Protein 8YVO (pdb70)

Solvent-accessible surface area: 20004 Å² total; per-residue (Å²): 179,26,118,6,93,13,60,39,29,27,99,32,73,40,40,4,19,28,84,0,30,0,45,4,78,51,45,8,53,1,0,1,0,2,18,78,27,123,93,99,156,88,72,9,0,0,0,6,10,11,39,83,24,59,58,45,47,30,115,67,0,122,86,29,5,73,4,42,44,42,120,94,126,69,14,0,24,0,9,0,15,48,2,88,62,127,1,42,3,81,0,8,0,0,0,1,18,134,120,54,17,0,20,83,92,73,1,37,129,59,84,0,10,64,47,67,14,159,18,16,83,0,50,9,50,79,115,185,25,136,6,85,14,64,37,29,28,97,33,64,44,39,3,20,29,97,0,27,0,43,9,74,47,35,10,47,0,0,1,0,2,14,79,26,129,95,143,148,88,72,9,0,0,0,5,10,11,39,81,24,56,58,44,46,31,114,51,0,122,88,26,5,75,5,50,42,40,112,99,141,52,14,1,29,0,16,0,15,48,2,86,73,105,0,42,2,80,0,16,1,0,0,3,20,130,120,54,16,1,22,85,92,78,1,40,127,38,84,0,10,64,36,66,13,128,20,19,84,0,49,9,53,92,104,146,147,186,49,62,15,128,50,55,132,90,164,82,97,13,30,0,36,4,47,108,21,124,40,19,55,14,67,11,17,1,16,34,108,36,13,33,0,50,97,128,65,12,56,11,1,37,46,19,126,62,125,11,134,62,77,119,55,100,0,19,128,82,0,32,29,62,191,89,144,146,189,48,61,13,126,49,54,132,91,155,79,87,14,31,0,33,5,42,110,21,124,38,18,56,14,72,13,16,1,19,32,105,25,14,34,0,48,98,128,65,13,56,12,1,38,46,19,128,60,123,10,138,60,77,114,54,97,0,18,129,84,0,29,33,63,130,129

Nearest PDB structures (foldseek):
  8yvo-assembly2_B  TM=1.008E+00  e=1.991E-26  Camelus dromedarius
  5c2u-assembly1_B  TM=9.521E-01  e=6.497E-19  Camelus dromedarius
  8tw3-assembly1_B  TM=9.510E-01  e=1.458E-17  Lama glama
  5m7q-assembly3_A  TM=9.292E-01  e=8.448E-18  Camelus dromedarius
  8sfv-assembly1_B-2  TM=9.460E-01  e=5.706E-17  Lama glama

InterPro domains:
  IPR018337 Cell wall/choline-binding repeat [PF01473] (1852-1865)
  IPR018337 Cell wall/choline-binding repeat [PF01473] (1876-1891)
  IPR018337 Cell wall/choline-binding repeat [PF01473] (2059-2073)
  IPR018337 Cell wall/choline-binding repeat [PF01473] (2120-2135)
  IPR018337 Cell wall/choline-binding repeat [PF01473] (2460-2475)
  IPR018337 Cell wall/choline-binding repeat [PF01473] (2481-2496)
  IPR018337 Cell wall/choline-binding repeat [PF01473] (2573-2588)
  IPR018337 Cell wall/choline-binding repeat [PF01473] (2664-2676)
  IPR018337 Cell wall/choline-binding repeat [PF19127] (1928-1960)
  IPR018337 Cell wall/choline-binding repeat [PF19127] (1965-2001)
  IPR018337 Cell wall/choline-binding repeat [PF19127] (2077-2115)
  IPR018337 Cell wall/choline-binding repeat [PF19127] (2196-2228)
  IPR018337 Cell wall/choline-binding repeat [PF19127] (2310-2344)
  IPR018337 Cell wall/choline-binding repeat [PF19127] (2346-2383)
  IPR018337 Cell wall/choline-binding repeat [PS51170] (1851-1870)
  IPR018337 Cell wall/choline-binding repeat [PS51170] (1872-1891)
  IPR018337 Cell wall/choline-binding repeat [PS51170] (1943-1962)
  IPR018337 Cell wall/choline-binding repeat [PS51170] (1985-2004)
  IPR018337 Cell wall/choline-binding repeat [PS51170] (2098-2117)
  IPR018337 Cell wall/choline-binding repeat [PS51170] (2119-2138)

GO terms:
  GO:0005576 extracellular region (C, EXP)
  GO:0008233 peptidase activity (F, IDA)
  GO:0005576 extracellular region (C, IDA)
  GO:0000822 inositol hexakisphosphate binding (F, IDA)
  GO:0016540 protein autoprocessing (P, IDA)
  GO:0090729 toxin activity (F, IDA)
  GO:0034260 negative regulation of GTPase activity (P, IDA)
  GO:0030145 manganese ion binding (F, IDA)
  GO:0044083 symbiont-mediated perturbation of host Rho small GTPase signal transduction (P, IDA)
  GO:0035251 UDP-glucosyltransferase activity (F, IDA)
  GO:0030836 positive regulation of actin filament depolymerization (P, IDA)

Sequence (392 aa):
EVQLVESGGGSVQAGGSLRLSCAASAFGNYMGWFRQAPGKEREGVAAIRTGGGSTYYTDSVKGRFTISQDKAKNTVYLQMNSLKPEDTAMYVCATAGDRWHATDAFILRDFVYEYWGQGTQVTVSSAEVQLVESGGGSVQAGGSLRLSCAASAFGNYMGWFRQAPGKEREGVAAIRTGGGSTYYTDSVKGRFTISQDKAKNTVYLQMNSLKPEDTAMYVCATAGDRWHATDAFILRDFVYEYWGQGTQVTVSSAAIRYQNRFLHLLGKIYYFGNNSKAVTGWQTINGKVYYFMPDTAMAAAGGLFEIDGVIYFFGVDGVKAMGAIRYQNRFLHLLGKIYYFGNNSKAVTGWQTINGKVYYFMPDTAMAAAGGLFEIDGVIYFFGVDGVKAMG

Radius of gyration: 31.1 Å; Cα contacts (8 Å, |Δi|>4): 1005; chains: 4; bounding box: 42×47×110 Å

Foldseek 3Di:
DKEKAKDFADEEAQQAKIKMKIAIPAAEQKKWKWWDAPPGDIWTAKMFGPVPTDIDGDPVQVPAWDWDDDRVRNMIMIIGGRDDQVVWTFMKMFHDDHPQDDDRVCRGPPVSTDDIYDTGGHGYHHD/DKAKAKDWADEEAQQAKIKMKMAISDAEQKKWKWWDAPPGDIWTAKMFGPVPTDIAGDPVQPPAWDWDDDVVRNMIMIIGGRDDQVPWTWMKMFHDDHPQDDDRVCRGPCVSTDGIYDTGGHGYHHD/DDDDAQAWDCDPLWIFGAHHVRDTDAAWDQRPNFIWHQHPVPSTTPEDAWDADPNDIFHAYSNRTTDPD/DDDDAQAWDCDPLWIFGAHHVRDTDAAWDQRPNFIWHQHPVPSTTDEDAWDADPRDIFGAYSNRGTDDD

B-factor: mean 29.18, std 10.17, range [9.5, 96.2]

Structure (mmCIF, N/CA/C/O backbone):
data_8YVO
#
_entry.id   8YVO
#
_cell.length_a   113.804
_cell.length_b   42.850
_cell.length_c   178.277
_cell.angle_alpha   90.00
_cell.angle_beta   94.11
_cell.angle_gamma   90.00
#
_symmetry.space_group_name_H-M   'I 1 2 1'
#
loop_
_entity.id
_entity.type
_entity.pdbx_description
1 polymer 'C4.2 nanobody'
2 polymer 'Toxin A'
3 non-polymer 1,2-ETHANEDIOL
4 water water
#
loop_
_atom_site.group_PDB
_atom_site.id
_atom_site.type_symbol
_atom_site.label_atom_id
_atom_site.label_alt_id
_atom_site.label_comp_id
_atom_site.label_asym_id
_atom_site.label_entity_id
_atom_site.label_seq_id
_atom_site.pdbx_PDB_ins_code
_atom_site.Cartn_x
_atom_site.Cartn_y
_atom_site.Cartn_z
_atom_site.occupancy
_atom_site.B_iso_or_equiv
_atom_site.auth_seq_id
_atom_site.auth_comp_id
_atom_site.auth_asym_id
_atom_site.auth_atom_id
_atom_site.pdbx_PDB_model_num
ATOM 1 N N . GLU A 1 23 ? 0.520 -23.623 30.264 1.00 45.68 23 GLU A N 1
ATOM 2 C CA . GLU A 1 23 ? 1.024 -24.657 29.329 1.00 46.57 23 GLU A CA 1
ATOM 3 C C . GLU A 1 23 ? 0.956 -24.054 27.913 1.00 45.09 23 GLU A C 1
ATOM 4 O O . GLU A 1 23 ? -0.139 -23.974 27.327 1.00 40.14 23 GLU A O 1
ATOM 14 N N . VAL A 1 24 ? 2.113 -23.601 27.394 1.00 33.58 24 VAL A N 1
ATOM 15 C CA . VAL A 1 24 ? 2.188 -22.893 26.111 1.00 32.48 24 VAL A CA 1
ATOM 16 C C . VAL A 1 24 ? 1.492 -23.733 25.027 1.00 33.59 24 VAL A C 1
ATOM 17 O O . VAL A 1 24 ? 1.646 -24.941 24.995 1.00 33.60 24 VAL A O 1
ATOM 21 N N . GLN A 1 25 ? 0.689 -23.089 24.170 1.00 30.80 25 GLN A N 1
ATOM 22 C CA . GLN A 1 25 ? 0.018 -23.743 23.063 1.00 28.96 25 GLN A CA 1
ATOM 23 C C . GLN A 1 25 ? 0.845 -23.453 21.820 1.00 25.41 25 GLN A C 1
ATOM 24 O O . GLN A 1 25 ? 1.251 -22.316 21.674 1.00 23.53 25 GLN A O 1
ATOM 30 N N . LEU A 1 26 ? 1.169 -24.480 21.006 1.00 26.44 26 LEU A N 1
ATOM 31 C CA . LEU A 1 26 ? 1.862 -24.259 19.741 1.00 27.16 26 LEU A CA 1
ATOM 32 C C . LEU A 1 26 ? 1.073 -24.863 18.591 1.00 25.97 26 LEU A C 1
ATOM 33 O O . LEU A 1 26 ? 0.608 -25.967 18.757 1.00 27.17 26 LEU A O 1
ATOM 38 N N . VAL A 1 27 ? 1.024 -24.177 17.428 1.00 23.68 27 VAL A N 1
ATOM 39 C CA . VAL A 1 27 ? 0.346 -24.628 16.226 1.00 24.15 27 VAL A CA 1
ATOM 40 C C . VAL A 1 27 ? 1.237 -24.397 14.990 1.00 23.74 27 VAL A C 1
ATOM 41 O O . VAL A 1 27 ? 1.674 -23.282 14.717 1.00 28.69 27 VAL A O 1
ATOM 45 N N . GLU A 1 28 ? 1.536 -25.476 14.273 1.00 23.37 28 GLU A N 1
ATOM 46 C CA . GLU A 1 28 ? 2.408 -25.448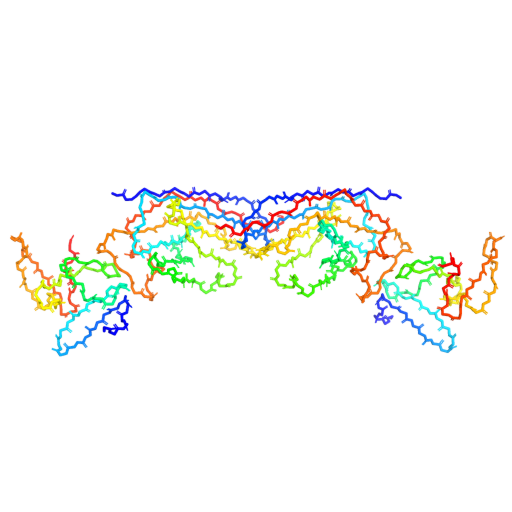 13.105 1.00 22.66 28 GLU A CA 1
ATOM 47 C C . GLU A 1 28 ? 1.558 -25.393 11.846 1.00 21.74 28 GLU A C 1
ATOM 48 O O . GLU A 1 28 ? 0.435 -25.808 11.898 1.00 25.05 28 GLU A O 1
ATOM 54 N N . SER A 1 29 ? 2.066 -24.792 10.771 1.00 23.72 29 SER A N 1
ATOM 55 C CA . SER A 1 29 ? 1.446 -24.821 9.464 1.00 25.01 29 SER A CA 1
ATOM 56 C C . SER A 1 29 ? 2.556 -24.724 8.418 1.00 24.75 29 SER A C 1
ATOM 57 O O . SER A 1 29 ? 3.717 -24.490 8.771 1.00 21.23 29 SER A O 1
ATOM 60 N N . GLY A 1 30 ? 2.191 -24.967 7.152 1.00 25.13 30 GLY A N 1
ATOM 61 C CA . GLY A 1 30 ? 3.052 -24.694 6.005 1.00 25.69 30 GLY A CA 1
ATOM 62 C C . GLY A 1 30 ? 3.663 -25.963 5.428 1.00 28.52 30 GLY A C 1
ATOM 63 O O . GLY A 1 30 ? 4.346 -25.892 4.393 1.00 36.68 30 GLY A O 1
ATOM 64 N N . GLY A 1 31 ? 3.423 -27.100 6.079 1.00 26.65 31 GLY A N 1
ATOM 65 C CA . GLY A 1 31 ? 3.859 -28.377 5.562 1.00 29.44 31 GLY A CA 1
ATOM 66 C C . GLY A 1 31 ? 3.175 -28.680 4.223 1.00 32.94 31 GLY A C 1
ATOM 67 O O . GLY A 1 31 ? 2.163 -28.081 3.851 1.00 33.49 31 GLY A O 1
ATOM 68 N N . GLY A 1 32 ? 3.767 -29.590 3.469 1.00 32.49 32 GLY A N 1
ATOM 69 C CA . GLY A 1 32 ? 3.212 -29.946 2.174 1.00 34.58 32 GLY A CA 1
ATOM 70 C C . GLY A 1 32 ? 4.009 -31.062 1.520 1.00 32.01 32 GLY A C 1
ATOM 71 O O . GLY A 1 32 ? 5.010 -31.517 2.079 1.00 28.57 32 GLY A O 1
ATOM 72 N N . SER A 1 33 ? 3.559 -31.443 0.319 1.00 38.14 33 SER A N 1
ATOM 73 C CA . SER A 1 33 ? 4.303 -32.318 -0.568 1.00 35.48 33 SER A CA 1
ATOM 74 C C . SER A 1 33 ? 5.073 -31.474 -1.571 1.00 35.42 33 SER A C 1
ATOM 75 O O . SER A 1 33 ? 4.484 -30.601 -2.205 1.00 42.65 33 SER A O 1
ATOM 78 N N . VAL A 1 34 ? 6.358 -31.790 -1.765 1.00 33.81 34 VAL A N 1
ATOM 79 C CA . VAL A 1 34 ? 7.171 -31.068 -2.726 1.00 33.46 34 VAL A CA 1
ATOM 80 C C . VAL A 1 34 ? 8.188 -32.031 -3.319 1.00 31.74 34 VAL A C 1
ATOM 81 O O . VAL A 1 34 ? 8.494 -33.065 -2.731 1.00 32.78 34 VAL A O 1
ATOM 85 N N . GLN A 1 35 ? 8.706 -31.678 -4.498 1.00 33.45 35 GLN A N 1
ATOM 86 C CA . GLN A 1 35 ? 9.786 -32.408 -5.137 1.00 32.13 35 GLN A CA 1
ATOM 87 C C . GLN A 1 35 ? 11.138 -31.977 -4.569 1.00 30.15 35 GLN A C 1
ATOM 88 O O . GLN A 1 35 ? 11.321 -30.787 -4.272 1.00 29.39 35 GLN A O 1
ATOM 94 N N . ALA A 1 36 ? 12.070 -32.960 -4.448 1.00 29.29 36 ALA A N 1
ATOM 95 C CA . ALA A 1 36 ? 13.461 -32.782 -4.068 1.00 31.69 36 ALA A CA 1
ATOM 96 C C . ALA A 1 36 ? 14.082 -31.632 -4.860 1.00 33.28 36 ALA A C 1
ATOM 97 O O . ALA A 1 36 ? 13.782 -31.479 -6.032 1.00 34.98 36 ALA A O 1
ATOM 99 N N . GLY A 1 37 ? 14.822 -30.771 -4.152 1.00 33.85 37 GLY A N 1
ATOM 100 C CA . GLY A 1 37 ? 15.280 -29.491 -4.669 1.00 32.13 37 GLY A CA 1
ATOM 101 C C . GLY A 1 37 ? 14.339 -28.325 -4.363 1.00 28.90 37 GLY A C 1
ATOM 102 O O . GLY A 1 37 ? 14.728 -27.171 -4.513 1.00 28.99 37 GLY A O 1
ATOM 103 N N . GLY A 1 38 ? 13.082 -28.615 -4.013 1.00 27.64 38 GLY A N 1
ATOM 104 C CA . GLY A 1 38 ? 12.118 -27.577 -3.772 1.00 24.11 38 GLY A CA 1
ATOM 105 C C . GLY A 1 38 ? 12.282 -27.098 -2.336 1.00 23.64 38 GLY A C 1
ATOM 106 O O . GLY A 1 38 ? 13.152 -27.593 -1.589 1.00 20.29 38 GLY A O 1
ATOM 107 N N . SER A 1 39 ? 11.336 -26.236 -1.980 1.00 21.53 39 SER A N 1
ATOM 108 C CA . SER A 1 39 ? 11.364 -25.503 -0.719 1.00 21.33 39 SER A CA 1
ATOM 109 C C . SER 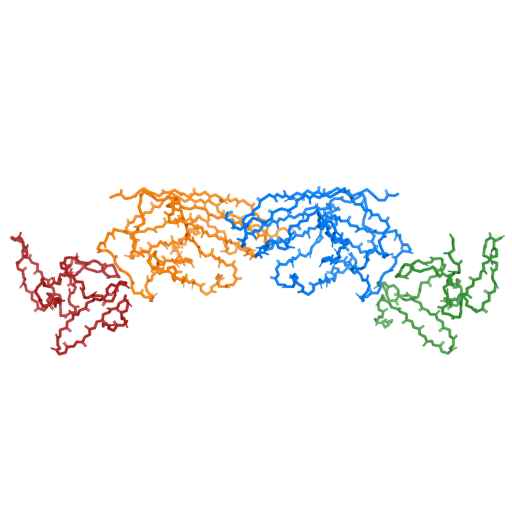A 1 39 ? 9.984 -25.586 -0.023 1.00 21.18 39 SER A C 1
ATOM 110 O O . SER A 1 39 ? 8.962 -25.701 -0.693 1.00 20.60 39 SER A O 1
ATOM 113 N N . LEU A 1 40 ? 9.970 -25.446 1.319 1.00 22.17 40 LEU A N 1
ATOM 114 C CA . LEU A 1 40 ? 8.790 -25.078 2.093 1.00 28.14 40 LEU A CA 1
ATOM 115 C C . LEU A 1 40 ? 9.169 -24.078 3.200 1.00 27.90 40 LEU A C 1
ATOM 116 O O . LEU A 1 40 ? 10.347 -23.949 3.536 1.00 28.63 40 LEU A O 1
ATOM 121 N N . ARG A 1 41 ? 8.153 -23.385 3.752 1.00 23.40 41 ARG A N 1
ATOM 122 C CA . ARG A 1 41 ? 8.333 -22.506 4.898 1.00 24.25 41 ARG A CA 1
ATOM 123 C C . ARG A 1 41 ? 7.259 -22.888 5.924 1.00 23.69 41 ARG A C 1
ATOM 124 O O . ARG A 1 41 ? 6.067 -22.764 5.641 1.00 26.44 41 ARG A O 1
ATOM 137 N N . LEU A 1 42 ? 7.708 -23.399 7.085 1.00 26.59 42 LEU A N 1
ATOM 138 C CA . LEU A 1 42 ? 6.856 -23.753 8.216 1.00 22.72 42 LEU A CA 1
ATOM 139 C C . LEU A 1 42 ? 6.686 -22.562 9.131 1.00 22.07 42 LEU A C 1
ATOM 140 O O . LEU A 1 42 ? 7.625 -21.818 9.323 1.00 27.57 42 LEU A O 1
ATOM 145 N N . SER A 1 43 ? 5.483 -22.405 9.705 1.00 24.54 43 SER A N 1
ATOM 146 C CA . SER A 1 43 ? 5.217 -21.420 10.752 1.00 21.90 43 SER A CA 1
ATOM 147 C C . SER A 1 43 ? 4.790 -22.142 12.033 1.00 23.84 43 SER A C 1
ATOM 148 O O . SER A 1 43 ? 4.132 -23.170 11.967 1.00 21.92 43 SER A O 1
ATOM 151 N N . CYS A 1 44 ? 5.175 -21.583 13.191 1.00 24.70 44 CYS A N 1
ATOM 152 C CA . CYS A 1 44 ? 4.859 -22.067 14.515 1.00 22.94 44 CYS A CA 1
ATOM 153 C C . CYS A 1 44 ? 4.340 -20.872 15.337 1.00 22.12 44 CYS A C 1
ATOM 154 O O . CYS A 1 44 ? 5.083 -19.966 15.665 1.00 23.37 44 CYS A O 1
ATOM 157 N N . ALA A 1 45 ? 3.020 -20.805 15.503 1.00 22.27 45 ALA A N 1
ATOM 158 C CA . ALA A 1 45 ? 2.366 -19.851 16.371 1.00 23.43 45 ALA A CA 1
ATOM 159 C C . ALA A 1 45 ? 2.351 -20.387 17.795 1.00 21.80 45 ALA A C 1
ATOM 160 O O . ALA A 1 45 ? 1.904 -21.496 17.987 1.00 23.73 45 ALA A O 1
ATOM 162 N N . ALA A 1 46 ? 2.782 -19.588 18.764 1.00 24.95 46 ALA A N 1
ATOM 163 C CA . ALA A 1 46 ? 2.908 -19.942 20.173 1.00 24.09 46 ALA A CA 1
ATOM 164 C C . ALA A 1 46 ? 2.153 -18.945 21.076 1.00 28.79 46 ALA A C 1
ATOM 165 O O . ALA A 1 46 ? 2.060 -17.738 20.806 1.00 31.12 46 ALA A O 1
ATOM 167 N N . SER A 1 47 ? 1.459 -19.456 22.093 1.00 27.36 47 SER A N 1
ATOM 168 C CA . SER A 1 47 ? 0.763 -18.568 23.038 1.00 31.81 47 SER A CA 1
ATOM 169 C C . SER A 1 47 ? 1.751 -17.667 23.779 1.00 31.99 47 SER A C 1
ATOM 170 O O . SER A 1 47 ? 1.408 -16.529 24.125 1.00 35.78 47 SER A O 1
ATOM 173 N N . ALA A 1 48 ? 2.987 -18.143 23.950 1.00 31.23 48 ALA A N 1
ATOM 174 C CA . ALA A 1 48 ? 4.094 -17.358 24.468 1.00 28.84 48 ALA A CA 1
ATOM 175 C C . ALA A 1 48 ? 5.436 -17.980 24.022 1.00 26.06 48 ALA A C 1
ATOM 176 O O . ALA A 1 48 ? 5.553 -19.174 23.778 1.00 25.54 48 ALA A O 1
ATOM 178 N N . PHE A 1 49 ? 6.481 -17.176 23.872 1.00 27.69 49 PHE A N 1
ATOM 179 C CA . PHE A 1 49 ? 7.825 -17.726 23.734 1.00 29.16 49 PHE A CA 1
ATOM 180 C C . PHE A 1 49 ? 8.468 -18.004 25.084 1.00 30.26 49 PHE A C 1
ATOM 181 O O . PHE A 1 49 ? 8.490 -17.132 25.941 1.00 30.45 49 PHE A O 1
ATOM 189 N N . GLY A 1 50 ? 9.128 -19.160 25.226 1.00 28.54 50 GLY A N 1
ATOM 190 C CA . GLY A 1 50 ? 10.133 -19.359 26.268 1.00 29.15 50 GLY A CA 1
ATOM 191 C C . GLY A 1 50 ? 11.447 -18.624 25.923 1.00 24.52 50 GLY A C 1
ATOM 192 O O . GLY A 1 50 ? 11.467 -17.814 25.004 1.00 21.84 50 GLY A O 1
ATOM 193 N N . ASN A 1 51 ? 12.538 -19.027 26.600 1.00 23.01 51 ASN A N 1
ATOM 194 C CA . ASN A 1 51 ? 13.913 -18.600 26.301 1.00 22.59 51 ASN A CA 1
ATOM 195 C C . ASN A 1 51 ? 14.396 -19.063 24.931 1.00 20.42 51 ASN A C 1
ATOM 196 O O . ASN A 1 51 ? 15.326 -18.453 24.402 1.00 24.95 51 ASN A O 1
ATOM 201 N N . TYR A 1 52 ? 13.875 -20.176 24.429 1.00 20.68 52 TYR A N 1
ATOM 202 C CA . TYR A 1 52 ? 14.284 -20.723 23.153 1.00 19.57 52 TYR A CA 1
ATOM 203 C C . TYR A 1 52 ? 13.082 -21.380 22.485 1.00 19.85 52 TYR A C 1
ATOM 204 O O . TYR A 1 52 ? 12.200 -21.926 23.131 1.00 19.41 52 TYR A O 1
ATOM 213 N N . MET A 1 53 ? 13.071 -21.340 21.137 1.00 20.35 53 MET A N 1
ATOM 214 C CA . MET A 1 53 ? 12.063 -21.969 20.298 1.00 19.98 53 MET A CA 1
ATOM 215 C C . MET A 1 53 ? 12.814 -22.961 19.408 1.00 21.31 53 MET A C 1
ATOM 216 O O . MET A 1 53 ? 13.841 -22.610 18.883 1.00 23.07 53 MET A O 1
ATOM 221 N N . GLY A 1 54 ? 12.365 -24.226 19.322 1.00 22.37 54 GLY A N 1
ATOM 222 C CA . GLY A 1 54 ? 13.049 -25.223 18.527 1.00 22.92 54 GLY A CA 1
ATOM 223 C C . GLY A 1 54 ? 12.147 -25.851 17.464 1.00 25.56 54 GLY A C 1
ATOM 224 O O . GLY A 1 54 ? 10.943 -26.013 17.680 1.00 21.82 54 GLY A O 1
ATOM 225 N N . TRP A 1 55 ? 12.772 -26.334 16.376 1.00 21.86 55 TRP A N 1
ATOM 226 C CA . TRP A 1 55 ? 12.070 -27.171 15.414 1.00 22.73 55 TRP A CA 1
ATOM 227 C C . TRP A 1 55 ? 12.647 -28.570 15.480 1.00 25.81 55 TRP A C 1
ATOM 228 O O . TRP A 1 55 ? 13.882 -28.735 15.423 1.00 25.04 55 TRP A O 1
ATOM 239 N N . PHE A 1 56 ? 11.729 -29.547 15.647 1.00 23.18 56 PHE A N 1
ATOM 240 C CA . PHE A 1 56 ? 12.048 -30.964 15.650 1.00 23.45 56 PHE A CA 1
ATOM 241 C C . PHE A 1 56 ? 11.355 -31.644 14.468 1.00 22.45 56 PHE A C 1
ATOM 242 O O . PHE A 1 56 ? 10.410 -31.131 13.918 1.00 25.92 56 PHE A O 1
ATOM 250 N N . ARG A 1 57 ? 11.774 -32.861 14.147 1.00 26.66 57 ARG A N 1
ATOM 251 C CA . ARG A 1 57 ? 11.103 -33.668 13.147 1.00 25.35 57 ARG A CA 1
ATOM 252 C C . ARG A 1 57 ? 11.249 -35.126 13.521 1.00 28.26 57 ARG A C 1
ATOM 253 O O . ARG A 1 57 ? 12.203 -35.522 14.173 1.00 27.81 57 ARG A O 1
ATOM 261 N N . GLN A 1 58 ? 10.276 -35.902 13.080 1.00 30.02 58 GLN A N 1
ATOM 262 C CA . GLN A 1 58 ? 10.191 -37.295 13.425 1.00 33.73 58 GLN A CA 1
ATOM 263 C C . GLN A 1 58 ? 9.715 -38.045 12.179 1.00 33.97 58 GLN A C 1
ATOM 264 O O . GLN A 1 58 ? 8.603 -37.812 11.723 1.00 32.77 58 GLN A O 1
ATOM 270 N N . ALA A 1 59 ? 10.578 -38.897 11.633 1.00 40.47 59 ALA A N 1
ATOM 271 C CA . ALA A 1 59 ? 10.226 -39.768 10.524 1.00 47.63 59 ALA A CA 1
ATOM 272 C C . ALA A 1 59 ? 9.604 -41.053 11.073 1.00 55.51 59 ALA A C 1
ATOM 273 O O . ALA A 1 59 ? 9.715 -41.321 12.271 1.00 53.34 59 ALA A O 1
ATOM 275 N N . PRO A 1 60 ? 8.923 -41.891 10.244 1.00 68.78 60 PRO A N 1
ATOM 276 C CA . PRO A 1 60 ? 8.309 -43.132 10.743 1.00 71.03 60 PRO A CA 1
ATOM 277 C C . PRO A 1 60 ? 9.349 -44.141 11.244 1.00 68.61 60 PRO A C 1
ATOM 278 O O . PRO A 1 60 ? 10.352 -44.378 10.561 1.00 57.18 60 PRO A O 1
ATOM 282 N N . GLY A 1 61 ? 9.156 -44.641 12.480 1.00 66.13 61 GLY A N 1
ATOM 283 C CA . GLY A 1 61 ? 10.079 -45.583 13.098 1.00 67.99 61 GLY A CA 1
ATOM 284 C C . GLY A 1 61 ? 11.327 -44.963 13.742 1.00 70.73 61 GLY A C 1
ATOM 285 O O . GLY A 1 61 ? 11.992 -45.685 14.486 1.00 76.03 61 GLY A O 1
ATOM 286 N N . LYS A 1 62 ? 11.661 -43.675 13.482 1.00 65.78 62 LYS A N 1
ATOM 287 C CA . LYS A 1 62 ? 12.833 -43.017 14.069 1.00 57.62 62 LYS A CA 1
ATOM 288 C C . LYS A 1 62 ? 12.430 -42.220 15.319 1.00 50.64 62 LYS A C 1
ATOM 289 O O . LYS A 1 62 ? 11.262 -41.979 15.550 1.00 49.52 62 LYS A O 1
ATOM 293 N N . GLU A 1 63 ? 13.408 -41.785 16.121 1.00 46.95 63 GLU A N 1
ATOM 294 C CA . GLU A 1 63 ? 13.159 -40.853 17.209 1.00 53.24 63 GLU A CA 1
ATOM 295 C C . GLU A 1 63 ? 12.993 -39.454 16.621 1.00 47.06 63 GLU A C 1
ATOM 296 O O . GLU A 1 63 ? 13.404 -39.206 15.483 1.00 47.27 63 GLU A O 1
ATOM 302 N N . ARG A 1 64 ? 12.423 -38.537 17.410 1.00 53.19 64 ARG A N 1
ATOM 303 C CA . ARG A 1 64 ? 12.511 -37.129 17.064 1.00 46.07 64 ARG A CA 1
ATOM 304 C C . ARG A 1 64 ? 13.971 -36.678 17.072 1.00 42.33 64 ARG A C 1
ATOM 305 O O . ARG A 1 64 ? 14.783 -37.104 17.875 1.00 35.46 64 ARG A O 1
ATOM 317 N N . GLU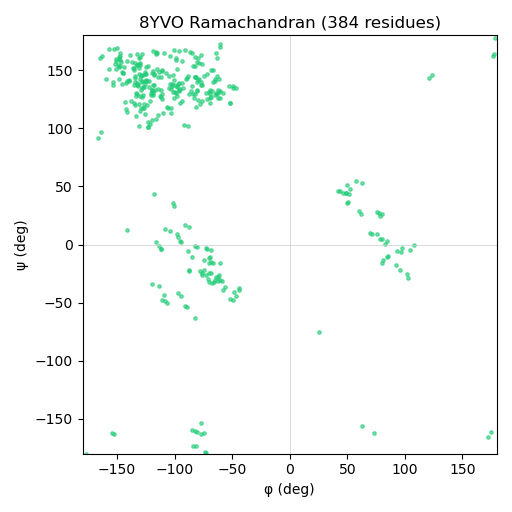 A 1 65 ? 14.269 -35.766 16.157 1.00 40.97 65 GLU A N 1
ATOM 318 C CA . GLU A 1 65 ? 15.584 -35.169 15.996 1.00 41.27 65 GLU A CA 1
ATOM 319 C C . GLU A 1 65 ? 15.345 -33.675 16.017 1.00 34.56 65 GLU A C 1
ATOM 320 O O . GLU A 1 65 ? 14.465 -33.211 15.304 1.00 37.67 65 GLU A O 1
ATOM 326 N N . GLY A 1 66 ? 16.170 -32.917 16.738 1.00 32.71 66 GLY A N 1
ATOM 327 C CA . GLY A 1 66 ? 16.133 -31.466 16.652 1.00 31.65 66 GLY A CA 1
ATOM 328 C C . GLY A 1 66 ? 16.824 -30.973 15.373 1.00 32.55 66 GLY A C 1
ATOM 329 O O . GLY A 1 66 ? 17.870 -31.489 15.001 1.00 33.33 66 GLY A O 1
ATOM 330 N N . VAL A 1 67 ? 16.245 -29.960 14.730 1.00 29.11 67 VAL A N 1
ATOM 331 C CA . VAL A 1 67 ? 16.707 -29.445 13.438 1.00 29.75 67 VAL A CA 1
ATOM 332 C C . VAL A 1 67 ? 17.308 -28.049 13.562 1.00 27.70 67 VAL A C 1
ATOM 333 O O . VAL A 1 67 ? 18.419 -27.775 13.038 1.00 24.85 67 VAL A O 1
ATOM 337 N N . ALA A 1 68 ? 16.585 -27.156 14.256 1.00 24.91 68 ALA A N 1
ATOM 338 C CA . ALA A 1 68 ? 17.055 -25.796 14.400 1.00 23.91 68 ALA A CA 1
ATOM 339 C C . ALA A 1 68 ? 16.551 -25.232 15.705 1.00 19.85 68 ALA A C 1
ATOM 340 O O . ALA A 1 68 ? 15.513 -25.630 16.136 1.00 17.53 68 ALA A O 1
ATOM 342 N N . ALA A 1 69 ? 17.197 -24.210 16.228 1.00 20.96 69 ALA A N 1
ATOM 343 C CA . ALA A 1 69 ? 16.717 -23.563 17.434 1.00 23.44 69 ALA A CA 1
ATOM 344 C C . ALA A 1 69 ? 17.148 -22.113 17.388 1.00 22.15 69 ALA A C 1
ATOM 345 O O . ALA A 1 69 ? 18.154 -21.796 16.769 1.00 20.53 69 ALA A O 1
ATOM 347 N N . ILE A 1 70 ? 16.339 -21.263 18.041 1.00 21.07 70 ILE A N 1
ATOM 348 C CA . ILE A 1 70 ? 16.639 -19.867 18.192 1.00 19.48 70 ILE A CA 1
ATOM 349 C C . ILE A 1 70 ? 16.441 -19.465 19.643 1.00 20.10 70 ILE A C 1
ATOM 350 O O . ILE A 1 70 ? 15.374 -19.776 20.203 1.00 20.23 70 ILE A O 1
ATOM 355 N N . ARG A 1 71 ? 17.400 -18.674 20.188 1.00 18.31 71 ARG A N 1
ATOM 356 C CA . ARG A 1 71 ? 17.199 -18.021 21.491 1.00 22.20 71 ARG A CA 1
ATOM 357 C C . ARG A 1 71 ? 16.411 -16.735 21.298 1.00 20.41 71 ARG A C 1
ATOM 358 O O . ARG A 1 71 ? 16.758 -15.924 20.427 1.00 22.81 71 ARG A O 1
ATOM 366 N N . THR A 1 72 ? 15.310 -16.588 22.025 1.00 23.30 72 THR A N 1
ATOM 367 C CA . THR A 1 72 ? 14.385 -15.501 21.728 1.00 22.65 72 THR A CA 1
ATOM 368 C C . THR A 1 72 ? 14.906 -14.148 22.189 1.00 22.92 72 THR A C 1
ATOM 369 O O . THR A 1 72 ? 14.538 -13.166 21.543 1.00 23.70 72 THR A O 1
ATOM 373 N N . GLY A 1 73 ? 15.851 -14.095 23.166 1.00 24.46 73 GLY A N 1
ATOM 374 C CA . GLY A 1 73 ? 16.530 -12.844 23.464 1.00 27.31 73 GLY A CA 1
ATOM 375 C C . GLY A 1 73 ? 17.817 -12.702 22.652 1.00 29.21 73 GLY A C 1
ATOM 376 O O . GLY A 1 73 ? 18.859 -13.304 22.996 1.00 27.75 73 GLY A O 1
ATOM 377 N N . GLY A 1 74 ? 17.763 -11.883 21.592 1.00 32.38 74 GLY A N 1
ATOM 378 C CA . GLY A 1 74 ? 18.921 -11.676 20.728 1.00 30.88 74 GLY A CA 1
ATOM 379 C C . GLY A 1 74 ? 18.863 -12.445 19.395 1.00 32.55 74 GLY A C 1
ATOM 380 O O . GLY A 1 74 ? 19.496 -12.004 18.438 1.00 31.21 74 GLY A O 1
ATOM 381 N N . GLY A 1 75 ? 18.184 -13.601 19.318 1.00 30.75 75 GLY A N 1
ATOM 382 C CA . GLY A 1 75 ? 17.988 -14.308 18.046 1.00 28.65 75 GLY A CA 1
ATOM 383 C C . GLY A 1 75 ? 19.175 -15.161 17.566 1.00 30.28 75 GLY A C 1
ATOM 384 O O . GLY A 1 75 ? 19.247 -15.470 16.356 1.00 28.09 75 GLY A O 1
ATOM 385 N N . SER A 1 76 ? 20.045 -15.651 18.478 1.00 26.53 76 SER A N 1
ATOM 386 C CA . SER A 1 76 ? 21.113 -16.581 18.096 1.00 27.82 76 SER A CA 1
ATOM 387 C C . SER A 1 76 ? 20.495 -17.882 17.606 1.00 28.85 76 SER A C 1
ATOM 388 O O . SER A 1 76 ? 19.545 -18.321 18.264 1.00 22.22 76 SER A O 1
ATOM 391 N N . THR A 1 77 ? 21.104 -18.511 16.555 1.00 24.52 77 THR A N 1
ATOM 392 C CA . THR A 1 77 ? 20.491 -19.645 15.885 1.00 24.42 77 THR A CA 1
ATOM 393 C C . THR A 1 77 ? 21.462 -20.815 15.901 1.00 21.08 77 THR A C 1
ATOM 394 O O . THR A 1 77 ? 22.655 -20.630 15.927 1.00 21.49 77 THR A O 1
ATOM 398 N N . TYR A 1 78 ? 20.909 -22.019 15.983 1.00 23.10 78 TYR A N 1
ATOM 399 C CA . TYR A 1 78 ? 21.646 -23.280 16.100 1.00 24.91 78 TYR A CA 1
ATOM 400 C C . TYR A 1 78 ? 21.000 -24.247 15.110 1.00 22.73 78 TYR A C 1
ATOM 401 O O . TYR A 1 78 ? 19.804 -24.266 15.003 1.00 24.63 78 TYR A O 1
ATOM 410 N N . TYR A 1 79 ? 21.767 -25.119 14.496 1.00 27.97 79 TYR A N 1
ATOM 411 C CA . TYR A 1 79 ? 21.274 -26.026 13.480 1.00 26.42 79 TYR A CA 1
ATOM 412 C C . TYR A 1 79 ? 22.005 -27.356 13.595 1.00 26.34 79 TYR A C 1
ATOM 413 O O . TYR A 1 79 ? 23.174 -27.337 13.883 1.00 27.35 79 TYR A O 1
ATOM 422 N N . THR A 1 80 ? 21.318 -28.447 13.270 1.00 27.77 80 THR A N 1
ATOM 423 C CA . THR A 1 80 ? 21.937 -29.757 13.097 1.00 29.76 80 THR A CA 1
ATOM 424 C C . THR A 1 80 ? 22.683 -29.759 11.763 1.00 30.56 80 THR A C 1
ATOM 425 O O . THR A 1 80 ? 22.207 -29.138 10.796 1.00 26.22 80 THR A O 1
ATOM 429 N N . ASP A 1 81 ? 23.836 -30.466 11.714 1.00 31.73 81 ASP A N 1
ATOM 430 C CA . ASP A 1 81 ? 24.819 -30.367 10.632 1.00 36.47 81 ASP A CA 1
ATOM 431 C C . ASP A 1 81 ? 24.176 -30.655 9.270 1.00 31.01 81 ASP A C 1
ATOM 432 O O . ASP A 1 81 ? 24.469 -29.942 8.311 1.00 32.36 81 ASP A O 1
ATOM 437 N N . SER A 1 82 ? 23.219 -31.601 9.208 1.00 32.50 82 SER A N 1
ATOM 438 C CA . SER A 1 82 ? 22.612 -32.062 7.962 1.00 34.53 82 SER A CA 1
ATOM 439 C C . SER A 1 82 ? 21.727 -30.999 7.289 1.00 32.96 82 SER A C 1
ATOM 440 O O . SER A 1 82 ? 21.350 -31.158 6.125 1.00 27.38 82 SER A O 1
ATOM 443 N N . VAL A 1 83 ? 21.344 -29.934 8.013 1.00 25.62 83 VAL A N 1
ATOM 444 C CA . VAL A 1 83 ? 20.508 -28.895 7.444 1.00 26.72 83 VAL A CA 1
ATOM 445 C C . VAL A 1 83 ? 21.263 -27.577 7.295 1.00 26.94 83 VAL A C 1
ATOM 446 O O . VAL A 1 83 ? 20.700 -26.653 6.693 1.00 27.89 83 VAL A O 1
ATOM 450 N N . LYS A 1 84 ? 22.510 -27.483 7.748 1.00 29.38 84 LYS A N 1
ATOM 451 C CA . LYS A 1 84 ? 23.247 -26.230 7.603 1.00 32.40 84 LYS A CA 1
ATOM 452 C C . LYS A 1 84 ? 23.348 -25.809 6.141 1.00 31.55 84 LYS A C 1
ATOM 453 O O . LYS A 1 84 ? 23.628 -26.648 5.295 1.00 32.37 84 LYS A O 1
ATOM 459 N N . GLY A 1 85 ? 23.012 -24.541 5.859 1.00 31.86 85 GLY A N 1
ATOM 460 C CA . GLY A 1 85 ? 22.983 -23.977 4.506 1.00 31.06 85 GLY A CA 1
ATOM 461 C C . GLY A 1 85 ? 21.690 -24.230 3.727 1.00 31.64 85 GLY A C 1
ATOM 462 O O . GLY A 1 85 ? 21.504 -23.709 2.633 1.00 34.30 85 GLY A O 1
ATOM 463 N N . ARG A 1 86 ? 20.815 -25.099 4.236 1.00 31.11 86 ARG A N 1
ATOM 464 C CA . ARG A 1 86 ? 19.542 -25.403 3.616 1.00 26.83 86 ARG A CA 1
ATOM 465 C C . ARG A 1 86 ? 18.422 -24.797 4.442 1.00 26.26 86 ARG A C 1
ATOM 466 O O . ARG A 1 86 ? 17.557 -24.123 3.882 1.00 26.49 86 ARG A O 1
ATOM 474 N N . PHE A 1 87 ? 18.431 -25.007 5.759 1.00 26.94 87 PHE A N 1
ATOM 475 C CA . PHE A 1 87 ? 17.305 -24.549 6.572 1.00 25.18 87 PHE A CA 1
ATOM 476 C C . PHE A 1 87 ? 17.661 -23.251 7.300 1.00 25.04 87 PHE A C 1
ATOM 477 O O . PHE A 1 87 ? 18.807 -23.048 7.693 1.00 27.84 87 PHE A O 1
ATOM 485 N N . THR A 1 88 ? 16.675 -22.355 7.492 1.00 26.78 88 THR A N 1
ATOM 486 C CA . THR A 1 88 ? 16.878 -21.130 8.262 1.00 22.68 88 THR A CA 1
ATOM 487 C C . THR A 1 88 ? 15.728 -20.957 9.265 1.00 22.95 88 THR A C 1
ATOM 488 O O . THR A 1 88 ? 14.555 -20.926 8.878 1.00 21.23 88 THR A O 1
ATOM 492 N N . ILE A 1 89 ? 16.084 -20.721 10.543 1.00 22.57 89 ILE A N 1
ATOM 493 C CA . ILE A 1 89 ? 15.111 -20.452 11.588 1.00 20.98 89 ILE A CA 1
ATOM 494 C C . ILE A 1 89 ? 15.104 -18.959 11.904 1.00 19.77 89 ILE A C 1
ATOM 495 O O . ILE A 1 89 ? 16.155 -18.320 11.948 1.00 24.79 89 ILE A O 1
ATOM 500 N N . SER A 1 90 ? 13.901 -18.401 12.078 1.00 19.97 90 SER A N 1
ATOM 501 C CA . SER A 1 90 ? 13.724 -16.989 12.363 1.00 21.95 90 SER A CA 1
ATOM 502 C C . SER A 1 90 ? 12.493 -16.808 13.267 1.00 20.68 90 SER A C 1
ATOM 503 O O . SER A 1 90 ? 11.615 -17.682 13.313 1.00 20.85 90 SER A O 1
ATOM 506 N N . GLN A 1 91 ? 12.400 -15.632 13.914 1.00 22.82 91 GLN A N 1
ATOM 507 C CA . GLN A 1 91 ? 11.269 -15.338 14.794 1.00 27.71 91 GLN A CA 1
ATOM 508 C C . GLN A 1 91 ? 10.629 -13.989 14.472 1.00 27.82 91 GLN A C 1
ATOM 509 O O . GLN A 1 91 ? 11.315 -13.040 14.082 1.00 29.26 91 GLN A O 1
ATOM 515 N N . ASP A 1 92 ? 9.302 -13.918 14.645 1.00 29.10 92 ASP A N 1
ATOM 516 C CA . ASP A 1 92 ? 8.625 -12.631 14.673 1.00 30.20 92 ASP A CA 1
ATOM 517 C C . ASP A 1 92 ? 7.864 -12.499 15.985 1.00 30.88 92 ASP A C 1
ATOM 518 O O . ASP A 1 92 ? 6.754 -13.015 16.136 1.00 33.72 92 ASP A O 1
ATOM 523 N N . LYS A 1 93 ? 8.459 -11.752 16.913 1.00 35.49 93 LYS A N 1
ATOM 524 C CA . LYS A 1 93 ? 7.953 -11.659 18.273 1.00 40.81 93 LYS A CA 1
ATOM 525 C C . LYS A 1 93 ? 6.603 -10.933 18.326 1.00 40.35 93 LYS A C 1
ATOM 526 O O . LYS A 1 93 ? 5.769 -11.279 19.153 1.00 38.46 93 LYS A O 1
ATOM 532 N N . ALA A 1 94 ? 6.400 -9.959 17.425 1.00 39.19 94 ALA A N 1
ATOM 533 C CA . ALA A 1 94 ? 5.124 -9.278 17.229 1.00 41.14 94 ALA A CA 1
ATOM 534 C C . ALA A 1 94 ? 3.991 -10.277 17.024 1.00 40.59 94 ALA A C 1
ATOM 535 O O . ALA A 1 94 ? 2.961 -10.170 17.680 1.00 60.23 94 ALA A O 1
ATOM 537 N N . LYS A 1 95 ? 4.214 -11.274 16.158 1.00 39.78 95 LYS A N 1
ATOM 538 C CA . LYS A 1 95 ? 3.199 -12.238 15.757 1.00 36.02 95 LYS A CA 1
ATOM 539 C C . LYS A 1 95 ? 3.295 -13.545 16.545 1.00 32.95 95 LYS A C 1
ATOM 540 O O . LYS A 1 95 ? 2.659 -14.513 16.148 1.00 37.24 95 LYS A O 1
ATOM 546 N N . ASN A 1 96 ? 4.122 -13.589 17.591 1.00 30.47 96 ASN A N 1
ATOM 547 C CA . ASN A 1 96 ? 4.424 -14.773 18.392 1.00 33.00 96 ASN A CA 1
ATOM 548 C C . ASN A 1 96 ? 4.609 -16.003 17.494 1.00 35.47 96 ASN A C 1
ATOM 549 O O . ASN A 1 96 ? 4.054 -17.056 17.779 1.00 34.39 96 ASN A O 1
ATOM 557 N N . THR A 1 97 ? 5.390 -15.852 16.402 1.00 29.87 97 THR A N 1
ATOM 558 C CA . THR A 1 97 ? 5.528 -16.899 15.394 1.00 28.12 97 THR A CA 1
ATOM 559 C C . THR A 1 97 ? 7.004 -17.142 15.167 1.00 25.91 97 THR A C 1
ATOM 560 O O . THR A 1 97 ? 7.767 -16.199 15.121 1.00 25.31 97 THR A O 1
ATOM 564 N N . VAL A 1 98 ? 7.377 -18.418 14.999 1.00 28.50 98 VAL A N 1
ATOM 565 C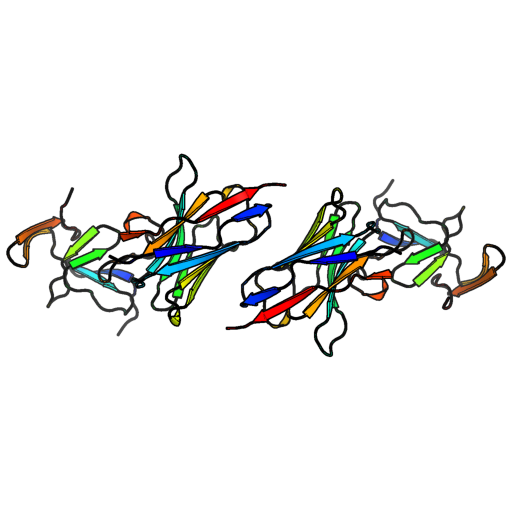 CA . VAL A 1 98 ? 8.706 -18.803 14.567 1.00 28.50 98 VAL A CA 1
ATOM 566 C C . VAL A 1 98 ? 8.579 -19.562 13.244 1.00 22.72 98 VAL A C 1
ATOM 567 O O . VAL A 1 98 ? 7.598 -20.254 13.029 1.00 25.52 98 VAL A O 1
ATOM 571 N N . TYR A 1 99 ? 9.608 -19.446 12.384 1.00 23.56 99 TYR A N 1
ATOM 572 C CA . TYR A 1 99 ? 9.561 -19.908 11.014 1.00 23.89 99 TYR A CA 1
ATOM 573 C C . TYR A 1 99 ? 10.774 -20.774 10.739 1.00 21.53 99 TYR A C 1
ATOM 574 O O . TYR A 1 99 ? 11.854 -20.523 11.278 1.00 23.94 99 TYR A O 1
ATOM 583 N N . LEU A 1 100 ? 10.555 -21.803 9.906 1.00 19.98 100 LEU A N 1
ATOM 584 C CA . LEU A 1 100 ? 11.614 -22.613 9.333 1.00 19.01 100 LEU A CA 1
ATOM 585 C C . LEU A 1 100 ? 11.500 -22.574 7.798 1.00 20.81 100 LEU A C 1
ATOM 586 O O . LEU A 1 100 ? 10.632 -23.222 7.202 1.00 21.30 100 LEU A O 1
ATOM 591 N N . GLN A 1 101 ? 12.412 -21.826 7.185 1.00 22.28 101 GLN A N 1
ATOM 592 C CA . GLN A 1 101 ? 12.621 -21.831 5.741 1.00 21.45 101 GLN A CA 1
ATOM 593 C C . GLN A 1 101 ? 13.419 -23.068 5.379 1.00 22.03 101 GLN A C 1
ATOM 594 O O . GLN A 1 101 ? 14.496 -23.260 5.928 1.00 23.84 101 GLN A O 1
ATOM 600 N N . MET A 1 102 ? 12.866 -23.929 4.519 1.00 22.36 102 MET A N 1
ATOM 601 C CA . MET A 1 102 ? 13.484 -25.208 4.224 1.00 23.64 102 MET A CA 1
ATOM 602 C C . MET A 1 102 ? 13.749 -25.232 2.716 1.00 25.76 102 MET A C 1
ATOM 603 O O . MET A 1 102 ? 12.815 -25.389 1.927 1.00 26.98 102 MET A O 1
ATOM 608 N N . ASN A 1 103 ? 15.020 -25.035 2.334 1.00 26.01 103 ASN A N 1
ATOM 609 C CA . ASN A 1 103 ? 15.459 -25.033 0.935 1.00 27.85 103 ASN A CA 1
ATOM 610 C C . ASN A 1 103 ? 16.166 -26.317 0.572 1.00 28.10 103 ASN A C 1
ATOM 611 O O . ASN A 1 103 ? 16.563 -27.070 1.463 1.00 26.97 103 ASN A O 1
ATOM 616 N N . SER A 1 104 ? 16.266 -26.549 -0.757 1.00 29.36 104 SER A N 1
ATOM 617 C CA . SER A 1 104 ? 17.051 -27.636 -1.322 1.00 26.97 104 SER A CA 1
ATOM 618 C C . SER A 1 104 ? 16.668 -28.973 -0.678 1.00 26.09 104 SER A C 1
ATOM 619 O O . SER A 1 104 ? 17.519 -29.735 -0.183 1.00 23.55 104 SER A O 1
ATOM 622 N N . LEU A 1 105 ? 15.360 -29.219 -0.607 1.00 26.23 105 LEU A N 1
ATOM 623 C CA . LEU A 1 105 ? 14.853 -30.369 0.147 1.00 27.22 105 LEU A CA 1
ATOM 624 C C . LEU A 1 105 ? 15.267 -31.692 -0.499 1.00 30.27 105 LEU A C 1
ATOM 625 O O . LEU A 1 105 ? 15.446 -31.786 -1.721 1.00 27.04 105 LEU A O 1
ATOM 630 N N . LYS A 1 106 ? 15.416 -32.707 0.360 1.00 31.38 106 LYS A N 1
ATOM 631 C CA . LYS A 1 106 ? 15.861 -34.038 -0.029 1.00 32.81 106 LYS A CA 1
ATOM 632 C C . LYS A 1 106 ? 14.892 -35.065 0.553 1.00 31.91 106 LYS A C 1
ATOM 633 O O . LYS A 1 106 ? 14.309 -34.816 1.605 1.00 33.26 106 LYS A O 1
ATOM 639 N N . PRO A 1 107 ? 14.741 -36.278 -0.042 1.00 34.48 107 PRO A N 1
ATOM 640 C CA . PRO A 1 107 ? 13.915 -37.339 0.552 1.00 33.00 107 PRO A CA 1
ATOM 641 C C . PRO A 1 107 ? 14.040 -37.590 2.053 1.00 34.99 107 PRO A C 1
ATOM 642 O O . PRO A 1 107 ? 13.046 -37.830 2.740 1.00 35.43 107 PRO A O 1
ATOM 646 N N . GLU A 1 108 ? 15.258 -37.515 2.565 1.00 35.09 108 GLU A N 1
ATOM 647 C CA . GLU A 1 108 ? 15.518 -37.719 3.988 1.00 41.88 108 GLU A CA 1
ATOM 648 C C . GLU A 1 108 ? 14.944 -36.605 4.883 1.00 34.52 108 GLU A C 1
ATOM 649 O O . GLU A 1 108 ? 14.976 -36.773 6.105 1.00 32.46 108 GLU A O 1
ATOM 655 N N . ASP A 1 109 ? 14.370 -35.526 4.313 1.00 28.03 109 ASP A N 1
ATOM 656 C CA . ASP A 1 109 ? 13.725 -34.457 5.065 1.00 28.22 109 ASP A CA 1
ATOM 657 C C . ASP A 1 109 ? 12.250 -34.756 5.309 1.00 27.67 109 ASP A C 1
ATOM 658 O O . ASP A 1 109 ? 11.567 -33.989 5.991 1.00 30.05 109 ASP A O 1
ATOM 663 N N . THR A 1 110 ? 11.733 -35.837 4.734 1.00 25.04 110 THR A N 1
ATOM 664 C CA . THR A 1 110 ? 10.368 -36.288 4.960 1.00 28.40 110 THR A CA 1
ATOM 665 C C . THR A 1 110 ? 10.192 -36.634 6.444 1.00 28.39 110 THR A C 1
ATOM 666 O O . THR A 1 110 ? 11.008 -37.333 7.022 1.00 28.77 110 THR A O 1
ATOM 670 N N . ALA A 1 111 ? 9.170 -36.022 7.074 1.00 32.05 111 ALA A N 1
ATOM 671 C CA . ALA A 1 111 ? 8.883 -36.202 8.492 1.00 30.84 111 ALA A CA 1
ATOM 672 C C . ALA A 1 111 ? 7.700 -35.322 8.880 1.00 31.08 111 ALA A C 1
ATOM 673 O O . ALA A 1 111 ? 7.334 -34.354 8.202 1.00 29.55 111 ALA A O 1
ATOM 675 N N . MET A 1 112 ? 7.136 -35.643 10.030 1.00 33.29 112 MET A N 1
ATOM 676 C CA . MET A 1 112 ? 6.281 -34.730 10.751 1.00 28.03 112 MET A CA 1
ATOM 677 C C . MET A 1 112 ? 7.181 -33.739 11.506 1.00 31.49 112 MET A C 1
ATOM 678 O O . MET A 1 112 ? 8.055 -34.134 12.291 1.00 28.44 112 MET A O 1
ATOM 683 N N . TYR A 1 113 ? 6.970 -32.434 11.268 1.00 28.85 113 TYR A N 1
ATOM 684 C CA . TYR A 1 113 ? 7.780 -31.363 11.845 1.00 28.01 113 TYR A CA 1
ATOM 685 C C . TYR A 1 113 ? 6.988 -30.764 13.004 1.00 25.63 113 TYR A C 1
ATOM 686 O O . TYR A 1 113 ? 5.820 -30.426 12.821 1.00 28.69 113 TYR A O 1
ATOM 695 N N . VAL A 1 114 ? 7.600 -30.604 14.170 1.00 26.69 114 VAL A N 1
ATOM 696 C CA . VAL A 1 114 ? 6.879 -30.054 15.317 1.00 24.70 114 VAL A CA 1
ATOM 697 C C . VAL A 1 114 ? 7.743 -28.999 15.986 1.00 23.68 114 VAL A C 1
ATOM 698 O O . VAL A 1 114 ? 8.948 -29.173 16.076 1.00 22.66 114 VAL A O 1
ATOM 702 N N . CYS A 1 115 ? 7.128 -27.903 16.486 1.00 24.96 115 CYS A N 1
ATOM 703 C CA . CYS A 1 115 ? 7.862 -26.900 17.212 1.00 24.63 115 CYS A CA 1
ATOM 704 C C . CYS A 1 115 ? 7.681 -27.116 18.704 1.00 23.43 115 CYS A C 1
ATOM 705 O O . CYS A 1 115 ? 6.686 -27.738 19.092 1.00 23.06 115 CYS A O 1
ATOM 708 N N . ALA A 1 116 ? 8.644 -26.558 19.482 1.00 22.81 116 ALA A N 1
ATOM 709 C CA . ALA A 1 116 ? 8.663 -26.664 20.942 1.00 22.57 116 ALA A CA 1
ATOM 710 C C . ALA A 1 116 ? 9.268 -25.440 21.620 1.00 20.20 116 ALA A C 1
ATOM 711 O O . ALA A 1 116 ? 9.958 -24.614 21.029 1.00 22.94 116 ALA A O 1
ATOM 713 N N . THR A 1 117 ? 8.956 -25.312 22.904 1.00 20.03 117 THR A N 1
ATOM 714 C CA . THR A 1 117 ? 9.572 -24.306 23.772 1.00 19.79 117 THR A CA 1
ATOM 715 C C . THR A 1 117 ? 9.502 -24.818 25.212 1.00 19.80 117 THR A C 1
ATOM 716 O O . THR A 1 117 ? 9.152 -25.979 25.397 1.00 22.24 117 THR A O 1
ATOM 720 N N . ALA A 1 118 ? 9.661 -23.941 26.203 1.00 19.71 118 ALA A N 1
ATOM 721 C CA . ALA A 1 118 ? 9.690 -24.347 27.600 1.00 22.20 118 ALA A CA 1
ATOM 722 C C . ALA A 1 118 ? 9.306 -23.138 28.414 1.00 23.73 118 ALA A C 1
ATOM 723 O O . ALA A 1 118 ? 9.298 -22.009 27.878 1.00 22.69 118 ALA A O 1
ATOM 725 N N . GLY A 1 119 ? 9.044 -23.397 29.688 1.00 24.76 119 GLY A N 1
ATOM 726 C CA . GLY A 1 119 ? 8.664 -22.347 30.644 1.00 28.73 119 GLY A CA 1
ATOM 727 C C . GLY A 1 119 ? 9.825 -21.452 31.059 1.00 27.81 119 GLY A C 1
ATOM 728 O O . GLY A 1 119 ? 10.939 -21.602 30.577 1.00 25.60 119 GLY A O 1
ATOM 729 N N . ASP A 1 120 ? 9.538 -20.487 31.957 1.00 34.54 120 ASP A N 1
ATOM 730 C CA . ASP A 1 120 ? 10.384 -19.323 32.223 1.00 35.68 120 ASP A CA 1
ATOM 731 C C . ASP A 1 120 ? 11.700 -19.649 32.941 1.00 36.29 120 ASP A C 1
ATOM 732 O O . ASP A 1 120 ? 12.703 -18.919 32.790 1.00 35.85 120 ASP A O 1
ATOM 737 N N . ARG A 1 121 ? 11.647 -20.680 33.802 1.00 25.09 121 ARG A N 1
ATOM 738 C CA . ARG A 1 121 ? 12.793 -21.205 34.504 1.00 24.18 121 ARG A CA 1
ATOM 739 C C . ARG A 1 121 ? 13.329 -22.470 33.846 1.00 22.65 121 ARG A C 1
ATOM 740 O O . ARG A 1 121 ? 13.680 -23.388 34.572 1.00 21.70 121 ARG A O 1
ATOM 748 N N . TRP A 1 122 ? 13.236 -22.582 32.509 1.00 21.00 122 TRP A N 1
ATOM 749 C CA . TRP A 1 122 ? 13.849 -23.631 31.738 1.00 19.06 122 TRP A CA 1
ATOM 750 C C . TRP A 1 122 ? 14.945 -23.014 30.892 1.00 19.93 122 TRP A C 1
ATOM 751 O O . TRP A 1 122 ? 14.705 -21.994 30.211 1.00 23.90 122 TRP A O 1
ATOM 762 N N . HIS A 1 123 ? 16.111 -23.670 30.914 1.00 20.27 123 HIS A N 1
ATOM 763 C CA . HIS A 1 123 ? 17.309 -23.231 30.212 1.00 19.19 123 HIS A CA 1
ATOM 764 C C . HIS A 1 123 ? 17.988 -24.367 29.492 1.00 17.95 123 HIS A C 1
ATOM 765 O O . HIS A 1 123 ? 17.990 -25.509 29.938 1.00 19.60 123 HIS A O 1
ATOM 772 N N . ALA A 1 124 ? 18.648 -24.009 28.391 1.00 19.26 124 ALA A N 1
ATOM 773 C CA . ALA A 1 124 ? 19.533 -24.925 27.701 1.00 18.39 124 ALA A CA 1
ATOM 774 C C . ALA A 1 124 ? 20.878 -24.279 27.355 1.00 17.28 124 ALA A C 1
ATOM 775 O O . ALA A 1 124 ? 20.954 -23.145 26.948 1.00 23.62 124 ALA A O 1
ATOM 777 N N . THR A 1 125 ? 21.992 -25.004 27.519 1.00 19.02 125 THR A N 1
ATOM 778 C CA . THR A 1 125 ? 23.289 -24.573 27.006 1.00 18.77 125 THR A CA 1
ATOM 779 C C . THR A 1 125 ? 23.348 -24.895 25.504 1.00 21.00 125 THR A C 1
ATOM 780 O O . THR A 1 125 ? 22.518 -25.649 25.019 1.00 18.59 125 THR A O 1
ATOM 784 N N . ASP A 1 126 ? 24.264 -24.227 24.793 1.00 22.66 126 ASP A N 1
ATOM 785 C CA . ASP A 1 126 ? 24.428 -24.326 23.352 1.00 24.93 126 ASP A CA 1
ATOM 786 C C . ASP A 1 126 ? 24.471 -25.784 22.878 1.00 24.90 126 ASP A C 1
ATOM 787 O O . ASP A 1 126 ? 23.780 -26.102 21.929 1.00 24.47 126 ASP A O 1
ATOM 792 N N . ALA A 1 127 ? 25.162 -26.685 23.600 1.00 26.87 127 ALA A N 1
ATOM 793 C CA . ALA A 1 127 ? 25.343 -28.064 23.165 1.00 26.20 127 ALA A CA 1
ATOM 794 C C . ALA A 1 127 ? 24.077 -28.901 23.320 1.00 27.24 127 ALA A C 1
ATOM 795 O O . ALA A 1 127 ? 24.024 -30.000 22.791 1.00 32.55 127 ALA A O 1
ATOM 797 N N . PHE A 1 128 ? 23.055 -28.424 24.062 1.00 28.14 128 PHE A N 1
ATOM 798 C CA . PHE A 1 128 ? 21.843 -29.188 24.289 1.00 24.94 128 PHE A CA 1
ATOM 799 C C . PHE A 1 128 ? 20.600 -28.544 23.689 1.00 22.54 128 PHE A C 1
ATOM 800 O O . PHE A 1 128 ? 19.518 -29.093 23.847 1.00 21.31 128 PHE A O 1
ATOM 808 N N . ILE A 1 129 ? 20.719 -27.399 22.984 1.00 24.06 129 ILE A N 1
ATOM 809 C CA . ILE A 1 129 ? 19.536 -26.645 22.618 1.00 23.41 129 ILE A CA 1
ATOM 810 C C . ILE A 1 129 ? 18.704 -27.385 21.537 1.00 23.68 129 ILE A C 1
ATOM 811 O O . ILE A 1 129 ? 17.541 -27.021 21.322 1.00 21.51 129 ILE A O 1
ATOM 816 N N . LEU A 1 130 ? 19.272 -28.434 20.924 1.00 22.59 130 LEU A N 1
ATOM 817 C CA . LEU A 1 130 ? 18.571 -29.255 19.930 1.00 28.14 130 LEU A CA 1
ATOM 818 C C . LEU A 1 130 ? 18.218 -30.638 20.480 1.00 27.49 130 LEU A C 1
ATOM 819 O O . LEU A 1 130 ? 17.794 -31.458 19.681 1.00 24.22 130 LEU A O 1
ATOM 824 N N . ARG A 1 131 ? 18.311 -30.863 21.802 1.00 25.10 131 ARG A N 1
ATOM 825 C CA . ARG A 1 131 ? 17.867 -32.105 22.393 1.00 26.82 131 ARG A CA 1
ATOM 826 C C . ARG A 1 131 ? 16.464 -31.929 22.940 1.00 25.16 131 ARG A C 1
ATOM 827 O O . ARG A 1 131 ? 16.163 -30.907 23.574 1.00 25.39 131 ARG A O 1
ATOM 835 N N . ASP A 1 132 ? 15.615 -32.948 22.713 1.00 24.86 132 ASP A N 1
ATOM 836 C CA . ASP A 1 132 ? 14.196 -32.872 23.044 1.00 24.68 132 ASP A CA 1
ATOM 837 C C . ASP A 1 132 ? 13.918 -32.679 24.529 1.00 24.78 132 ASP A C 1
ATOM 838 O O . ASP A 1 132 ? 12.918 -32.019 24.872 1.00 23.35 132 ASP A O 1
ATOM 843 N N . PHE A 1 133 ? 14.797 -33.213 25.392 1.00 24.26 133 PHE A N 1
ATOM 844 C CA . PHE A 1 133 ? 14.601 -33.149 26.851 1.00 23.66 133 PHE A CA 1
ATOM 845 C C . PHE A 1 133 ? 14.837 -31.764 27.437 1.00 23.54 133 PHE A C 1
ATOM 846 O O . PHE A 1 133 ? 14.521 -31.569 28.602 1.00 21.58 133 PHE A O 1
ATOM 854 N N . VAL A 1 134 ? 15.252 -30.740 26.642 1.00 26.02 134 VAL A N 1
ATOM 855 C CA . VAL A 1 134 ? 15.302 -29.381 27.182 1.00 22.54 134 VAL A CA 1
ATOM 856 C C . VAL A 1 134 ? 14.026 -28.621 26.851 1.00 23.30 134 VAL A C 1
ATOM 857 O O . VAL A 1 134 ? 13.922 -27.482 27.245 1.00 21.19 134 VAL A O 1
ATOM 861 N N . TYR A 1 135 ? 13.037 -29.257 26.203 1.00 24.69 135 TYR A N 1
ATOM 862 C CA . TYR A 1 135 ? 11.766 -28.643 25.834 1.00 23.94 135 TYR A CA 1
ATOM 863 C C . TYR A 1 135 ? 10.655 -29.263 26.671 1.00 26.70 135 TYR A C 1
ATOM 864 O O . TYR A 1 135 ? 10.773 -30.407 27.079 1.00 28.73 135 TYR A O 1
ATOM 873 N N . GLU A 1 136 ? 9.624 -28.468 26.938 1.00 28.23 136 GLU A N 1
ATOM 874 C CA . GLU A 1 136 ? 8.535 -28.786 27.855 1.00 29.86 136 GLU A CA 1
ATOM 875 C C . GLU A 1 136 ? 7.203 -28.783 27.122 1.00 30.11 136 GLU A C 1
ATOM 876 O O . GLU A 1 136 ? 6.322 -29.579 27.432 1.00 28.32 136 GLU A O 1
ATOM 882 N N . TYR A 1 137 ? 7.061 -27.902 26.111 1.00 26.71 137 TYR A N 1
ATOM 883 C CA . TYR A 1 137 ? 5.804 -27.703 25.423 1.00 27.79 137 TYR A CA 1
ATOM 884 C C . TYR A 1 137 ? 6.009 -28.064 23.961 1.00 25.17 137 TYR A C 1
ATOM 885 O O . TYR A 1 137 ? 6.983 -27.597 23.384 1.00 24.58 137 TYR A O 1
ATOM 894 N N . TRP A 1 138 ? 5.093 -28.872 23.391 1.00 27.62 138 TRP A N 1
ATOM 895 C CA . TRP A 1 138 ? 5.155 -29.311 21.991 1.00 26.54 138 TRP A CA 1
ATOM 896 C C . TRP A 1 138 ? 3.879 -29.012 21.222 1.00 26.59 138 TRP A C 1
ATOM 897 O O . TRP A 1 138 ? 2.808 -29.051 21.800 1.00 23.32 138 TRP A O 1
ATOM 908 N N . GLY A 1 139 ? 3.998 -28.702 19.909 1.00 27.88 139 GLY A N 1
ATOM 909 C CA . GLY A 1 139 ? 2.833 -28.489 19.072 1.00 28.22 139 GLY A CA 1
ATOM 910 C C . GLY A 1 139 ? 2.319 -29.813 18.528 1.00 31.15 139 GLY A C 1
ATOM 911 O O . GLY A 1 139 ? 2.688 -30.857 19.069 1.00 39.18 139 GLY A O 1
ATOM 912 N N . GLN A 1 140 ? 1.545 -29.757 17.436 1.00 28.37 140 GLN A N 1
ATOM 913 C CA . GLN A 1 140 ? 0.835 -30.931 16.928 1.00 36.22 140 GLN A CA 1
ATOM 914 C C . GLN A 1 140 ? 1.663 -31.637 15.841 1.00 36.54 140 GLN A C 1
ATOM 915 O O . GLN A 1 140 ? 1.735 -32.856 15.789 1.00 34.09 140 GLN A O 1
ATOM 921 N N . GLY A 1 141 ? 2.238 -30.847 14.920 1.00 30.47 141 GLY A N 1
ATOM 922 C CA . GLY A 1 141 ? 3.045 -31.354 13.830 1.00 31.49 141 GLY A CA 1
ATOM 923 C C . GLY A 1 141 ? 2.441 -30.854 12.520 1.00 28.21 141 GLY A C 1
ATOM 924 O O . GLY A 1 141 ? 1.232 -30.661 12.422 1.00 29.80 141 GLY A O 1
ATOM 925 N N . THR A 1 142 ? 3.292 -30.577 11.534 1.00 28.88 142 THR A N 1
ATOM 926 C CA . THR A 1 142 ? 2.852 -30.304 10.165 1.00 30.59 142 THR A CA 1
ATOM 927 C C . THR A 1 142 ? 3.672 -31.223 9.278 1.00 32.76 142 THR A C 1
ATOM 928 O O . THR A 1 142 ? 4.879 -31.368 9.497 1.00 30.51 142 THR A O 1
ATOM 932 N N . GLN A 1 143 ? 3.015 -31.874 8.321 1.00 30.86 143 GLN A N 1
ATOM 933 C CA . GLN A 1 143 ? 3.637 -32.976 7.587 1.00 30.86 143 GLN A CA 1
ATOM 934 C C . GLN A 1 143 ? 4.431 -32.370 6.439 1.00 29.55 143 GLN A C 1
ATOM 935 O O . GLN A 1 143 ? 3.922 -31.486 5.781 1.00 29.86 143 GLN A O 1
ATOM 941 N N . VAL A 1 144 ? 5.684 -32.810 6.269 1.00 28.81 144 VAL A N 1
ATOM 942 C CA . VAL A 1 144 ? 6.498 -32.496 5.116 1.00 29.46 144 VAL A CA 1
ATOM 943 C C . VAL A 1 144 ? 6.851 -33.795 4.395 1.00 28.81 144 VAL A C 1
ATOM 944 O O . VAL A 1 144 ? 7.383 -34.693 5.054 1.00 27.47 144 VAL A O 1
ATOM 948 N N . THR A 1 145 ? 6.602 -33.839 3.068 1.00 26.61 145 THR A N 1
ATOM 949 C CA . THR A 1 145 ? 6.930 -35.005 2.250 1.00 28.33 145 THR A CA 1
ATOM 950 C C . THR A 1 145 ? 7.693 -34.576 1.010 1.00 26.73 145 THR A C 1
ATOM 951 O O . THR A 1 145 ? 7.191 -33.778 0.232 1.00 28.57 145 THR A O 1
ATOM 955 N N . VAL A 1 146 ? 8.906 -35.110 0.853 1.00 33.07 146 VAL A N 1
ATOM 956 C CA . VAL A 1 146 ? 9.791 -34.731 -0.235 1.00 31.16 146 VAL A CA 1
ATOM 957 C C . VAL A 1 146 ? 9.878 -35.933 -1.184 1.00 32.75 146 VAL A C 1
ATOM 958 O O . VAL A 1 146 ? 10.384 -36.980 -0.783 1.00 35.27 146 VAL A O 1
ATOM 962 N N . SER A 1 147 ? 9.347 -35.758 -2.397 1.00 33.12 147 SER A N 1
ATOM 963 C CA . SER A 1 147 ? 9.327 -36.801 -3.415 1.00 38.65 147 SER A CA 1
ATOM 964 C C . SER A 1 147 ? 10.552 -36.642 -4.311 1.00 43.53 147 SER A C 1
ATOM 965 O O . SER A 1 147 ? 11.220 -35.599 -4.301 1.00 43.57 147 SER A O 1
ATOM 968 N N . SER A 1 148 ? 10.934 -37.732 -4.983 1.00 52.68 148 SER A N 1
ATOM 969 C CA . SER A 1 148 ? 12.030 -37.653 -5.931 1.00 54.94 148 SER A CA 1
ATOM 970 C C . SER A 1 148 ? 11.485 -37.126 -7.244 1.00 56.36 148 SER A C 1
ATOM 971 O O . SER A 1 148 ? 11.892 -36.048 -7.654 1.00 59.42 148 SER A O 1
ATOM 974 N N . ALA A 1 149 ? 10.573 -37.891 -7.864 1.00 69.85 149 ALA A N 1
ATOM 975 C CA . ALA A 1 149 ? 10.012 -37.570 -9.173 1.00 73.52 149 ALA A CA 1
ATOM 976 C C . ALA A 1 149 ? 8.671 -36.838 -9.008 1.00 73.60 149 ALA A C 1
ATOM 977 O O . ALA A 1 149 ? 8.267 -36.454 -7.874 1.00 71.24 149 ALA A O 1
ATOM 979 N N . GLU B 1 23 ? 6.155 -20.454 -34.416 1.00 54.42 23 GLU B N 1
ATOM 980 C CA . GLU B 1 23 ? 5.478 -19.692 -33.332 1.00 55.31 23 GLU B CA 1
ATOM 981 C C . GLU B 1 23 ? 5.236 -20.623 -32.141 1.00 48.85 23 GLU B C 1
ATOM 982 O O . GLU B 1 23 ? 4.270 -21.382 -32.152 1.00 57.85 23 GLU B O 1
ATOM 988 N N . VAL B 1 24 ? 6.158 -20.611 -31.164 1.00 43.10 24 VAL B N 1
ATOM 989 C CA . VAL B 1 24 ? 5.975 -21.410 -29.953 1.00 41.41 24 VAL B CA 1
ATOM 990 C C . VAL B 1 24 ? 5.237 -20.552 -28.916 1.00 37.28 24 VAL B C 1
ATOM 991 O O . VAL B 1 24 ? 5.475 -19.354 -28.803 1.00 33.66 24 VAL B O 1
ATOM 995 N N . GLN B 1 25 ? 4.347 -21.200 -28.159 1.00 29.94 25 GLN B N 1
ATOM 996 C CA . GLN B 1 25 ? 3.560 -20.561 -27.111 1.00 30.07 25 GLN B CA 1
ATOM 997 C C . GLN B 1 25 ? 4.285 -20.851 -25.802 1.00 23.92 25 GLN B C 1
ATOM 998 O O . GLN B 1 25 ? 4.797 -21.956 -25.646 1.00 22.89 25 GLN B O 1
ATOM 1008 N N . LEU B 1 26 ? 4.445 -19.842 -24.932 1.00 22.59 26 LEU B N 1
ATOM 1009 C CA . LEU B 1 26 ? 4.954 -20.055 -23.584 1.00 24.32 26 LEU B CA 1
ATOM 1010 C C . LEU B 1 26 ? 3.972 -19.496 -22.564 1.00 23.97 26 LEU B C 1
ATOM 1011 O O . LEU B 1 26 ? 3.355 -18.470 -22.863 1.00 22.73 26 LEU B O 1
ATOM 1016 N N . VAL B 1 27 ? 3.991 -20.087 -21.348 1.00 25.07 27 VAL B N 1
ATOM 1017 C CA . VAL B 1 27 ? 3.263 -19.536 -20.213 1.00 25.72 27 VAL B CA 1
ATOM 1018 C C . VAL B 1 27 ? 3.976 -19.838 -18.892 1.00 25.43 27 VAL B C 1
ATOM 1019 O O . VAL B 1 27 ? 4.546 -20.907 -18.706 1.00 27.26 27 VAL B O 1
ATOM 1023 N N . GLU B 1 28 ? 3.939 -18.857 -17.984 1.00 23.86 28 GLU B N 1
ATOM 1024 C CA . GLU B 1 28 ? 4.619 -18.870 -16.708 1.00 23.77 28 GLU B CA 1
ATOM 1025 C C . GLU B 1 28 ? 3.603 -18.978 -15.591 1.00 23.15 28 GLU B C 1
ATOM 1026 O O . GLU B 1 28 ? 2.487 -18.545 -15.800 1.00 24.85 28 GLU B O 1
ATOM 1032 N N . SER B 1 29 ? 3.978 -19.585 -14.470 1.00 23.48 29 SER B N 1
ATOM 1033 C CA . SER B 1 29 ? 3.184 -19.579 -13.249 1.00 25.52 29 SER B CA 1
ATOM 1034 C C . SER B 1 29 ? 4.123 -19.604 -12.043 1.00 25.84 29 SER B C 1
ATOM 1035 O O . SER B 1 29 ? 5.311 -19.826 -12.246 1.00 25.35 29 SER B O 1
ATOM 1039 N N . GLY B 1 30 ? 3.599 -19.281 -10.842 1.00 24.50 30 GLY B N 1
ATOM 1040 C CA . GLY B 1 30 ? 4.244 -19.501 -9.566 1.00 22.85 30 GLY B CA 1
ATOM 1041 C C . GLY B 1 30 ? 4.731 -18.197 -8.923 1.00 23.67 30 GLY B C 1
ATOM 1042 O O . GLY B 1 30 ? 5.338 -18.210 -7.861 1.00 25.03 30 GLY B O 1
ATOM 1043 N N . GLY B 1 31 ? 4.525 -17.069 -9.597 1.00 27.41 31 GLY B N 1
ATOM 1044 C CA . GLY B 1 31 ? 4.875 -15.777 -9.029 1.00 29.11 31 GLY B CA 1
ATOM 1045 C C . GLY B 1 31 ? 4.029 -15.496 -7.779 1.00 29.47 31 GLY B C 1
ATOM 1046 O O . GLY B 1 31 ? 2.998 -16.133 -7.536 1.00 31.61 31 GLY B O 1
ATOM 1047 N N . GLY B 1 32 ? 4.466 -14.521 -7.003 1.00 30.51 32 GLY B N 1
ATOM 1048 C CA . GLY B 1 32 ? 3.776 -14.190 -5.769 1.00 33.96 32 GLY B CA 1
ATOM 1049 C C . GLY B 1 32 ? 4.480 -13.065 -5.039 1.00 32.06 32 GLY B C 1
ATOM 1050 O O . GLY B 1 32 ? 5.534 -12.612 -5.473 1.00 31.04 32 GLY B O 1
ATOM 1051 N N . SER B 1 33 ? 3.875 -12.672 -3.918 1.00 34.61 33 SER B N 1
ATOM 1052 C CA . SER B 1 33 ? 4.484 -11.784 -2.942 1.00 37.21 33 SER B CA 1
ATOM 1053 C C . SER B 1 33 ? 5.113 -12.604 -1.829 1.00 34.02 33 SER B C 1
ATOM 1054 O O . SER B 1 33 ? 4.449 -13.472 -1.282 1.00 35.57 33 SER B O 1
ATOM 1057 N N . VAL B 1 34 ? 6.359 -12.295 -1.464 1.00 33.43 34 VAL B N 1
ATOM 1058 C CA . VAL B 1 34 ? 7.031 -13.016 -0.395 1.00 32.78 34 VAL B CA 1
ATOM 1059 C C . VAL B 1 34 ? 7.944 -12.049 0.345 1.00 33.40 34 VAL B C 1
ATOM 1060 O O . VAL B 1 34 ? 8.344 -11.029 -0.201 1.00 37.30 34 VAL B O 1
ATOM 1064 N N . GLN B 1 35 ? 8.262 -12.390 1.601 1.00 32.76 35 GLN B N 1
ATOM 1065 C CA . GLN B 1 35 ? 9.244 -11.695 2.396 1.00 35.38 35 GLN B CA 1
ATOM 1066 C C . GLN B 1 35 ? 10.658 -12.163 2.033 1.00 31.86 35 GLN B C 1
ATOM 1067 O O . GLN B 1 35 ? 10.855 -13.367 1.796 1.00 31.11 35 GLN B O 1
ATOM 1073 N N . ALA B 1 36 ? 11.621 -11.207 2.059 1.00 29.82 36 ALA B N 1
ATOM 1074 C CA . ALA B 1 36 ? 13.040 -11.438 1.859 1.00 32.45 36 ALA B CA 1
ATOM 1075 C C . ALA B 1 36 ? 13.503 -12.590 2.740 1.00 36.74 36 ALA B C 1
ATOM 1076 O O . ALA B 1 36 ? 13.069 -12.716 3.883 1.00 39.21 36 ALA B O 1
ATOM 1078 N N . GLY B 1 37 ? 14.320 -13.467 2.153 1.00 35.20 37 GLY B N 1
ATOM 1079 C CA . GLY B 1 37 ? 14.663 -14.738 2.748 1.00 33.60 37 GLY B CA 1
ATOM 1080 C C . GLY B 1 37 ? 13.795 -15.890 2.242 1.00 29.39 37 GLY B C 1
ATOM 1081 O O . GLY B 1 37 ? 14.188 -17.037 2.397 1.00 27.98 37 GLY B O 1
ATOM 1082 N N . GLY B 1 38 ? 12.603 -15.583 1.723 1.00 25.38 38 GLY B N 1
ATOM 1083 C CA . GLY B 1 38 ? 11.669 -16.599 1.327 1.00 25.66 38 GLY B CA 1
ATOM 1084 C C . GLY B 1 38 ? 12.056 -17.099 -0.063 1.00 23.90 38 GLY B C 1
ATOM 1085 O O . GLY B 1 38 ? 13.044 -16.620 -0.660 1.00 26.43 38 GLY B O 1
ATOM 1086 N N . SER B 1 39 ? 11.169 -17.943 -0.570 1.00 22.10 39 SER B N 1
ATOM 1087 C CA . SER B 1 39 ? 11.385 -18.754 -1.748 1.00 23.63 39 SER B CA 1
ATOM 1088 C C . SER B 1 39 ? 10.143 -18.689 -2.655 1.00 24.94 39 SER B C 1
ATOM 1089 O O . SER B 1 39 ? 9.010 -18.543 -2.170 1.00 27.43 39 SER B O 1
ATOM 1092 N N . LEU B 1 40 ? 10.352 -18.864 -3.977 1.00 25.39 40 LEU B N 1
ATOM 1093 C CA . LEU B 1 40 ? 9.320 -19.169 -4.950 1.00 24.99 40 LEU B CA 1
ATOM 1094 C C . LEU B 1 40 ? 9.860 -20.185 -5.977 1.00 24.87 40 LEU B C 1
ATOM 1095 O O . LEU B 1 40 ? 11.064 -20.258 -6.180 1.00 26.88 40 LEU B O 1
ATOM 1100 N N . ARG B 1 41 ? 8.945 -20.897 -6.640 1.00 20.35 41 ARG B N 1
ATOM 1101 C CA . ARG B 1 41 ? 9.236 -21.784 -7.740 1.00 24.36 41 ARG B CA 1
ATOM 1102 C C . ARG B 1 41 ? 8.356 -21.349 -8.919 1.00 22.41 41 ARG B C 1
ATOM 1103 O O . ARG B 1 41 ? 7.136 -21.493 -8.842 1.00 22.98 41 ARG B O 1
ATOM 1111 N N . LEU B 1 42 ? 8.988 -20.818 -9.988 1.00 24.82 42 LEU B N 1
ATOM 1112 C CA . LEU B 1 42 ? 8.313 -20.508 -11.251 1.00 23.06 42 LEU B CA 1
ATOM 1113 C C . LEU B 1 42 ? 8.318 -21.707 -12.164 1.00 22.85 42 LEU B C 1
ATOM 1114 O O . LEU B 1 42 ? 9.302 -22.460 -12.210 1.00 25.04 42 LEU B O 1
ATOM 1119 N N . SER B 1 43 ? 7.232 -21.867 -12.928 1.00 24.91 43 SER B N 1
ATOM 1120 C CA . SER B 1 43 ? 7.150 -22.851 -14.005 1.00 25.18 43 SER B CA 1
ATOM 1121 C C . SER B 1 43 ? 6.937 -22.152 -15.351 1.00 25.51 43 SER B C 1
ATOM 1122 O O . SER B 1 43 ? 6.247 -21.138 -15.409 1.00 24.17 43 SER B O 1
ATOM 1125 N N . CYS B 1 44 ? 7.507 -22.743 -16.423 1.00 23.88 44 CYS B N 1
ATOM 1126 C CA . CYS B 1 44 ? 7.352 -22.258 -17.792 1.00 26.73 44 CYS B CA 1
ATOM 1127 C C . CYS B 1 44 ? 7.024 -23.460 -18.700 1.00 23.43 44 CYS B C 1
ATOM 1128 O O . CYS B 1 44 ? 7.844 -24.377 -18.813 1.00 23.39 44 CYS B O 1
ATOM 1131 N N . ALA B 1 45 ? 5.790 -23.510 -19.208 1.00 24.84 45 ALA B N 1
ATOM 1132 C CA . ALA B 1 45 ? 5.371 -24.514 -20.165 1.00 25.94 45 ALA B CA 1
ATOM 1133 C C . ALA B 1 45 ? 5.454 -23.949 -21.586 1.00 25.04 45 ALA B C 1
ATOM 1134 O O . ALA B 1 45 ? 4.960 -22.859 -21.818 1.00 25.81 45 ALA B O 1
ATOM 1136 N N . ALA B 1 46 ? 5.987 -24.752 -22.524 1.00 26.03 46 ALA B N 1
ATOM 1137 C CA . ALA B 1 46 ? 6.250 -24.324 -23.904 1.00 26.97 46 ALA B CA 1
ATOM 1138 C C . ALA B 1 46 ? 5.639 -25.308 -24.911 1.00 29.08 46 ALA B C 1
ATOM 1139 O O . ALA B 1 46 ? 5.665 -26.523 -24.691 1.00 26.91 46 ALA B O 1
ATOM 1141 N N . SER B 1 47 ? 5.058 -24.803 -26.012 1.00 29.29 47 SER B N 1
ATOM 1142 C CA . SER B 1 47 ? 4.576 -25.687 -27.078 1.00 30.32 47 SER B CA 1
ATOM 1143 C C . SER B 1 47 ? 5.704 -26.551 -27.657 1.00 31.38 47 SER B C 1
ATOM 1144 O O . SER B 1 47 ? 5.450 -27.702 -28.015 1.00 31.48 47 SER B O 1
ATOM 1147 N N . ALA B 1 48 ? 6.935 -26.011 -27.653 1.00 31.88 48 ALA B N 1
ATOM 1148 C CA . ALA B 1 48 ? 8.139 -26.767 -27.967 1.00 31.62 48 ALA B CA 1
ATOM 1149 C C . ALA B 1 48 ? 9.370 -26.052 -27.402 1.00 32.09 48 ALA B C 1
ATOM 1150 O O . ALA B 1 48 ? 9.451 -24.828 -27.459 1.00 36.80 48 ALA B O 1
ATOM 1152 N N . PHE B 1 49 ? 10.351 -26.814 -26.900 1.00 32.65 49 PHE B N 1
ATOM 1153 C CA . PHE B 1 49 ? 11.664 -26.292 -26.548 1.00 31.95 49 PHE B CA 1
ATOM 1154 C C . PHE B 1 49 ? 12.523 -26.065 -27.799 1.00 32.19 49 PHE B C 1
ATOM 1155 O O . PHE B 1 49 ? 12.625 -26.939 -28.649 1.00 32.17 49 PHE B O 1
ATOM 1163 N N . GLY B 1 50 ? 13.235 -24.938 -27.855 1.00 29.36 50 GLY B N 1
ATOM 1164 C CA . GLY B 1 50 ? 14.370 -24.799 -28.773 1.00 28.92 50 GLY B CA 1
ATOM 1165 C C . GLY B 1 50 ? 15.596 -25.548 -28.233 1.00 25.58 50 GLY B C 1
ATOM 1166 O O . GLY B 1 50 ? 15.459 -26.395 -27.335 1.00 24.68 50 GLY B O 1
ATOM 1167 N N . ASN B 1 51 ? 16.790 -25.075 -28.631 1.00 22.36 51 ASN B N 1
ATOM 1168 C CA . ASN B 1 51 ? 18.068 -25.571 -28.128 1.00 21.75 51 ASN B CA 1
ATOM 1169 C C . ASN B 1 51 ? 18.290 -25.097 -26.707 1.00 19.11 51 ASN B C 1
ATOM 1170 O O . ASN B 1 51 ? 19.122 -25.687 -26.027 1.00 22.05 51 ASN B O 1
ATOM 1175 N N . TYR B 1 52 ? 17.692 -23.975 -26.308 1.00 20.04 52 TYR B N 1
ATOM 1176 C CA . TYR B 1 52 ? 17.878 -23.441 -24.960 1.00 19.16 52 TYR B CA 1
ATOM 1177 C C . TYR B 1 52 ? 16.566 -22.812 -24.499 1.00 20.83 52 TYR B C 1
ATOM 1178 O O . TYR B 1 52 ? 15.753 -22.386 -25.304 1.00 21.71 52 TYR B O 1
ATOM 1187 N N . MET B 1 53 ? 16.360 -22.792 -23.178 1.00 21.99 53 MET B N 1
ATOM 1188 C CA . MET B 1 53 ? 15.249 -22.100 -22.551 1.00 21.81 53 MET B CA 1
ATOM 1189 C C . MET B 1 53 ? 15.879 -21.109 -21.573 1.00 22.44 53 MET B C 1
ATOM 1190 O O . MET B 1 53 ? 16.806 -21.471 -20.871 1.00 24.54 53 MET B O 1
ATOM 1195 N N . GLY B 1 54 ? 15.322 -19.895 -21.456 1.00 21.66 54 GLY B N 1
ATOM 1196 C CA . GLY B 1 54 ? 15.897 -18.894 -20.572 1.00 22.44 54 GLY B CA 1
ATOM 1197 C C . GLY B 1 54 ? 14.836 -18.259 -19.667 1.00 23.86 54 GLY B C 1
ATOM 1198 O O . GLY B 1 54 ? 13.670 -18.120 -20.029 1.00 24.28 54 GLY B O 1
ATOM 1199 N N . TRP B 1 55 ? 15.272 -17.807 -18.485 1.00 22.69 55 TRP B N 1
ATOM 1200 C CA . TRP B 1 55 ? 14.418 -16.994 -17.640 1.00 19.79 55 TRP B CA 1
ATOM 1201 C C . TRP B 1 55 ? 14.982 -15.581 -17.610 1.00 21.54 55 TRP B C 1
ATOM 1202 O O . TRP B 1 55 ? 16.147 -15.400 -17.279 1.00 22.98 55 TRP B O 1
ATOM 1213 N N . PHE B 1 56 ? 14.122 -14.601 -17.956 1.00 21.36 56 PHE B N 1
ATOM 1214 C CA . PHE B 1 56 ? 14.431 -13.179 -17.882 1.00 22.46 56 PHE B CA 1
ATOM 1215 C C . PHE B 1 56 ? 13.529 -12.503 -16.836 1.00 23.49 56 PHE B C 1
ATOM 1216 O O . PHE B 1 56 ? 12.537 -13.067 -16.399 1.00 23.56 56 PHE B O 1
ATOM 1224 N N . ARG B 1 57 ? 13.902 -11.298 -16.447 1.00 26.03 57 ARG B N 1
ATOM 1225 C CA . ARG B 1 57 ? 13.107 -10.495 -15.549 1.00 26.14 57 ARG B CA 1
ATOM 1226 C C . ARG B 1 57 ? 13.298 -9.036 -15.922 1.00 26.66 57 ARG B C 1
ATOM 1227 O O . ARG B 1 57 ? 14.297 -8.648 -16.497 1.00 28.99 57 ARG B O 1
ATOM 1235 N N . GLN B 1 58 ? 12.285 -8.241 -15.599 1.00 26.30 58 GLN B N 1
ATOM 1236 C CA . GLN B 1 58 ? 12.238 -6.862 -15.984 1.00 30.12 58 GLN B CA 1
ATOM 1237 C C . GLN B 1 58 ? 11.618 -6.116 -14.801 1.00 28.88 58 GLN B C 1
ATOM 1238 O O . GLN B 1 58 ? 10.488 -6.387 -14.469 1.00 29.62 58 GLN B O 1
ATOM 1244 N N . ALA B 1 59 ? 12.366 -5.221 -14.183 1.00 35.04 59 ALA B N 1
ATOM 1245 C CA . ALA B 1 59 ? 11.833 -4.336 -13.156 1.00 40.88 59 ALA B CA 1
ATOM 1246 C C . ALA B 1 59 ? 11.189 -3.108 -13.807 1.00 48.28 59 ALA B C 1
ATOM 1247 O O . ALA B 1 59 ? 11.413 -2.844 -14.979 1.00 54.97 59 ALA B O 1
ATOM 1249 N N . PRO B 1 60 ? 10.364 -2.309 -13.090 1.00 58.90 60 PRO B N 1
ATOM 1250 C CA . PRO B 1 60 ? 9.793 -1.075 -13.658 1.00 59.70 60 PRO B CA 1
ATOM 1251 C C . PRO B 1 60 ? 10.851 -0.025 -14.009 1.00 48.38 60 PRO B C 1
ATOM 1252 O O . PRO B 1 60 ? 11.766 0.206 -13.227 1.00 45.98 60 PRO B O 1
ATOM 1256 N N . GLY B 1 61 ? 10.784 0.518 -15.231 1.00 52.69 61 GLY B N 1
ATOM 1257 C CA . GLY B 1 61 ? 11.766 1.476 -15.735 1.00 57.09 61 GLY B CA 1
ATOM 1258 C C . GLY B 1 61 ? 13.085 0.871 -16.248 1.00 60.78 61 GLY B C 1
ATOM 1259 O O . GLY B 1 61 ? 13.817 1.588 -16.929 1.00 68.28 61 GLY B O 1
ATOM 1260 N N . LYS B 1 62 ? 13.408 -0.406 -15.925 1.00 57.08 62 LYS B N 1
ATOM 1261 C CA . LYS B 1 62 ? 14.709 -1.013 -16.220 1.00 54.84 62 LYS B CA 1
ATOM 1262 C C . LYS B 1 62 ? 14.591 -1.883 -17.466 1.00 45.81 62 LYS B C 1
ATOM 1263 O O . LYS B 1 62 ? 13.492 -2.214 -17.896 1.00 48.94 62 LYS B O 1
ATOM 1269 N N . GLU B 1 63 ? 15.737 -2.294 -18.023 1.00 48.00 63 GLU B N 1
ATOM 1270 C CA . GLU B 1 63 ? 15.747 -3.256 -19.108 1.00 46.31 63 GLU B CA 1
ATOM 1271 C C . GLU B 1 63 ? 15.473 -4.649 -18.543 1.00 42.21 63 GLU B C 1
ATOM 1272 O O . GLU B 1 63 ? 15.673 -4.910 -17.369 1.00 42.52 63 GLU B O 1
ATOM 1278 N N . ARG B 1 64 ? 14.958 -5.509 -19.405 1.00 39.39 64 ARG B N 1
ATOM 1279 C CA . ARG B 1 64 ? 15.057 -6.948 -19.281 1.00 41.08 64 ARG B CA 1
ATOM 1280 C C . ARG B 1 64 ? 16.495 -7.402 -19.016 1.00 41.39 64 ARG B C 1
ATOM 1281 O O . ARG B 1 64 ? 17.417 -6.975 -19.702 1.00 36.81 64 ARG B O 1
ATOM 1289 N N . GLU B 1 65 ? 16.663 -8.306 -18.055 1.00 38.29 65 GLU B N 1
ATOM 1290 C CA . GLU B 1 65 ? 17.938 -8.892 -17.684 1.00 36.18 65 GLU B CA 1
ATOM 1291 C C . GLU B 1 65 ? 17.741 -10.403 -17.746 1.00 32.16 65 GLU B C 1
ATOM 1292 O O . GLU B 1 65 ? 16.753 -10.892 -17.208 1.00 29.85 65 GLU B O 1
ATOM 1298 N N . GLY B 1 66 ? 18.690 -11.140 -18.326 1.00 29.58 66 GLY B N 1
ATOM 1299 C CA . GLY B 1 66 ? 18.674 -12.593 -18.249 1.00 29.87 66 GLY B CA 1
ATOM 1300 C C . GLY B 1 66 ? 19.128 -13.091 -16.884 1.00 31.54 66 GLY B C 1
ATOM 1301 O O . GLY B 1 66 ? 20.095 -12.558 -16.343 1.00 32.14 66 GLY B O 1
ATOM 1302 N N . VAL B 1 67 ? 18.426 -14.105 -16.338 1.00 30.82 67 VAL B N 1
ATOM 1303 C CA . VAL B 1 67 ? 18.727 -14.628 -15.008 1.00 27.90 67 VAL B CA 1
ATOM 1304 C C . VAL B 1 67 ? 19.415 -15.997 -15.060 1.00 26.16 67 VAL B C 1
ATOM 1305 O O . VAL B 1 67 ? 20.429 -16.246 -14.385 1.00 26.34 67 VAL B O 1
ATOM 1309 N N . ALA B 1 68 ? 18.827 -16.910 -15.825 1.00 26.99 68 ALA B N 1
ATOM 1310 C CA . ALA B 1 68 ? 19.306 -18.279 -15.856 1.00 23.36 68 ALA B CA 1
ATOM 1311 C C . ALA B 1 68 ? 18.957 -18.848 -17.218 1.00 20.10 68 ALA B C 1
ATOM 1312 O O . ALA B 1 68 ? 17.964 -18.470 -17.815 1.00 20.49 68 ALA B O 1
ATOM 1314 N N . ALA B 1 69 ? 19.711 -19.849 -17.653 1.00 21.84 69 ALA B N 1
ATOM 1315 C CA . ALA B 1 69 ? 19.395 -20.500 -18.910 1.00 21.65 69 ALA B CA 1
ATOM 1316 C C . ALA B 1 69 ? 19.837 -21.939 -18.808 1.00 18.88 69 ALA B C 1
ATOM 1317 O O . ALA B 1 69 ? 20.702 -22.248 -18.001 1.00 21.26 69 ALA B O 1
ATOM 1319 N N . ILE B 1 70 ? 19.178 -22.785 -19.613 1.00 19.38 70 ILE B N 1
ATOM 1320 C CA . ILE B 1 70 ? 19.459 -24.184 -19.688 1.00 18.04 70 ILE B CA 1
ATOM 1321 C C . ILE B 1 70 ? 19.491 -24.569 -21.168 1.00 18.58 70 ILE B C 1
ATOM 1322 O O . ILE B 1 70 ? 18.545 -24.243 -21.871 1.00 21.39 70 ILE B O 1
ATOM 1327 N N . ARG B 1 71 ? 20.486 -25.393 -21.566 1.00 17.61 71 ARG B N 1
ATOM 1328 C CA . ARG B 1 71 ? 20.494 -26.037 -22.871 1.00 19.36 71 ARG B CA 1
ATOM 1329 C C . ARG B 1 71 ? 19.736 -27.353 -22.792 1.00 20.67 71 ARG B C 1
ATOM 1330 O O . ARG B 1 71 ? 19.964 -28.158 -21.896 1.00 24.18 71 ARG B O 1
ATOM 1338 N N . THR B 1 72 ? 18.802 -27.550 -23.705 1.00 21.24 72 THR B N 1
ATOM 1339 C CA . THR B 1 72 ? 17.834 -28.618 -23.582 1.00 25.27 72 THR B CA 1
ATOM 1340 C C . THR B 1 72 ? 18.420 -29.966 -23.971 1.00 26.42 72 THR B C 1
ATOM 1341 O O . THR B 1 72 ? 17.978 -30.943 -23.390 1.00 27.79 72 THR B O 1
ATOM 1345 N N . GLY B 1 73 ? 19.500 -30.003 -24.789 1.00 25.34 73 GLY B N 1
ATOM 1346 C CA . GLY B 1 73 ? 20.301 -31.210 -24.976 1.00 26.67 73 GLY B CA 1
ATOM 1347 C C . GLY B 1 73 ? 21.424 -31.296 -23.938 1.00 26.83 73 GLY B C 1
ATOM 1348 O O . GLY B 1 73 ? 22.474 -30.618 -24.070 1.00 28.54 73 GLY B O 1
ATOM 1349 N N . GLY B 1 74 ? 21.211 -32.124 -22.912 1.00 27.72 74 GLY B N 1
ATOM 1350 C CA . GLY B 1 74 ? 22.214 -32.334 -21.880 1.00 30.44 74 GLY B CA 1
ATOM 1351 C C . GLY B 1 74 ? 21.956 -31.584 -20.564 1.00 30.90 74 GLY B C 1
ATOM 1352 O O . GLY B 1 74 ? 22.573 -31.954 -19.567 1.00 30.71 74 GLY B O 1
ATOM 1353 N N . GLY B 1 75 ? 21.218 -30.458 -20.571 1.00 31.45 75 GLY B N 1
ATOM 1354 C CA . GLY B 1 75 ? 20.859 -29.743 -19.340 1.00 29.35 75 GLY B CA 1
ATOM 1355 C C . GLY B 1 75 ? 21.971 -28.906 -18.682 1.00 31.53 75 GLY B C 1
ATOM 1356 O O . GLY B 1 75 ? 21.871 -28.617 -17.467 1.00 26.63 75 GLY B O 1
ATOM 1357 N N . SER B 1 76 ? 22.953 -28.393 -19.451 1.00 25.95 76 SER B N 1
ATOM 1358 C CA . SER B 1 76 ? 23.891 -27.395 -18.946 1.00 26.93 76 SER B CA 1
ATOM 1359 C C . SER B 1 76 ? 23.147 -26.136 -18.531 1.00 26.46 76 SER B C 1
ATOM 1360 O O . SER B 1 76 ? 22.273 -25.714 -19.286 1.00 23.11 76 SER B O 1
ATOM 1363 N N . THR B 1 77 ? 23.606 -25.496 -17.433 1.00 23.96 77 THR B N 1
ATOM 1364 C CA . THR B 1 77 ? 22.914 -24.374 -16.827 1.00 22.66 77 THR B CA 1
ATOM 1365 C C . THR B 1 77 ? 23.895 -23.226 -16.723 1.00 22.38 77 THR B C 1
ATOM 1366 O O . THR B 1 77 ? 25.075 -23.445 -16.619 1.00 22.71 77 THR B O 1
ATOM 1370 N N . TYR B 1 78 ? 23.378 -22.007 -16.824 1.00 25.89 78 TYR B N 1
ATOM 1371 C CA . TYR B 1 78 ? 24.111 -20.753 -16.893 1.00 24.38 78 TYR B CA 1
ATOM 1372 C C . TYR B 1 78 ? 23.333 -19.768 -16.033 1.00 25.92 78 TYR B C 1
ATOM 1373 O O . TYR B 1 78 ? 22.111 -19.758 -16.099 1.00 24.64 78 TYR B O 1
ATOM 1382 N N . TYR B 1 79 ? 24.019 -18.913 -15.288 1.00 25.26 79 TYR B N 1
ATOM 1383 C CA . TYR B 1 79 ? 23.338 -18.004 -14.387 1.00 25.23 79 TYR B CA 1
ATOM 1384 C C . TYR B 1 79 ? 24.092 -16.679 -14.354 1.00 24.05 79 TYR B C 1
ATOM 1385 O O . TYR B 1 79 ? 25.307 -16.705 -14.453 1.00 27.18 79 TYR B O 1
ATOM 1394 N N . THR B 1 80 ? 23.355 -15.575 -14.168 1.00 24.54 80 THR B N 1
ATOM 1395 C CA . THR B 1 80 ? 23.912 -14.274 -13.866 1.00 25.71 80 THR B CA 1
ATOM 1396 C C . THR B 1 80 ? 24.436 -14.310 -12.425 1.00 31.40 80 THR B C 1
ATOM 1397 O O . THR B 1 80 ? 23.841 -14.974 -11.554 1.00 27.43 80 THR B O 1
ATOM 1401 N N . ASP B 1 81 ? 25.528 -13.561 -12.177 1.00 28.99 81 ASP B N 1
ATOM 1402 C CA . ASP B 1 81 ? 26.332 -13.650 -10.967 1.00 32.18 81 ASP B CA 1
ATOM 1403 C C . ASP B 1 81 ? 25.481 -13.384 -9.729 1.00 29.43 81 ASP B C 1
ATOM 1404 O O . ASP B 1 81 ? 25.623 -14.128 -8.765 1.00 36.08 81 ASP B O 1
ATOM 1409 N N . SER B 1 82 ? 24.542 -12.431 -9.802 1.00 28.97 82 SER B N 1
ATOM 1410 C CA . SER B 1 82 ? 23.731 -11.991 -8.671 1.00 31.71 82 SER B CA 1
ATOM 1411 C C . SER B 1 82 ? 22.758 -13.069 -8.162 1.00 30.45 82 SER B C 1
ATOM 1412 O O . SER B 1 82 ? 22.252 -12.935 -7.057 1.00 30.88 82 SER B O 1
ATOM 1415 N N . VAL B 1 83 ? 22.493 -14.136 -8.935 1.00 28.22 83 VAL B N 1
ATOM 1416 C CA . VAL B 1 83 ? 21.595 -15.196 -8.504 1.00 27.73 83 VAL B CA 1
ATOM 1417 C C . VAL B 1 83 ? 22.331 -16.513 -8.255 1.00 26.87 83 VAL B C 1
ATOM 1418 O O . VAL B 1 83 ? 21.716 -17.467 -7.785 1.00 25.53 83 VAL B O 1
ATOM 1422 N N . LYS B 1 84 ? 23.640 -16.590 -8.519 1.00 29.29 84 LYS B N 1
ATOM 1423 C CA . LYS B 1 84 ? 24.338 -17.851 -8.344 1.00 30.50 84 LYS B CA 1
ATOM 1424 C C . LYS B 1 84 ? 24.228 -18.289 -6.889 1.00 29.96 84 LYS B C 1
ATOM 1425 O O . LYS B 1 84 ? 24.424 -17.472 -6.008 1.00 28.45 84 LYS B O 1
ATOM 1431 N N . GLY B 1 85 ? 23.874 -19.558 -6.670 1.00 30.36 85 GLY B N 1
ATOM 1432 C CA . GLY B 1 85 ? 23.748 -20.147 -5.334 1.00 29.49 85 GLY B CA 1
ATOM 1433 C C . GLY B 1 85 ? 22.377 -19.909 -4.693 1.00 30.07 85 GLY B C 1
ATOM 1434 O O . GLY B 1 85 ? 22.128 -20.392 -3.591 1.00 33.85 85 GLY B O 1
ATOM 1435 N N . ARG B 1 86 ? 21.550 -19.058 -5.299 1.00 30.26 86 ARG B N 1
ATOM 1436 C CA . ARG B 1 86 ? 20.196 -18.796 -4.835 1.00 29.94 86 ARG B CA 1
ATOM 1437 C C . ARG B 1 86 ? 19.210 -19.406 -5.814 1.00 29.86 86 ARG B C 1
ATOM 1438 O O . ARG B 1 86 ? 18.260 -20.051 -5.370 1.00 26.35 86 ARG B O 1
ATOM 1446 N N . PHE B 1 87 ? 19.437 -19.242 -7.133 1.00 24.57 87 PHE B N 1
ATOM 1447 C CA . PHE B 1 87 ? 18.432 -19.664 -8.106 1.00 24.15 87 PHE B CA 1
ATOM 1448 C C . PHE B 1 87 ? 18.867 -20.956 -8.772 1.00 23.14 87 PHE B C 1
ATOM 1449 O O . PHE B 1 87 ? 20.068 -21.167 -9.016 1.00 29.94 87 PHE B O 1
ATOM 1457 N N . THR B 1 88 ? 17.913 -21.840 -9.094 1.00 23.34 88 THR B N 1
ATOM 1458 C CA . THR B 1 88 ? 18.274 -23.047 -9.846 1.00 24.44 88 THR B CA 1
ATOM 1459 C C . THR B 1 88 ? 17.289 -23.266 -10.982 1.00 23.76 88 THR B C 1
ATOM 1460 O O . THR B 1 88 ? 16.059 -23.366 -10.762 1.00 22.77 88 THR B O 1
ATOM 1464 N N . ILE B 1 89 ? 17.841 -23.435 -12.194 1.00 22.13 89 ILE B N 1
ATOM 1465 C CA . ILE B 1 89 ? 17.028 -23.749 -13.361 1.00 19.04 89 ILE B CA 1
ATOM 1466 C C . ILE B 1 89 ? 17.133 -25.245 -13.640 1.00 19.99 89 ILE B C 1
ATOM 1467 O O . ILE B 1 89 ? 18.212 -25.817 -13.535 1.00 24.10 89 ILE B O 1
ATOM 1472 N N . SER B 1 90 ? 16.005 -25.844 -14.044 1.00 19.52 90 SER B N 1
ATOM 1473 C CA . SER B 1 90 ? 15.860 -27.243 -14.346 1.00 22.02 90 SER B CA 1
ATOM 1474 C C . SER B 1 90 ? 14.769 -27.430 -15.406 1.00 20.90 90 SER B C 1
ATOM 1475 O O . SER B 1 90 ? 13.903 -26.578 -15.584 1.00 23.03 90 SER B O 1
ATOM 1478 N N . GLN B 1 91 ? 14.787 -28.572 -16.096 1.00 23.60 91 GLN B N 1
ATOM 1479 C CA . GLN B 1 91 ? 13.806 -28.888 -17.136 1.00 27.08 91 GLN B CA 1
ATOM 1480 C C . GLN B 1 91 ? 13.153 -30.249 -16.909 1.00 29.85 91 GLN B C 1
ATOM 1481 O O . GLN B 1 91 ? 13.773 -31.163 -16.405 1.00 26.57 91 GLN B O 1
ATOM 1487 N N . ASP B 1 92 ? 11.871 -30.361 -17.282 1.00 37.98 92 ASP B N 1
ATOM 1488 C CA . ASP B 1 92 ? 11.232 -31.658 -17.438 1.00 35.26 92 ASP B CA 1
ATOM 1489 C C . ASP B 1 92 ? 10.683 -31.791 -18.857 1.00 35.31 92 ASP B C 1
ATOM 1490 O O . ASP B 1 92 ? 9.608 -31.278 -19.197 1.00 29.07 92 ASP B O 1
ATOM 1495 N N . LYS B 1 93 ? 11.427 -32.522 -19.677 1.00 33.39 93 LYS B N 1
ATOM 1496 C CA . LYS B 1 93 ? 11.154 -32.568 -21.101 1.00 40.97 93 LYS B CA 1
ATOM 1497 C C . LYS B 1 93 ? 9.872 -33.358 -21.393 1.00 45.39 93 LYS B C 1
ATOM 1498 O O . LYS B 1 93 ? 9.199 -33.041 -22.385 1.00 48.76 93 LYS B O 1
ATOM 1504 N N . ALA B 1 94 ? 9.549 -34.347 -20.538 1.00 44.68 94 ALA B N 1
ATOM 1505 C CA . ALA B 1 94 ? 8.265 -35.040 -20.545 1.00 51.54 94 ALA B CA 1
ATOM 1506 C C . ALA B 1 94 ? 7.101 -34.052 -20.570 1.00 50.86 94 ALA B C 1
ATOM 1507 O O . ALA B 1 94 ? 6.210 -34.195 -21.401 1.00 51.13 94 ALA B O 1
ATOM 1509 N N . LYS B 1 95 ? 7.153 -33.035 -19.687 1.00 46.34 95 LYS B N 1
ATOM 1510 C CA . LYS B 1 95 ? 6.066 -32.094 -19.487 1.00 40.82 95 LYS B CA 1
ATOM 1511 C C . LYS B 1 95 ? 6.240 -30.791 -20.277 1.00 35.88 95 LYS B C 1
ATOM 1512 O O . LYS B 1 95 ? 5.501 -29.829 -20.033 1.00 39.09 95 LYS B O 1
ATOM 1518 N N . ASN B 1 96 ? 7.263 -30.713 -21.130 1.00 33.39 96 ASN B N 1
ATOM 1519 C CA . ASN B 1 96 ? 7.677 -29.496 -21.822 1.00 34.09 96 ASN B CA 1
ATOM 1520 C C . ASN B 1 96 ? 7.672 -28.284 -20.877 1.00 31.85 96 ASN B C 1
ATOM 1521 O O . ASN B 1 96 ? 7.179 -27.214 -21.236 1.00 27.30 96 ASN B O 1
ATOM 1526 N N . THR B 1 97 ? 8.241 -28.464 -19.668 1.00 27.01 97 THR B N 1
ATOM 1527 C CA . THR B 1 97 ? 8.211 -27.435 -18.633 1.00 25.81 97 THR B CA 1
ATOM 1528 C C . THR B 1 97 ? 9.630 -27.174 -18.185 1.00 23.60 97 THR B C 1
ATOM 1529 O O . THR B 1 97 ? 10.356 -28.120 -18.003 1.00 26.11 97 THR B O 1
ATOM 1533 N N . VAL B 1 98 ? 9.971 -25.901 -17.937 1.00 24.35 98 VAL B N 1
ATOM 1534 C CA . VAL B 1 98 ? 11.207 -25.520 -17.279 1.00 24.24 98 VAL B CA 1
ATOM 1535 C C . VAL B 1 98 ? 10.872 -24.759 -15.978 1.00 23.74 98 VAL B C 1
ATOM 1536 O O . VAL B 1 98 ? 9.901 -24.021 -15.918 1.00 25.47 98 VAL B O 1
ATOM 1540 N N . TYR B 1 99 ? 11.719 -24.910 -14.953 1.00 26.54 99 TYR B N 1
ATOM 1541 C CA . TYR B 1 99 ? 11.481 -24.417 -13.598 1.00 24.75 99 TYR B CA 1
ATOM 1542 C C . TYR B 1 99 ? 12.630 -23.538 -13.151 1.00 22.01 99 TYR B C 1
ATOM 1543 O O . TYR B 1 99 ? 13.764 -23.770 -13.538 1.00 24.02 99 TYR B O 1
ATOM 1552 N N . LEU B 1 100 ? 12.292 -22.464 -12.421 1.00 21.52 100 LEU B N 1
ATOM 1553 C CA . LEU B 1 100 ? 13.233 -21.639 -11.691 1.00 20.91 100 LEU B CA 1
ATOM 1554 C C . LEU B 1 100 ? 12.875 -21.660 -10.204 1.00 20.28 100 LEU B C 1
ATOM 1555 O O . LEU B 1 100 ? 11.898 -21.037 -9.780 1.00 22.76 100 LEU B O 1
ATOM 1560 N N . GLN B 1 101 ? 13.699 -22.356 -9.428 1.00 21.46 101 GLN B N 1
ATOM 1561 C CA . GLN B 1 101 ? 13.645 -22.371 -7.976 1.00 22.37 101 GLN B CA 1
ATOM 1562 C C . GLN B 1 101 ? 14.366 -21.118 -7.504 1.00 23.77 101 GLN B C 1
ATOM 1563 O O . GLN B 1 101 ? 15.562 -20.964 -7.789 1.00 22.05 101 GLN B O 1
ATOM 1569 N N . MET B 1 102 ? 13.650 -20.227 -6.800 1.00 21.95 102 MET B N 1
ATOM 1570 C CA . MET B 1 102 ? 14.253 -18.969 -6.382 1.00 23.05 102 MET B CA 1
ATOM 1571 C C . MET B 1 102 ? 14.295 -18.928 -4.845 1.00 24.86 102 MET B C 1
ATOM 1572 O O . MET B 1 102 ? 13.235 -18.790 -4.190 1.00 27.46 102 MET B O 1
ATOM 1577 N N . ASN B 1 103 ? 15.493 -19.062 -4.270 1.00 24.90 103 ASN B N 1
ATOM 1578 C CA . ASN B 1 103 ? 15.699 -19.080 -2.813 1.00 25.14 103 ASN B CA 1
ATOM 1579 C C . ASN B 1 103 ? 16.375 -17.809 -2.337 1.00 25.42 103 ASN B C 1
ATOM 1580 O O . ASN B 1 103 ? 16.896 -17.049 -3.154 1.00 25.55 103 ASN B O 1
ATOM 1585 N N . SER B 1 104 ? 16.314 -17.582 -0.992 1.00 28.68 104 SER B N 1
ATOM 1586 C CA . SER B 1 104 ? 16.973 -16.473 -0.324 1.00 23.94 104 SER B CA 1
ATOM 1587 C C . SER B 1 104 ? 16.659 -15.175 -1.047 1.00 24.77 104 SER B C 1
ATOM 1588 O O . SER B 1 104 ? 17.559 -14.432 -1.493 1.00 27.01 104 SER B O 1
ATOM 1591 N N . LEU B 1 105 ? 15.365 -14.944 -1.277 1.00 27.65 105 LEU B N 1
ATOM 1592 C CA . LEU B 1 105 ? 14.958 -13.821 -2.117 1.00 29.49 105 LEU B CA 1
ATOM 1593 C C . LEU B 1 105 ? 15.274 -12.505 -1.408 1.00 36.26 105 LEU B C 1
ATOM 1594 O O . LEU B 1 105 ? 15.288 -12.440 -0.167 1.00 35.03 105 LEU B O 1
ATOM 1599 N N . LYS B 1 106 ? 15.554 -11.487 -2.225 1.00 32.48 106 LYS B N 1
ATOM 1600 C CA . LYS B 1 106 ? 15.950 -10.159 -1.759 1.00 34.35 106 LYS B CA 1
ATOM 1601 C C . LYS B 1 106 ? 15.083 -9.127 -2.485 1.00 36.50 106 LYS B C 1
ATOM 1602 O O . LYS B 1 106 ? 14.673 -9.390 -3.634 1.00 36.82 106 LYS B O 1
ATOM 1608 N N . PRO B 1 107 ? 14.860 -7.907 -1.930 1.00 35.86 107 PRO B N 1
ATOM 1609 C CA . PRO B 1 107 ? 14.161 -6.843 -2.671 1.00 35.98 107 PRO B CA 1
ATOM 1610 C C . PRO B 1 107 ? 14.539 -6.611 -4.129 1.00 36.81 107 PRO B C 1
ATOM 1611 O O . PRO B 1 107 ? 13.649 -6.348 -4.939 1.00 39.48 107 PRO B O 1
ATOM 1615 N N . GLU B 1 108 ? 15.838 -6.743 -4.443 1.00 40.62 108 GLU B N 1
ATOM 1616 C CA . GLU B 1 108 ? 16.363 -6.591 -5.795 1.00 41.30 108 GLU B CA 1
ATOM 1617 C C . GLU B 1 108 ? 15.785 -7.600 -6.797 1.00 34.55 108 GLU B C 1
ATOM 1618 O O . GLU B 1 108 ? 15.971 -7.428 -7.991 1.00 35.92 108 GLU B O 1
ATOM 1624 N N . ASP B 1 109 ? 15.156 -8.679 -6.318 1.00 29.04 109 ASP B N 1
ATOM 1625 C CA . ASP B 1 109 ? 14.590 -9.734 -7.143 1.00 30.69 109 ASP B CA 1
ATOM 1626 C C . ASP B 1 109 ? 13.183 -9.399 -7.628 1.00 30.50 109 ASP B C 1
ATOM 1627 O O . ASP B 1 109 ? 12.648 -10.122 -8.456 1.00 31.61 109 ASP B O 1
ATOM 1632 N N . THR B 1 110 ? 12.573 -8.334 -7.089 1.00 25.95 110 THR B N 1
ATOM 1633 C CA . THR B 1 110 ? 11.261 -7.872 -7.526 1.00 26.52 110 THR B CA 1
ATOM 1634 C C . THR B 1 110 ? 11.280 -7.479 -9.007 1.00 25.31 110 THR B C 1
ATOM 1635 O O . THR B 1 110 ? 12.196 -6.805 -9.444 1.00 25.59 110 THR B O 1
ATOM 1639 N N . ALA B 1 111 ? 10.363 -8.069 -9.792 1.00 27.55 111 ALA B N 1
ATOM 1640 C CA . ALA B 1 111 ? 10.287 -7.926 -11.242 1.00 29.27 111 ALA B CA 1
ATOM 1641 C C . ALA B 1 111 ? 9.176 -8.809 -11.804 1.00 31.37 111 ALA B C 1
ATOM 1642 O O . ALA B 1 111 ? 8.745 -9.782 -11.185 1.00 33.27 111 ALA B O 1
ATOM 1644 N N . MET B 1 112 ? 8.762 -8.496 -13.033 1.00 34.43 112 MET B N 1
ATOM 1645 C CA . MET B 1 112 ? 8.063 -9.458 -13.878 1.00 31.28 112 MET B CA 1
ATOM 1646 C C . MET B 1 112 ? 9.070 -10.459 -14.445 1.00 31.14 112 MET B C 1
ATOM 1647 O O . MET B 1 112 ? 10.031 -10.051 -15.121 1.00 30.55 112 MET B O 1
ATOM 1652 N N . TYR B 1 113 ? 8.834 -11.760 -14.192 1.00 25.71 113 TYR B N 1
ATOM 1653 C CA . TYR B 1 113 ? 9.691 -12.841 -14.698 1.00 25.51 113 TYR B CA 1
ATOM 1654 C C . TYR B 1 113 ? 9.041 -13.436 -15.952 1.00 22.42 113 TYR B C 1
ATOM 1655 O O . TYR B 1 113 ? 7.870 -13.772 -15.952 1.00 26.86 113 TYR B O 1
ATOM 1664 N N . VAL B 1 114 ? 9.789 -13.576 -17.040 1.00 25.45 114 VAL B N 1
ATOM 1665 C CA . VAL B 1 114 ? 9.235 -14.167 -18.265 1.00 22.42 114 VAL B CA 1
ATOM 1666 C C . VAL B 1 114 ? 10.187 -15.247 -18.758 1.00 21.69 114 VAL B C 1
ATOM 1667 O O . VAL B 1 114 ? 11.394 -15.080 -18.622 1.00 20.16 114 VAL B O 1
ATOM 1671 N N . CYS B 1 115 ? 9.669 -16.329 -19.372 1.00 19.88 115 CYS B N 1
ATOM 1672 C CA . CYS B 1 115 ? 10.522 -17.293 -20.010 1.00 22.65 115 CYS B CA 1
ATOM 1673 C C . CYS B 1 115 ? 10.575 -17.044 -21.507 1.00 22.22 115 CYS B C 1
ATOM 1674 O O . CYS B 1 115 ? 9.638 -16.451 -22.027 1.00 22.70 115 CYS B O 1
ATOM 1677 N N . ALA B 1 116 ? 11.632 -17.594 -22.157 1.00 20.26 116 ALA B N 1
ATOM 1678 C CA . ALA B 1 116 ? 11.849 -17.472 -23.591 1.00 21.29 116 ALA B CA 1
ATOM 1679 C C . ALA B 1 116 ? 12.550 -18.697 -24.184 1.00 20.33 116 ALA B C 1
ATOM 1680 O O . ALA B 1 116 ? 13.168 -19.530 -23.477 1.00 20.43 116 ALA B O 1
ATOM 1682 N N . THR B 1 117 ? 12.398 -18.839 -25.497 1.00 19.71 117 THR B N 1
ATOM 1683 C CA . THR B 1 117 ? 13.170 -19.823 -26.254 1.00 19.19 117 THR B CA 1
ATOM 1684 C C . THR B 1 117 ? 13.318 -19.328 -27.705 1.00 18.48 117 THR B C 1
ATOM 1685 O O . THR B 1 117 ? 13.002 -18.192 -27.954 1.00 19.22 117 THR B O 1
ATOM 1689 N N . ALA B 1 118 ? 13.677 -20.202 -28.650 1.00 17.45 118 ALA B N 1
ATOM 1690 C CA . ALA B 1 118 ? 13.863 -19.834 -30.048 1.00 17.75 118 ALA B CA 1
ATOM 1691 C C . ALA B 1 118 ? 13.588 -21.055 -30.874 1.00 19.89 118 ALA B C 1
ATOM 1692 O O . ALA B 1 118 ? 13.506 -22.149 -30.305 1.00 20.87 118 ALA B O 1
ATOM 1694 N N . GLY B 1 119 ? 13.467 -20.839 -32.187 1.00 22.24 119 GLY B N 1
ATOM 1695 C CA . GLY B 1 119 ? 13.261 -21.932 -33.133 1.00 23.63 119 GLY B CA 1
ATOM 1696 C C . GLY B 1 119 ? 14.491 -22.791 -33.366 1.00 23.59 119 GLY B C 1
ATOM 1697 O O . GLY B 1 119 ? 15.544 -22.579 -32.774 1.00 23.50 119 GLY B O 1
ATOM 1698 N N . ASP B 1 120 ? 14.328 -23.793 -34.247 1.00 31.49 120 ASP B N 1
ATOM 1699 C CA . ASP B 1 120 ? 15.265 -24.910 -34.411 1.00 32.99 120 ASP B CA 1
ATOM 1700 C C . ASP B 1 120 ? 16.641 -24.520 -34.955 1.00 31.58 120 ASP B C 1
ATOM 1701 O O . ASP B 1 120 ? 17.640 -25.219 -34.652 1.00 34.84 120 ASP B O 1
ATOM 1710 N N . ARG B 1 121 ? 16.669 -23.486 -35.811 1.00 24.44 121 ARG B N 1
ATOM 1711 C CA . ARG B 1 121 ? 17.912 -22.966 -36.369 1.00 22.89 121 ARG B CA 1
ATOM 1712 C C . ARG B 1 121 ? 18.344 -21.686 -35.659 1.00 22.53 121 ARG B C 1
ATOM 1713 O O . ARG B 1 121 ? 18.789 -20.752 -36.326 1.00 23.36 121 ARG B O 1
ATOM 1721 N N . TRP B 1 122 ? 18.111 -21.584 -34.338 1.00 20.49 122 TRP B N 1
ATOM 1722 C CA . TRP B 1 122 ? 18.579 -20.488 -33.513 1.00 19.56 122 TRP B CA 1
ATOM 1723 C C . TRP B 1 122 ? 19.569 -21.053 -32.526 1.00 18.31 122 TRP B C 1
ATOM 1724 O O . TRP B 1 122 ? 19.277 -22.091 -31.927 1.00 20.16 122 TRP B O 1
ATOM 1735 N N . HIS B 1 123 ? 20.706 -20.387 -32.354 1.00 19.57 123 HIS B N 1
ATOM 1736 C CA . HIS B 1 123 ? 21.790 -20.819 -31.476 1.00 18.26 123 HIS B CA 1
ATOM 1737 C C . HIS B 1 123 ? 22.356 -19.687 -30.648 1.00 18.46 123 HIS B C 1
ATOM 1738 O O . HIS B 1 123 ? 22.440 -18.521 -31.093 1.00 18.78 123 HIS B O 1
ATOM 1745 N N . ALA B 1 124 ? 22.875 -20.057 -29.486 1.00 17.37 124 ALA B N 1
ATOM 1746 C CA . ALA B 1 124 ? 23.639 -19.130 -28.681 1.00 20.73 124 ALA B CA 1
ATOM 1747 C C . ALA B 1 124 ? 24.934 -19.763 -28.150 1.00 19.67 124 ALA B C 1
ATOM 1748 O O . ALA B 1 124 ? 24.944 -20.880 -27.689 1.00 24.45 124 ALA B O 1
ATOM 1750 N N . THR B 1 125 ? 26.039 -19.009 -28.140 1.00 20.33 125 THR B N 1
ATOM 1751 C CA . THR B 1 125 ? 27.262 -19.440 -27.488 1.00 22.01 125 THR B CA 1
ATOM 1752 C C . THR B 1 125 ? 27.133 -19.117 -25.984 1.00 23.40 125 THR B C 1
ATOM 1753 O O . THR B 1 125 ? 26.234 -18.373 -25.616 1.00 22.42 125 THR B O 1
ATOM 1757 N N . ASP B 1 126 ? 27.963 -19.776 -25.148 1.00 23.73 126 ASP B N 1
ATOM 1758 C CA . ASP B 1 126 ? 27.925 -19.657 -23.698 1.00 24.19 126 ASP B CA 1
ATOM 1759 C C . ASP B 1 126 ? 27.849 -18.205 -23.224 1.00 25.92 126 ASP B C 1
ATOM 1760 O O . ASP B 1 126 ? 26.989 -17.898 -22.413 1.00 23.36 126 ASP B O 1
ATOM 1765 N N . ALA B 1 127 ? 28.648 -17.305 -23.814 1.00 26.67 127 ALA B N 1
ATOM 1766 C CA . ALA B 1 127 ? 28.719 -15.915 -23.393 1.00 28.03 127 ALA B CA 1
ATOM 1767 C C . ALA B 1 127 ? 27.465 -15.109 -23.720 1.00 25.80 127 ALA B C 1
ATOM 1768 O O . ALA B 1 127 ? 27.309 -14.025 -23.163 1.00 25.67 127 ALA B O 1
ATOM 1770 N N . PHE B 1 128 ? 26.577 -15.595 -24.604 1.00 24.11 128 PHE B N 1
ATOM 1771 C CA . PHE B 1 128 ? 25.407 -14.827 -25.013 1.00 24.24 128 PHE B CA 1
ATOM 1772 C C . PHE B 1 128 ? 24.089 -15.452 -24.556 1.00 23.21 128 PHE B C 1
ATOM 1773 O O . PHE B 1 128 ? 23.056 -14.894 -24.853 1.00 21.78 128 PHE B O 1
ATOM 1781 N N . ILE B 1 129 ? 24.106 -16.617 -23.866 1.00 23.26 129 ILE B N 1
ATOM 1782 C CA . ILE B 1 129 ? 22.877 -17.346 -23.638 1.00 23.23 129 ILE B CA 1
ATOM 1783 C C . ILE B 1 129 ? 21.912 -16.644 -22.662 1.00 23.99 129 ILE B C 1
ATOM 1784 O O . ILE B 1 129 ? 20.730 -17.007 -22.628 1.00 27.29 129 ILE B O 1
ATOM 1789 N N . LEU B 1 130 ? 22.378 -15.594 -21.975 1.00 23.94 130 LEU B N 1
ATOM 1790 C CA . LEU B 1 130 ? 21.564 -14.737 -21.125 1.00 26.00 130 LEU B CA 1
ATOM 1791 C C . LEU B 1 130 ? 21.241 -13.398 -21.767 1.00 25.18 130 LEU B C 1
ATOM 1792 O O . LEU B 1 130 ? 20.722 -12.549 -21.062 1.00 23.47 130 LEU B O 1
ATOM 1797 N N . ARG B 1 131 ? 21.492 -13.194 -23.080 1.00 24.61 131 ARG B N 1
ATOM 1798 C CA . ARG B 1 131 ? 21.135 -11.955 -23.725 1.00 26.04 131 ARG B CA 1
ATOM 1799 C C . ARG B 1 131 ? 19.838 -12.182 -24.482 1.00 25.87 131 ARG B C 1
ATOM 1800 O O . ARG B 1 131 ? 19.647 -13.197 -25.162 1.00 24.64 131 ARG B O 1
ATOM 1814 N N . ASP B 1 132 ? 18.940 -11.196 -24.378 1.00 25.04 132 ASP B N 1
ATOM 1815 C CA . ASP B 1 132 ? 17.574 -11.302 -24.862 1.00 23.18 132 ASP B CA 1
ATOM 1816 C C . ASP B 1 132 ? 17.523 -11.453 -26.390 1.00 23.19 132 ASP B C 1
ATOM 1817 O O . ASP B 1 132 ? 16.588 -12.078 -26.883 1.00 20.40 132 ASP B O 1
ATOM 1822 N N . PHE B 1 133 ? 18.492 -10.874 -27.131 1.00 22.56 133 PHE B N 1
ATOM 1823 C CA . PHE B 1 133 ? 18.516 -10.918 -28.600 1.00 25.04 133 PHE B CA 1
ATOM 1824 C C . PHE B 1 133 ? 18.862 -12.309 -29.158 1.00 23.83 133 PHE B C 1
ATOM 1825 O O . PHE B 1 133 ? 18.760 -12.492 -30.372 1.00 25.35 133 PHE B O 1
ATOM 1833 N N . VAL B 1 134 ? 19.180 -13.324 -28.327 1.00 25.32 134 VAL B N 1
ATOM 1834 C CA . VAL B 1 134 ? 19.312 -14.697 -28.834 1.00 25.20 134 VAL B CA 1
ATOM 1835 C C . VAL B 1 134 ? 18.003 -15.465 -28.664 1.00 26.23 134 VAL B C 1
ATOM 1836 O O . VAL B 1 134 ? 17.958 -16.610 -29.102 1.00 26.87 134 VAL B O 1
ATOM 1840 N N . TYR B 1 135 ? 16.939 -14.819 -28.146 1.00 25.34 135 TYR B N 1
ATOM 1841 C CA . TYR B 1 135 ? 15.621 -15.438 -27.996 1.00 25.78 135 TYR B CA 1
ATOM 1842 C C . TYR B 1 135 ? 14.644 -14.880 -29.003 1.00 25.75 135 TYR B C 1
ATOM 1843 O O . TYR B 1 135 ? 14.747 -13.717 -29.371 1.00 33.09 135 TYR B O 1
ATOM 1852 N N . GLU B 1 136 ? 13.707 -15.735 -29.433 1.00 25.56 136 GLU B N 1
ATOM 1853 C CA . GLU B 1 136 ? 12.748 -15.421 -30.489 1.00 28.79 136 GLU B CA 1
ATOM 1854 C C . GLU B 1 136 ? 11.335 -15.363 -29.916 1.00 26.54 136 GLU B C 1
ATOM 1855 O O . GLU B 1 136 ? 10.505 -14.583 -30.355 1.00 27.83 136 GLU B O 1
ATOM 1861 N N . TYR B 1 137 ? 11.042 -16.229 -28.928 1.00 27.95 137 TYR B N 1
ATOM 1862 C CA . TYR B 1 137 ? 9.688 -16.436 -28.445 1.00 26.01 137 TYR B CA 1
ATOM 1863 C C . TYR B 1 137 ? 9.662 -16.144 -26.952 1.00 26.06 137 TYR B C 1
ATOM 1864 O O . TYR B 1 137 ? 10.563 -16.576 -26.270 1.00 24.68 137 TYR B O 1
ATOM 1873 N N . TRP B 1 138 ? 8.643 -15.409 -26.475 1.00 27.61 138 TRP B N 1
ATOM 1874 C CA . TRP B 1 138 ? 8.530 -14.909 -25.121 1.00 26.92 138 TRP B CA 1
ATOM 1875 C C . TRP B 1 138 ? 7.153 -15.245 -24.549 1.00 30.69 138 TRP B C 1
ATOM 1876 O O . TRP B 1 138 ? 6.160 -15.232 -25.271 1.00 30.98 138 TRP B O 1
ATOM 1887 N N . GLY B 1 139 ? 7.101 -15.583 -23.251 1.00 29.19 139 GLY B N 1
ATOM 1888 C CA . GLY B 1 139 ? 5.847 -15.799 -22.559 1.00 31.40 139 GLY B CA 1
ATOM 1889 C C . GLY B 1 139 ? 5.262 -14.469 -22.121 1.00 32.93 139 GLY B C 1
ATOM 1890 O O . GLY B 1 139 ? 5.697 -13.423 -22.589 1.00 39.77 139 GLY B O 1
ATOM 1891 N N . GLN B 1 140 ? 4.351 -14.529 -21.152 1.00 33.72 140 GLN B N 1
ATOM 1892 C CA . GLN B 1 140 ? 3.475 -13.423 -20.802 1.00 37.10 140 GLN B CA 1
ATOM 1893 C C . GLN B 1 140 ? 4.051 -12.652 -19.616 1.00 35.38 140 GLN B C 1
ATOM 1894 O O . GLN B 1 140 ? 3.977 -11.433 -19.600 1.00 33.02 140 GLN B O 1
ATOM 1900 N N . GLY B 1 141 ? 4.582 -13.382 -18.624 1.00 29.77 141 GLY B N 1
ATOM 1901 C CA . GLY B 1 141 ? 5.219 -12.825 -17.437 1.00 30.72 141 GLY B CA 1
ATOM 1902 C C . GLY B 1 141 ? 4.484 -13.325 -16.183 1.00 28.36 141 GLY B C 1
ATOM 1903 O O . GLY B 1 141 ? 3.297 -13.574 -16.286 1.00 29.59 141 GLY B O 1
ATOM 1904 N N . THR B 1 142 ? 5.195 -13.599 -15.071 1.00 27.30 142 THR B N 1
ATOM 1905 C CA . THR B 1 142 ? 4.563 -13.850 -13.775 1.00 28.80 142 THR B CA 1
ATOM 1906 C C . THR B 1 142 ? 5.258 -12.937 -12.774 1.00 32.06 142 THR B C 1
ATOM 1907 O O . THR B 1 142 ? 6.504 -12.877 -12.756 1.00 31.42 142 THR B O 1
ATOM 1911 N N . GLN B 1 143 ? 4.448 -12.231 -11.949 1.00 33.11 143 GLN B N 1
ATOM 1912 C CA . GLN B 1 143 ? 4.966 -11.170 -11.107 1.00 27.85 143 GLN B CA 1
ATOM 1913 C C . GLN B 1 143 ? 5.596 -11.772 -9.862 1.00 24.77 143 GLN B C 1
ATOM 1914 O O . GLN B 1 143 ? 5.008 -12.638 -9.257 1.00 25.84 143 GLN B O 1
ATOM 1920 N N . VAL B 1 144 ? 6.808 -11.330 -9.512 1.00 25.63 144 VAL B N 1
ATOM 1921 C CA . VAL B 1 144 ? 7.473 -11.657 -8.263 1.00 26.35 144 VAL B CA 1
ATOM 1922 C C . VAL B 1 144 ? 7.711 -10.352 -7.507 1.00 28.30 144 VAL B C 1
ATOM 1923 O O . VAL B 1 144 ? 8.255 -9.406 -8.082 1.00 29.80 144 VAL B O 1
ATOM 1927 N N . THR B 1 145 ? 7.331 -10.328 -6.218 1.00 27.14 145 THR B N 1
ATOM 1928 C CA . THR B 1 145 ? 7.446 -9.138 -5.374 1.00 26.84 145 THR B CA 1
ATOM 1929 C C . THR B 1 145 ? 8.039 -9.549 -4.038 1.00 24.89 145 THR B C 1
ATOM 1930 O O . THR B 1 145 ? 7.461 -10.362 -3.354 1.00 25.12 145 THR B O 1
ATOM 1934 N N . VAL B 1 146 ? 9.182 -8.981 -3.683 1.00 29.69 146 VAL B N 1
ATOM 1935 C CA . VAL B 1 146 ? 9.938 -9.372 -2.501 1.00 30.19 146 VAL B CA 1
ATOM 1936 C C . VAL B 1 146 ? 9.905 -8.166 -1.561 1.00 33.51 146 VAL B C 1
ATOM 1937 O O . VAL B 1 146 ? 10.480 -7.121 -1.894 1.00 38.92 146 VAL B O 1
ATOM 1941 N N . SER B 1 147 ? 9.199 -8.319 -0.440 1.00 33.66 147 SER B N 1
ATOM 1942 C CA . SER B 1 147 ? 9.140 -7.290 0.603 1.00 43.69 147 SER B CA 1
ATOM 1943 C C . SER B 1 147 ? 10.248 -7.504 1.637 1.00 47.27 147 SER B C 1
ATOM 1944 O O . SER B 1 147 ? 10.904 -8.543 1.644 1.00 54.57 147 SER B O 1
ATOM 1947 N N . SER B 1 148 ? 10.502 -6.513 2.506 1.00 61.35 148 SER B N 1
ATOM 1948 C CA . SER B 1 148 ? 11.597 -6.638 3.464 1.00 65.69 148 SER B CA 1
ATOM 1949 C C . SER B 1 148 ? 11.093 -6.609 4.908 1.00 75.39 148 SER B C 1
ATOM 1950 O O . SER B 1 148 ? 11.759 -6.042 5.777 1.00 96.20 148 SER B O 1
ATOM 1953 N N . ALA B 1 149 ? 9.985 -7.326 5.186 1.00 75.44 149 ALA B N 1
ATOM 1954 C CA . ALA B 1 149 ? 9.261 -7.192 6.448 1.00 74.04 149 ALA B CA 1
ATOM 1955 C C . ALA B 1 149 ? 9.924 -8.047 7.538 1.00 69.68 149 ALA B C 1
ATOM 1956 O O . ALA B 1 149 ? 9.264 -8.360 8.560 1.00 67.96 149 ALA B O 1
ATOM 1958 N N . ALA C 2 1 ? 29.794 -5.242 34.054 1.00 60.08 2639 ALA C N 1
ATOM 1959 C CA . ALA C 2 1 ? 29.184 -6.594 34.010 1.00 59.49 2639 ALA C CA 1
ATOM 1960 C C . ALA C 2 1 ? 29.696 -7.345 32.766 1.00 60.96 2639 ALA C C 1
ATOM 1961 O O . ALA C 2 1 ? 29.566 -6.890 31.626 1.00 63.31 2639 ALA C O 1
ATOM 1963 N N . ILE C 2 2 ? 30.344 -8.490 33.008 1.00 52.49 2640 ILE C N 1
ATOM 1964 C CA . ILE C 2 2 ? 30.978 -9.299 31.973 1.00 47.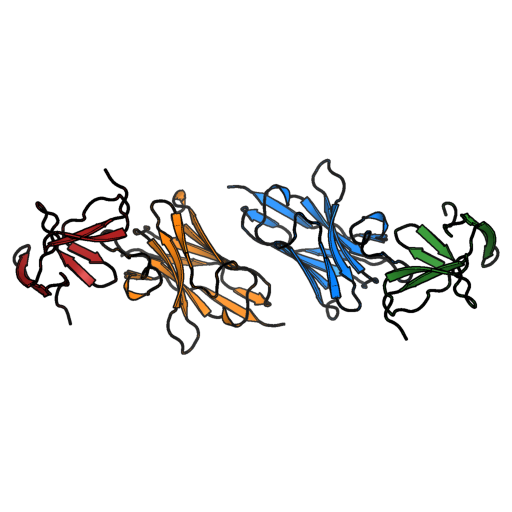72 2640 ILE C CA 1
ATOM 1965 C C . ILE C 2 2 ? 29.901 -10.114 31.236 1.00 36.59 2640 ILE C C 1
ATOM 1966 O O . ILE C 2 2 ? 29.008 -10.650 31.871 1.00 34.74 2640 ILE C O 1
ATOM 1971 N N . ARG C 2 3 ? 30.043 -10.280 29.922 1.00 30.28 2641 ARG C N 1
ATOM 1972 C CA . ARG C 2 3 ? 29.210 -11.184 29.136 1.00 30.40 2641 ARG C CA 1
ATOM 1973 C C . ARG C 2 3 ? 29.525 -12.662 29.404 1.00 27.88 2641 ARG C C 1
ATOM 1974 O O . ARG C 2 3 ? 30.628 -13.131 29.196 1.00 30.55 2641 ARG C O 1
ATOM 1982 N N . TYR C 2 4 ? 28.516 -13.438 29.763 1.00 23.59 2642 TYR C N 1
ATOM 1983 C CA . TYR C 2 4 ? 28.707 -14.824 30.191 1.00 25.27 2642 TYR C CA 1
ATOM 1984 C C . TYR C 2 4 ? 27.326 -15.481 30.189 1.00 23.52 2642 TYR C C 1
ATOM 1985 O O . TYR C 2 4 ? 26.585 -15.414 31.171 1.00 23.00 2642 TYR C O 1
ATOM 1994 N N . GLN C 2 5 ? 26.974 -16.097 29.056 1.00 21.55 2643 GLN C N 1
ATOM 1995 C CA . GLN C 2 5 ? 25.579 -16.358 28.716 1.00 22.31 2643 GLN C CA 1
ATOM 1996 C C . GLN C 2 5 ? 25.285 -17.853 28.614 1.00 21.82 2643 GLN C C 1
ATOM 1997 O O . GLN C 2 5 ? 25.997 -18.575 27.927 1.00 22.55 2643 GLN C O 1
ATOM 2003 N N . ASN C 2 6 ? 24.189 -18.280 29.255 1.00 21.37 2644 ASN C N 1
ATOM 2004 C CA . ASN C 2 6 ? 23.604 -19.585 29.070 1.00 21.51 2644 ASN C CA 1
ATOM 2005 C C . ASN C 2 6 ? 24.641 -20.666 29.375 1.00 24.27 2644 ASN C C 1
ATOM 2006 O O . ASN C 2 6 ? 24.802 -21.585 28.584 1.00 20.70 2644 ASN C O 1
ATOM 2011 N N . ARG C 2 7 ? 25.228 -20.587 30.584 1.00 22.50 2645 ARG C N 1
ATOM 2012 C CA . ARG C 2 7 ? 26.230 -21.535 31.011 1.00 25.50 2645 ARG C CA 1
ATOM 2013 C C . ARG C 2 7 ? 26.521 -21.536 32.503 1.00 24.98 2645 ARG C C 1
ATOM 2014 O O . ARG C 2 7 ? 26.189 -20.592 33.241 1.00 20.06 2645 ARG C O 1
ATOM 2022 N N . PHE C 2 8 ? 27.125 -22.668 32.906 1.00 23.02 2646 PHE C N 1
ATOM 2023 C CA . PHE C 2 8 ? 27.541 -22.892 34.263 1.00 26.64 2646 PHE C CA 1
ATOM 2024 C C . PHE C 2 8 ? 28.854 -22.159 34.554 1.00 25.43 2646 PHE C C 1
ATOM 2025 O O . PHE C 2 8 ? 29.650 -21.942 33.651 1.00 26.27 2646 PHE C O 1
ATOM 2033 N N . LEU C 2 9 ? 29.083 -21.865 35.836 1.00 26.85 2647 LEU C N 1
ATOM 2034 C CA . LEU C 2 9 ? 30.383 -21.500 36.360 1.00 25.03 2647 LEU C CA 1
ATOM 2035 C C . LEU C 2 9 ? 30.670 -22.386 37.575 1.00 25.25 2647 LEU C C 1
ATOM 2036 O O . LEU C 2 9 ? 29.874 -22.436 38.500 1.00 25.10 2647 LEU C O 1
ATOM 2041 N N . HIS C 2 10 ? 31.827 -23.050 37.578 1.00 25.68 2648 HIS C N 1
ATOM 2042 C CA . HIS C 2 10 ? 32.342 -23.781 38.728 1.00 27.94 2648 HIS C CA 1
ATOM 2043 C C . HIS C 2 10 ? 33.439 -22.907 39.351 1.00 27.49 2648 HIS C C 1
ATOM 2044 O O . HIS C 2 10 ? 34.461 -22.698 38.691 1.00 29.50 2648 HIS C O 1
ATOM 2051 N N . LEU C 2 11 ? 33.212 -22.390 40.581 1.00 26.93 2649 LEU C N 1
ATOM 2052 C CA . LEU C 2 11 ? 34.099 -21.450 41.249 1.00 27.68 2649 LEU C CA 1
ATOM 2053 C C . LEU C 2 11 ? 34.219 -21.833 42.727 1.00 23.17 2649 LEU C C 1
ATOM 2054 O O . LEU C 2 11 ? 33.222 -21.852 43.466 1.00 21.40 2649 LEU C O 1
ATOM 2059 N N . LEU C 2 12 ? 35.453 -22.060 43.169 1.00 22.57 2650 LEU C N 1
ATOM 2060 C CA . LEU C 2 12 ? 35.741 -22.294 44.584 1.00 26.53 2650 LEU C CA 1
ATOM 2061 C C . LEU C 2 12 ? 34.809 -23.333 45.192 1.00 28.40 2650 LEU C C 1
ATOM 2062 O O . LEU C 2 12 ? 34.288 -23.125 46.291 1.00 28.65 2650 LEU C O 1
ATOM 2067 N N . GLY C 2 13 ? 34.600 -24.445 44.446 1.00 29.13 2651 GLY C N 1
ATOM 2068 C CA . GLY C 2 13 ? 33.801 -25.580 44.922 1.00 26.54 2651 GLY C CA 1
ATOM 2069 C C . GLY C 2 13 ? 32.282 -25.351 44.904 1.00 25.10 2651 GLY C C 1
ATOM 2070 O O . GLY C 2 13 ? 31.534 -26.190 45.436 1.00 22.64 2651 GLY C O 1
ATOM 2071 N N . LYS C 2 14 ? 31.809 -24.237 44.295 1.00 22.97 2652 LYS C N 1
ATOM 2072 C CA . LYS C 2 14 ? 30.395 -23.915 44.221 1.00 24.44 2652 LYS C CA 1
ATOM 2073 C C . LYS C 2 14 ? 30.009 -23.868 42.737 1.00 23.01 2652 LYS C C 1
ATOM 2074 O O . LYS C 2 14 ? 30.858 -23.868 41.846 1.00 22.47 2652 LYS C O 1
ATOM 2080 N N . ILE C 2 15 ? 28.712 -23.871 42.480 1.00 23.59 2653 ILE C N 1
ATOM 2081 C CA . ILE C 2 15 ? 28.158 -24.053 41.153 1.00 22.83 2653 ILE C CA 1
ATOM 2082 C C . ILE C 2 15 ? 27.090 -22.975 40.988 1.00 20.44 2653 ILE C C 1
ATOM 2083 O O . ILE C 2 15 ? 26.196 -22.842 41.818 1.00 22.27 2653 ILE C O 1
ATOM 2088 N N . TYR C 2 16 ? 27.187 -22.285 39.863 1.00 17.75 2654 TYR C N 1
ATOM 2089 C CA . TYR C 2 16 ? 26.359 -21.182 39.485 1.00 19.98 2654 TYR C CA 1
ATOM 2090 C C . TYR C 2 16 ? 25.899 -21.397 38.057 1.00 18.90 2654 TYR C C 1
ATOM 2091 O O . TYR C 2 16 ? 26.511 -22.174 37.324 1.00 23.52 2654 TYR C O 1
ATOM 2100 N N . TYR C 2 17 ? 24.766 -20.818 37.701 1.00 19.68 2655 TYR C N 1
ATOM 2101 C CA . TYR C 2 17 ? 24.326 -20.895 36.321 1.00 23.66 2655 TYR C CA 1
ATOM 2102 C C . TYR C 2 17 ? 23.927 -19.482 35.913 1.00 20.99 2655 TYR C C 1
ATOM 2103 O O . TYR C 2 17 ? 23.270 -18.752 36.673 1.00 22.44 2655 TYR C O 1
ATOM 2112 N N . PHE C 2 18 ? 24.341 -19.131 34.695 1.00 18.24 2656 PHE C N 1
ATOM 2113 C CA . PHE C 2 18 ? 24.078 -17.815 34.144 1.00 21.47 2656 PHE C CA 1
ATOM 2114 C C . PHE C 2 18 ? 23.087 -17.901 32.986 1.00 21.75 2656 PHE C C 1
ATOM 2115 O O . PHE C 2 18 ? 23.278 -18.644 32.005 1.00 19.32 2656 PHE C O 1
ATOM 2123 N N . GLY C 2 19 ? 22.057 -17.067 33.067 1.00 18.74 2657 GLY C N 1
ATOM 2124 C CA . GLY C 2 19 ? 21.084 -16.976 31.988 1.00 21.57 2657 GLY C CA 1
ATOM 2125 C C . GLY C 2 19 ? 21.562 -16.111 30.825 1.00 19.83 2657 GLY C C 1
ATOM 2126 O O . GLY C 2 19 ? 22.732 -15.797 30.658 1.00 21.44 2657 GLY C O 1
ATOM 2127 N N . ASN C 2 20 ? 20.609 -15.686 30.024 1.00 23.28 2658 ASN C N 1
ATOM 2128 C CA . ASN C 2 20 ? 20.887 -15.059 28.734 1.00 23.95 2658 ASN C CA 1
ATOM 2129 C C . ASN C 2 20 ? 21.365 -13.619 28.931 1.00 24.72 2658 ASN C C 1
ATOM 2130 O O . ASN C 2 20 ? 22.075 -13.073 28.099 1.00 27.87 2658 ASN C O 1
ATOM 2135 N N . ASN C 2 21 ? 20.977 -13.030 30.063 1.00 25.58 2659 ASN C N 1
ATOM 2136 C CA . ASN C 2 21 ? 21.365 -11.682 30.451 1.00 25.09 2659 ASN C CA 1
ATOM 2137 C C . ASN C 2 21 ? 22.643 -11.681 31.274 1.00 25.76 2659 ASN C C 1
ATOM 2138 O O . ASN C 2 21 ? 22.972 -10.646 31.848 1.00 24.06 2659 ASN C O 1
ATOM 2143 N N . SER C 2 22 ? 23.417 -12.758 31.265 1.00 23.95 2660 SER C N 1
ATOM 2144 C CA . SER C 2 22 ? 24.680 -12.783 31.979 1.00 27.97 2660 SER C CA 1
ATOM 2145 C C . SER C 2 22 ? 24.543 -12.593 33.496 1.00 24.24 2660 SER C C 1
ATOM 2146 O O . SER C 2 22 ? 25.524 -12.239 34.137 1.00 22.35 2660 SER C O 1
ATOM 2149 N N . LYS C 2 23 ? 23.387 -12.944 34.095 1.00 23.64 2661 LYS C N 1
ATOM 2150 C CA . LYS C 2 23 ? 23.212 -12.905 35.544 1.00 22.97 2661 LYS C CA 1
ATOM 2151 C C . LYS C 2 23 ? 23.073 -14.323 36.093 1.00 22.81 2661 LYS C C 1
ATOM 2152 O O . LYS C 2 23 ? 22.469 -15.195 35.434 1.00 18.95 2661 LYS C O 1
ATOM 2158 N N . ALA C 2 24 ? 23.628 -14.535 37.295 1.00 17.32 2662 ALA C N 1
ATOM 2159 C CA . ALA C 2 24 ? 23.447 -15.771 38.031 1.00 17.92 2662 ALA C CA 1
ATOM 2160 C C . ALA C 2 24 ? 21.967 -15.987 38.351 1.00 20.51 2662 ALA C C 1
ATOM 2161 O O . ALA C 2 24 ? 21.302 -15.084 38.811 1.00 22.96 2662 ALA C O 1
ATOM 2163 N N . VAL C 2 25 ? 21.434 -17.178 38.074 1.00 20.39 2663 VAL C N 1
ATOM 2164 C CA . VAL C 2 25 ? 20.031 -17.491 38.305 1.00 20.88 2663 VAL C CA 1
ATOM 2165 C C . VAL C 2 25 ? 19.821 -17.879 39.769 1.00 19.34 2663 VAL C C 1
ATOM 2166 O O . VAL C 2 25 ? 20.770 -18.196 40.468 1.00 18.67 2663 VAL C O 1
ATOM 2170 N N . THR C 2 26 ? 18.593 -17.669 40.267 1.00 19.42 2664 THR C N 1
ATOM 2171 C CA . THR C 2 26 ? 18.241 -18.046 41.619 1.00 19.41 2664 THR C CA 1
ATOM 2172 C C . THR C 2 26 ? 16.961 -18.874 41.570 1.00 19.62 2664 THR C C 1
ATOM 2173 O O . THR C 2 26 ? 16.223 -18.871 40.582 1.00 24.51 2664 THR C O 1
ATOM 2177 N N . GLY C 2 27 ? 16.739 -19.551 42.693 1.00 19.28 2665 GLY C N 1
ATOM 2178 C CA . GLY C 2 27 ? 15.635 -20.455 42.926 1.00 18.74 2665 GLY C CA 1
ATOM 2179 C C . GLY C 2 27 ? 15.656 -21.664 41.979 1.00 16.73 2665 GLY C C 1
ATOM 2180 O O . GLY C 2 27 ? 16.694 -22.063 41.505 1.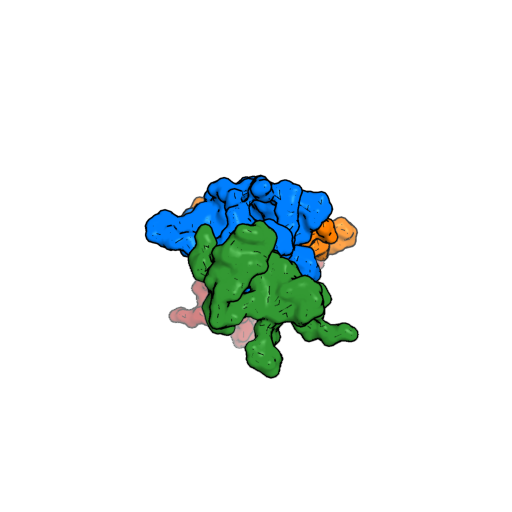00 18.20 2665 GLY C O 1
ATOM 2181 N N . TRP C 2 28 ? 14.502 -22.258 41.779 1.00 17.78 2666 TRP C N 1
ATOM 2182 C CA . TRP C 2 28 ? 14.329 -23.484 41.005 1.00 19.37 2666 TRP C CA 1
ATOM 2183 C C . TRP C 2 28 ? 14.580 -23.218 39.532 1.00 20.71 2666 TRP C C 1
ATOM 2184 O O . TRP C 2 28 ? 14.175 -22.157 39.036 1.00 20.46 2666 TRP C O 1
ATOM 2195 N N . GLN C 2 29 ? 15.377 -24.096 38.906 1.00 18.11 2667 GLN C N 1
ATOM 2196 C CA . GLN C 2 29 ? 15.721 -23.980 37.495 1.00 21.14 2667 GLN C CA 1
ATOM 2197 C C . GLN C 2 29 ? 15.841 -25.374 36.924 1.00 23.29 2667 GLN C C 1
ATOM 2198 O O . GLN C 2 29 ? 16.303 -26.289 37.638 1.00 21.42 2667 GLN C O 1
ATOM 2204 N N . THR C 2 30 ? 15.301 -25.538 35.696 1.00 22.85 2668 THR C N 1
ATOM 2205 C CA . THR C 2 30 ? 15.559 -26.712 34.898 1.00 19.70 2668 THR C CA 1
ATOM 2206 C C . THR C 2 30 ? 16.582 -26.306 33.832 1.00 21.44 2668 THR C C 1
ATOM 2207 O O . THR C 2 30 ? 16.322 -25.375 33.030 1.00 19.67 2668 THR C O 1
ATOM 2211 N N . ILE C 2 31 ? 17.766 -26.942 33.867 1.00 19.88 2669 ILE C N 1
ATOM 2212 C CA . ILE C 2 31 ? 18.857 -26.633 32.961 1.00 20.08 2669 ILE C CA 1
ATOM 2213 C C . ILE C 2 31 ? 19.261 -27.920 32.236 1.00 18.75 2669 ILE C C 1
ATOM 2214 O O . ILE C 2 31 ? 19.655 -28.928 32.864 1.00 21.85 2669 ILE C O 1
ATOM 2219 N N . ASN C 2 32 ? 19.155 -27.915 30.906 1.00 19.02 2670 ASN C N 1
ATOM 2220 C CA . ASN C 2 32 ? 19.396 -29.125 30.120 1.00 19.49 2670 ASN C CA 1
ATOM 2221 C C . ASN C 2 32 ? 18.634 -30.348 30.638 1.00 21.11 2670 ASN C C 1
ATOM 2222 O O . ASN C 2 32 ? 19.142 -31.483 30.582 1.00 21.42 2670 ASN C O 1
ATOM 2227 N N . GLY C 2 33 ? 17.411 -30.155 31.134 1.00 22.21 2671 GLY C N 1
ATOM 2228 C CA . GLY C 2 33 ? 16.600 -31.300 31.502 1.00 22.45 2671 GLY C CA 1
ATOM 2229 C C . GLY C 2 33 ? 16.737 -31.680 32.974 1.00 24.13 2671 GLY C C 1
ATOM 2230 O O . GLY C 2 33 ? 15.978 -32.535 33.435 1.00 21.39 2671 GLY C O 1
ATOM 2231 N N . LYS C 2 34 ? 17.648 -31.021 33.714 1.00 24.11 2672 LYS C N 1
ATOM 2232 C CA . LYS C 2 34 ? 17.933 -31.380 35.094 1.00 25.60 2672 LYS C CA 1
ATOM 2233 C C . LYS C 2 34 ? 17.513 -30.233 35.992 1.00 22.96 2672 LYS C C 1
ATOM 2234 O O . LYS C 2 34 ? 17.578 -29.070 35.594 1.00 21.00 2672 LYS C O 1
ATOM 2240 N N . VAL C 2 35 ? 17.139 -30.599 37.213 1.00 22.03 2673 VAL C N 1
ATOM 2241 C CA . VAL C 2 35 ? 16.586 -29.652 38.160 1.00 24.73 2673 VAL C CA 1
ATOM 2242 C C . VAL C 2 35 ? 17.664 -29.296 39.163 1.00 23.41 2673 VAL C C 1
ATOM 2243 O O . VAL C 2 35 ? 18.353 -30.188 39.718 1.00 23.29 2673 VAL C O 1
ATOM 2247 N N . TYR C 2 36 ? 17.702 -27.999 39.455 1.00 21.53 2674 TYR C N 1
ATOM 2248 C CA . TYR C 2 36 ?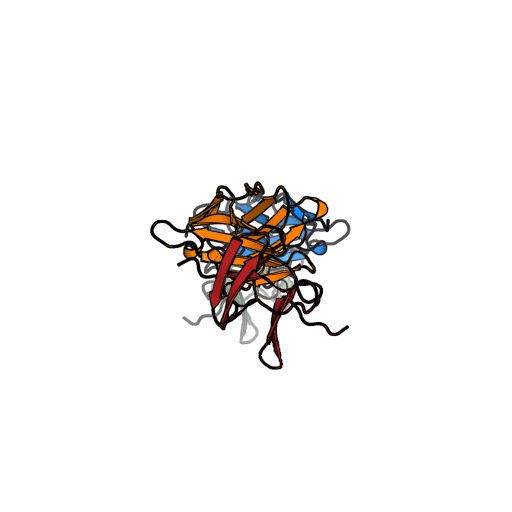 18.613 -27.348 40.380 1.00 20.17 2674 TYR C CA 1
ATOM 2249 C C . TYR C 2 36 ? 17.818 -26.350 41.209 1.00 19.44 2674 TYR C C 1
ATOM 2250 O O . TYR C 2 36 ? 16.738 -25.889 40.783 1.00 18.78 2674 TYR C O 1
ATOM 2259 N N . TYR C 2 37 ? 18.372 -26.029 42.395 1.00 18.50 2675 TYR C N 1
ATOM 2260 C CA . TYR C 2 37 ? 17.930 -24.941 43.250 1.00 17.01 2675 TYR C CA 1
ATOM 2261 C C . TYR C 2 37 ? 19.149 -24.092 43.632 1.00 20.00 2675 TYR C C 1
ATOM 2262 O O . TYR C 2 37 ? 20.091 -24.575 44.271 1.00 22.20 2675 TYR C O 1
ATOM 2271 N N . PHE C 2 38 ? 19.127 -22.812 43.209 1.00 19.58 2676 PHE C N 1
ATOM 2272 C CA . PHE C 2 38 ? 20.186 -21.834 43.427 1.00 19.81 2676 PHE C CA 1
ATOM 2273 C C . PHE C 2 38 ? 19.734 -20.954 44.608 1.00 20.50 2676 PHE C C 1
ATOM 2274 O O . PHE C 2 38 ? 18.617 -20.393 44.638 1.00 18.95 2676 PHE C O 1
ATOM 2282 N N . MET C 2 39 ? 20.590 -20.852 45.622 1.00 19.32 2677 MET C N 1
ATOM 2283 C CA . MET C 2 39 ? 20.215 -20.151 46.843 1.00 19.93 2677 MET C CA 1
ATOM 2284 C C . MET C 2 39 ? 20.031 -18.641 46.559 1.00 23.91 2677 MET C C 1
ATOM 2285 O O . MET C 2 39 ? 20.751 -18.055 45.752 1.00 20.54 2677 MET C O 1
ATOM 2290 N N . PRO C 2 40 ? 19.014 -17.993 47.143 1.00 26.02 2678 PRO C N 1
ATOM 2291 C CA . PRO C 2 40 ? 18.617 -16.647 46.753 1.00 33.14 2678 PRO C CA 1
ATOM 2292 C C . PRO C 2 40 ? 19.619 -15.538 47.095 1.00 29.35 2678 PRO C C 1
ATOM 2293 O O . PRO C 2 40 ? 19.719 -14.620 46.319 1.00 26.27 2678 PRO C O 1
ATOM 2297 N N . ASP C 2 41 ? 20.486 -15.739 48.103 1.00 29.66 2679 ASP C N 1
ATOM 2298 C CA . ASP C 2 41 ? 21.531 -14.795 48.509 1.00 26.05 2679 ASP C CA 1
ATOM 2299 C C . ASP C 2 41 ? 22.857 -15.032 47.752 1.00 25.12 2679 ASP C C 1
ATOM 2300 O O . ASP C 2 41 ? 23.433 -14.117 47.118 1.00 24.04 2679 ASP C O 1
ATOM 2305 N N . THR C 2 42 ? 23.371 -16.261 47.789 1.00 23.79 2680 THR C N 1
ATOM 2306 C CA . THR C 2 42 ? 24.691 -16.576 47.233 1.00 21.53 2680 THR C CA 1
ATOM 2307 C C . THR C 2 42 ? 24.638 -16.937 45.741 1.00 21.43 2680 THR C C 1
ATOM 2308 O O . THR C 2 42 ? 25.656 -16.846 45.080 1.00 25.99 2680 THR C O 1
ATOM 2312 N N . ALA C 2 43 ? 23.479 -17.359 45.236 1.00 20.59 2681 ALA C N 1
ATOM 2313 C CA . ALA C 2 43 ? 23.253 -17.905 43.897 1.00 19.83 2681 ALA C CA 1
ATOM 2314 C C . ALA C 2 43 ? 23.875 -19.297 43.702 1.00 19.12 2681 ALA C C 1
ATOM 2315 O O . ALA C 2 43 ? 23.960 -19.753 42.548 1.00 18.33 2681 ALA C O 1
ATOM 2317 N N . MET C 2 44 ? 24.351 -19.924 44.788 1.00 18.50 2682 MET C N 1
ATOM 2318 C CA . MET C 2 44 ? 25.059 -21.201 44.744 1.00 21.21 2682 MET C CA 1
ATOM 2319 C C . MET C 2 44 ? 24.040 -22.295 44.648 1.00 16.54 2682 MET C C 1
ATOM 2320 O O . MET C 2 44 ? 22.998 -22.215 45.285 1.00 20.42 2682 MET C O 1
ATOM 2325 N N . ALA C 2 45 ? 24.333 -23.305 43.843 1.00 16.39 2683 ALA C N 1
ATOM 2326 C CA . ALA C 2 45 ? 23.497 -24.506 43.768 1.00 18.06 2683 ALA C CA 1
ATOM 2327 C C . ALA C 2 45 ? 23.459 -25.282 45.099 1.00 18.59 2683 ALA C C 1
ATOM 2328 O O . ALA C 2 45 ? 24.516 -25.462 45.640 1.00 20.58 2683 ALA C O 1
ATOM 2330 N N . ALA C 2 46 ? 22.253 -25.637 45.628 1.00 19.30 2684 ALA C N 1
ATOM 2331 C CA . ALA C 2 46 ? 22.061 -26.723 46.582 1.00 21.14 2684 ALA C CA 1
ATOM 2332 C C . ALA C 2 46 ? 22.710 -27.980 46.004 1.00 20.18 2684 ALA C C 1
ATOM 2333 O O . ALA C 2 46 ? 22.456 -28.355 44.830 1.00 21.83 2684 ALA C O 1
ATOM 2335 N N . ALA C 2 47 ? 23.660 -28.524 46.779 1.00 19.08 2685 ALA C N 1
ATOM 2336 C CA . ALA C 2 47 ? 24.559 -29.570 46.306 1.00 20.13 2685 ALA C CA 1
ATOM 2337 C C . ALA C 2 47 ? 25.067 -30.452 47.438 1.00 20.97 2685 ALA C C 1
ATOM 2338 O O . ALA C 2 47 ? 25.342 -30.011 48.545 1.00 22.67 2685 ALA C O 1
ATOM 2340 N N . GLY C 2 48 ? 25.134 -31.773 47.138 1.00 21.17 2686 GLY C N 1
ATOM 2341 C CA . GLY C 2 48 ? 25.912 -32.695 47.942 1.00 22.87 2686 GLY C CA 1
ATOM 2342 C C . GLY C 2 48 ? 25.219 -33.092 49.248 1.00 21.24 2686 GLY C C 1
ATOM 2343 O O . GLY C 2 48 ? 25.890 -33.575 50.149 1.00 22.75 2686 GLY C O 1
ATOM 2344 N N . GLY C 2 49 ? 23.880 -33.053 49.286 1.00 18.59 2687 GLY C N 1
ATOM 2345 C CA . GLY C 2 49 ? 23.172 -33.361 50.511 1.00 18.79 2687 GLY C CA 1
ATOM 2346 C C . GLY C 2 49 ? 21.681 -33.083 50.442 1.00 18.35 2687 GLY C C 1
ATOM 2347 O O . GLY C 2 49 ? 21.105 -32.899 49.363 1.00 20.51 2687 GLY C O 1
ATOM 2348 N N . LEU C 2 50 ? 21.085 -33.080 51.632 1.00 18.16 2688 LEU C N 1
ATOM 2349 C CA . LEU C 2 50 ? 19.670 -32.835 51.843 1.00 21.93 2688 LEU C CA 1
ATOM 2350 C C . LEU C 2 50 ? 19.461 -31.354 52.205 1.00 25.57 2688 LEU C C 1
ATOM 2351 O O . LEU C 2 50 ? 20.226 -30.800 52.980 1.00 25.73 2688 LEU C O 1
ATOM 2356 N N . PHE C 2 51 ? 18.418 -30.734 51.653 1.00 26.64 2689 PHE C N 1
ATOM 2357 C CA . PHE C 2 51 ? 18.058 -29.343 51.894 1.00 25.43 2689 PHE C CA 1
ATOM 2358 C C . PHE C 2 51 ? 16.535 -29.275 51.969 1.00 28.13 2689 PHE C C 1
ATOM 2359 O O . PHE C 2 51 ? 15.846 -29.969 51.191 1.00 28.52 2689 PHE C O 1
ATOM 2367 N N . GLU C 2 52 ? 16.014 -28.453 52.907 1.00 27.43 2690 GLU C N 1
ATOM 2368 C CA . GLU C 2 52 ? 14.595 -28.157 52.998 1.00 29.79 2690 GLU C CA 1
ATOM 2369 C C . GLU C 2 52 ? 14.332 -26.873 52.206 1.00 27.49 2690 GLU C C 1
ATOM 2370 O O . GLU C 2 52 ? 14.928 -25.858 52.491 1.00 28.55 2690 GLU C O 1
ATOM 2376 N N . ILE C 2 53 ? 13.435 -26.931 51.222 1.00 27.61 2691 ILE C N 1
ATOM 2377 C CA . ILE C 2 53 ? 13.033 -25.787 50.434 1.00 27.88 2691 ILE C CA 1
ATOM 2378 C C . ILE C 2 53 ? 11.506 -25.724 50.501 1.00 33.01 2691 ILE C C 1
ATOM 2379 O O . ILE C 2 53 ? 10.841 -26.692 50.133 1.00 31.75 2691 ILE C O 1
ATOM 2384 N N . ASP C 2 54 ? 10.948 -24.605 51.012 1.00 42.02 2692 ASP C N 1
ATOM 2385 C CA . ASP C 2 54 ? 9.500 -24.439 51.156 1.00 43.57 2692 ASP C CA 1
ATOM 2386 C C . ASP C 2 54 ? 8.854 -25.657 51.839 1.00 41.66 2692 ASP C C 1
ATOM 2387 O O . ASP C 2 54 ? 7.852 -26.165 51.367 1.00 47.30 2692 ASP C O 1
ATOM 2392 N N . GLY C 2 55 ? 9.459 -26.168 52.917 1.00 38.81 2693 GLY C N 1
ATOM 2393 C CA . GLY C 2 55 ? 8.877 -27.217 53.743 1.00 39.32 2693 GLY C CA 1
ATOM 2394 C C . GLY C 2 55 ? 9.014 -28.639 53.202 1.00 41.76 2693 GLY C C 1
ATOM 2395 O O . GLY C 2 55 ? 8.479 -29.548 53.820 1.00 45.40 2693 GLY C O 1
ATOM 2396 N N . VAL C 2 56 ? 9.722 -28.841 52.083 1.00 38.09 2694 VAL C N 1
ATOM 2397 C CA . VAL C 2 56 ? 9.932 -30.151 51.494 1.00 37.91 2694 VAL C CA 1
ATOM 2398 C C . VAL C 2 56 ? 11.438 -30.398 51.494 1.00 33.29 2694 VAL C C 1
ATOM 2399 O O . VAL C 2 56 ? 12.210 -29.510 51.173 1.00 32.18 2694 VAL C O 1
ATOM 2403 N N . ILE C 2 57 ? 11.854 -31.613 51.856 1.00 34.63 2695 ILE C N 1
ATOM 2404 C CA . ILE C 2 57 ? 13.254 -32.003 51.866 1.00 33.06 2695 ILE C CA 1
ATOM 2405 C C . ILE C 2 57 ? 13.578 -32.640 50.527 1.00 30.02 2695 ILE C C 1
ATOM 2406 O O . ILE C 2 57 ? 12.845 -33.495 50.092 1.00 28.57 2695 ILE C O 1
ATOM 2411 N N . TYR C 2 58 ? 14.715 -32.262 49.930 1.00 29.99 2696 TYR C N 1
ATOM 2412 C CA . TYR C 2 58 ? 15.178 -32.889 48.711 1.00 26.42 2696 TYR C CA 1
ATOM 2413 C C . TYR C 2 58 ? 16.629 -33.255 48.896 1.00 24.54 2696 TYR C C 1
ATOM 2414 O O . TYR C 2 58 ? 17.324 -32.614 49.699 1.00 23.73 2696 TYR C O 1
ATOM 2423 N N . PHE C 2 59 ? 17.072 -34.178 48.045 1.00 19.37 2697 PHE C N 1
ATOM 2424 C CA . PHE C 2 59 ? 18.473 -34.509 47.871 1.00 20.57 2697 PHE C CA 1
ATOM 2425 C C . PHE C 2 59 ? 19.014 -33.917 46.574 1.00 18.06 2697 PHE C C 1
ATOM 2426 O O . PHE C 2 59 ? 18.446 -34.177 45.526 1.00 19.45 2697 PHE C O 1
ATOM 2434 N N . PHE C 2 60 ? 20.212 -33.301 46.642 1.00 19.64 2698 PHE C N 1
ATOM 2435 C CA . PHE C 2 60 ? 20.917 -32.808 45.475 1.00 21.39 2698 PHE C CA 1
ATOM 2436 C C . PHE C 2 60 ? 22.244 -33.539 45.414 1.00 20.69 2698 PHE C C 1
ATOM 2437 O O . PHE C 2 60 ? 22.971 -33.647 46.405 1.00 22.17 2698 PHE C O 1
ATOM 2445 N N . GLY C 2 61 ? 22.574 -34.039 44.218 1.00 20.05 2699 GLY C N 1
ATOM 2446 C CA . GLY C 2 61 ? 23.898 -34.592 43.996 1.00 20.19 2699 GLY C CA 1
ATOM 2447 C C . GLY C 2 61 ? 24.960 -33.530 44.221 1.00 17.38 2699 GLY C C 1
ATOM 2448 O O . GLY C 2 61 ? 24.629 -32.348 44.287 1.00 20.56 2699 GLY C O 1
ATOM 2449 N N . VAL C 2 62 ? 26.218 -33.939 44.202 1.00 19.03 2700 VAL C N 1
ATOM 2450 C CA . VAL C 2 62 ? 27.375 -33.038 44.233 1.00 22.79 2700 VAL C CA 1
ATOM 2451 C C . VAL C 2 62 ? 27.403 -32.077 43.018 1.00 19.88 2700 VAL C C 1
ATOM 2452 O O . VAL C 2 62 ? 27.932 -30.969 43.087 1.00 17.75 2700 VAL C O 1
ATOM 2456 N N . ASP C 2 63 ? 26.872 -32.504 41.877 1.00 24.16 2701 ASP C N 1
ATOM 2457 C CA . ASP C 2 63 ? 26.793 -31.645 40.683 1.00 23.17 2701 ASP C CA 1
ATOM 2458 C C . ASP C 2 63 ? 25.617 -30.682 40.763 1.00 19.55 2701 ASP C C 1
ATOM 2459 O O . ASP C 2 63 ? 25.422 -29.931 39.837 1.00 20.03 2701 ASP C O 1
ATOM 2464 N N . GLY C 2 64 ? 24.797 -30.752 41.833 1.00 20.25 2702 GLY C N 1
ATOM 2465 C CA . GLY C 2 64 ? 23.688 -29.864 42.055 1.00 17.16 2702 GLY C CA 1
ATOM 2466 C C . GLY C 2 64 ? 22.331 -30.395 41.632 1.00 17.70 2702 GLY C C 1
ATOM 2467 O O . GLY C 2 64 ? 21.329 -29.705 41.817 1.00 19.10 2702 GLY C O 1
ATOM 2468 N N . VAL C 2 65 ? 22.276 -31.591 41.041 1.00 19.93 2703 VAL C N 1
ATOM 2469 C CA . VAL C 2 65 ? 21.078 -32.093 40.406 1.00 20.24 2703 VAL C CA 1
ATOM 2470 C C . VAL C 2 65 ? 20.148 -32.697 41.451 1.00 21.14 2703 VAL C C 1
ATOM 2471 O O . VAL C 2 65 ? 20.588 -33.587 42.204 1.00 17.66 2703 VAL C O 1
ATOM 2475 N N . LYS C 2 66 ? 18.879 -32.273 41.403 1.00 20.07 2704 LYS C N 1
ATOM 2476 C CA . LYS C 2 66 ? 17.873 -32.749 42.291 1.00 22.83 2704 LYS C CA 1
ATOM 2477 C C . LYS C 2 66 ? 17.611 -34.209 41.897 1.00 24.85 2704 LYS C C 1
ATOM 2478 O O . LYS C 2 66 ? 17.469 -34.496 40.686 1.00 22.20 2704 LYS C O 1
ATOM 2484 N N . ALA C 2 67 ? 17.642 -35.108 42.900 1.00 22.61 2705 ALA C N 1
ATOM 2485 C CA . ALA C 2 67 ? 17.356 -36.529 42.666 1.00 23.34 2705 ALA C CA 1
ATOM 2486 C C . ALA C 2 67 ? 15.881 -36.708 42.326 1.00 27.71 2705 ALA C C 1
ATOM 2487 O O . ALA C 2 67 ? 15.036 -36.242 43.104 1.00 35.19 2705 ALA C O 1
ATOM 2489 N N . MET C 2 68 ? 15.636 -37.375 41.180 1.00 34.07 2706 MET C N 1
ATOM 2490 C CA . MET C 2 68 ? 14.486 -37.327 40.267 1.00 47.49 2706 MET C CA 1
ATOM 2491 C C . MET C 2 68 ? 13.640 -36.045 40.225 1.00 49.41 2706 MET C C 1
ATOM 2492 O O . MET C 2 68 ? 13.634 -35.361 39.201 1.00 56.09 2706 MET C O 1
ATOM 2497 N N . GLY C 2 69 ? 12.802 -35.841 41.253 1.00 60.04 2707 GLY C N 1
ATOM 2498 C CA . GLY C 2 69 ? 11.511 -35.178 41.119 1.00 57.91 2707 GLY C CA 1
ATOM 2499 C C . GLY C 2 69 ? 10.425 -36.200 40.847 1.00 70.62 2707 GLY C C 1
ATOM 2500 O O . GLY C 2 69 ? 9.452 -35.850 40.152 1.00 89.64 2707 GLY C O 1
ATOM 2501 N N . ALA D 2 1 ? 34.793 -38.728 -33.594 1.00 60.94 2639 ALA D N 1
ATOM 2502 C CA . ALA D 2 1 ? 34.259 -37.347 -33.667 1.00 54.78 2639 ALA D CA 1
ATOM 2503 C C . ALA D 2 1 ? 34.578 -36.603 -32.360 1.00 54.10 2639 ALA D C 1
ATOM 2504 O O . ALA D 2 1 ? 34.329 -37.084 -31.258 1.00 51.65 2639 ALA D O 1
ATOM 2506 N N . ILE D 2 2 ? 35.205 -35.431 -32.485 1.00 48.16 2640 ILE D N 1
ATOM 2507 C CA . ILE D 2 2 ? 35.648 -34.647 -31.339 1.00 46.10 2640 ILE D CA 1
ATOM 2508 C C . ILE D 2 2 ? 34.453 -33.873 -30.741 1.00 37.65 2640 ILE D C 1
ATOM 2509 O O . ILE D 2 2 ? 33.663 -33.292 -31.479 1.00 33.99 2640 ILE D O 1
ATOM 2514 N N . ARG D 2 3 ? 34.396 -33.764 -29.412 1.00 34.85 2641 ARG D N 1
ATOM 2515 C CA . ARG D 2 3 ? 33.461 -32.878 -28.720 1.00 31.82 2641 ARG D CA 1
ATOM 2516 C C . ARG D 2 3 ? 33.793 -31.391 -28.926 1.00 28.82 2641 ARG D C 1
ATOM 2517 O O . ARG D 2 3 ? 34.835 -30.896 -28.518 1.00 32.04 2641 ARG D O 1
ATOM 2525 N N . TYR D 2 4 ? 32.843 -30.632 -29.468 1.00 24.30 2642 TYR D N 1
ATOM 2526 C CA . TYR D 2 4 ? 33.076 -29.249 -29.824 1.00 23.46 2642 TYR D CA 1
ATOM 2527 C C . TYR D 2 4 ? 31.715 -28.588 -30.020 1.00 22.92 2642 TYR D C 1
ATOM 2528 O O . TYR D 2 4 ? 31.129 -28.669 -31.109 1.00 23.48 2642 TYR D O 1
ATOM 2537 N N . GLN D 2 5 ? 31.241 -27.916 -28.958 1.00 21.87 2643 GLN D N 1
ATOM 2538 C CA . GLN D 2 5 ? 29.825 -27.662 -28.785 1.00 22.79 2643 GLN D CA 1
ATOM 2539 C C . GLN D 2 5 ? 29.553 -26.158 -28.719 1.00 23.39 2643 GLN D C 1
ATOM 2540 O O . GLN D 2 5 ? 30.173 -25.451 -27.937 1.00 25.23 2643 GLN D O 1
ATOM 2546 N N . ASN D 2 6 ? 28.608 -25.704 -29.543 1.00 23.03 2644 ASN D N 1
ATOM 2547 C CA . ASN D 2 6 ? 27.977 -24.416 -29.421 1.00 23.40 2644 ASN D CA 1
ATOM 2548 C C . ASN D 2 6 ? 29.010 -23.317 -29.588 1.00 24.75 2644 ASN D C 1
ATOM 2549 O O . ASN D 2 6 ? 29.059 -22.365 -28.791 1.00 28.88 2644 ASN D O 1
ATOM 2554 N N . ARG D 2 7 ? 29.742 -23.421 -30.705 1.00 23.23 2645 ARG D N 1
ATOM 2555 C CA . ARG D 2 7 ? 30.810 -22.489 -31.003 1.00 25.30 2645 ARG D CA 1
ATOM 2556 C C . ARG D 2 7 ? 31.267 -22.499 -32.455 1.00 21.80 2645 ARG D C 1
ATOM 2557 O O . ARG D 2 7 ? 30.990 -23.426 -33.210 1.00 20.08 2645 ARG D O 1
ATOM 2565 N N . PHE D 2 8 ? 31.941 -21.408 -32.771 1.00 19.84 2646 PHE D N 1
ATOM 2566 C CA . PHE D 2 8 ? 32.513 -21.160 -34.070 1.00 22.52 2646 PHE D CA 1
ATOM 2567 C C . PHE D 2 8 ? 33.870 -21.844 -34.137 1.00 21.44 2646 PHE D C 1
ATOM 2568 O O . PHE D 2 8 ? 34.545 -22.045 -33.115 1.00 23.67 2646 PHE D O 1
ATOM 2576 N N . LEU D 2 9 ? 34.251 -22.166 -35.367 1.00 20.25 2647 LEU D N 1
ATOM 2577 C CA . LEU D 2 9 ? 35.611 -22.549 -35.696 1.00 22.07 2647 LEU D CA 1
ATOM 2578 C C . LEU D 2 9 ? 36.046 -21.667 -36.862 1.00 22.41 2647 LEU D C 1
ATOM 2579 O O . LEU D 2 9 ? 35.363 -21.612 -37.875 1.00 25.64 2647 LEU D O 1
ATOM 2584 N N . HIS D 2 10 ? 37.206 -21.035 -36.717 1.00 22.78 2648 HIS D N 1
ATOM 2585 C CA . HIS D 2 10 ? 37.847 -20.306 -37.795 1.00 25.35 2648 HIS D CA 1
ATOM 2586 C C . HIS D 2 10 ? 39.025 -21.185 -38.212 1.00 25.49 2648 HIS D C 1
ATOM 2587 O O . HIS D 2 10 ? 39.906 -21.398 -37.388 1.00 26.36 2648 HIS D O 1
ATOM 2594 N N . LEU D 2 11 ? 39.027 -21.658 -39.478 1.00 24.82 2649 LEU D N 1
ATOM 2595 C CA . LEU D 2 11 ? 40.016 -22.599 -40.009 1.00 28.04 2649 LEU D CA 1
ATOM 2596 C C . LEU D 2 11 ? 40.298 -22.224 -41.468 1.00 24.30 2649 LEU D C 1
ATOM 2597 O O . LEU D 2 11 ? 39.392 -22.183 -42.300 1.00 22.95 2649 LEU D O 1
ATOM 2602 N N . LEU D 2 12 ? 41.568 -21.956 -41.766 1.00 25.70 2650 LEU D N 1
ATOM 2603 C CA . LEU D 2 12 ? 42.024 -21.749 -43.127 1.00 26.61 2650 LEU D CA 1
ATOM 2604 C C . LEU D 2 12 ? 41.178 -20.711 -43.856 1.00 25.20 2650 LEU D C 1
ATOM 2605 O O . LEU D 2 12 ? 40.869 -20.885 -45.025 1.00 24.74 2650 LEU D O 1
ATOM 2610 N N . GLY D 2 13 ? 40.862 -19.586 -43.176 1.00 28.52 2651 GLY D N 1
ATOM 2611 C CA . GLY D 2 13 ? 40.106 -18.485 -43.777 1.00 26.82 2651 GLY D CA 1
ATOM 2612 C C . GLY D 2 13 ? 38.595 -18.714 -43.883 1.00 26.71 2651 GLY D C 1
ATOM 2613 O O . GLY D 2 13 ? 37.849 -17.853 -44.385 1.00 27.60 2651 GLY D O 1
ATOM 2614 N N . LYS D 2 14 ? 38.090 -19.837 -43.335 1.00 26.27 2652 LYS D N 1
ATOM 2615 C CA . LYS D 2 14 ? 36.684 -20.173 -43.429 1.00 23.65 2652 LYS D CA 1
ATOM 2616 C C . LYS D 2 14 ? 36.108 -20.167 -42.015 1.00 20.68 2652 LYS D C 1
ATOM 2617 O O . LYS D 2 14 ? 36.814 -20.232 -41.019 1.00 19.62 2652 LYS D O 1
ATOM 2626 N N . ILE D 2 15 ? 34.789 -20.120 -41.966 1.00 20.70 2653 ILE D N 1
ATOM 2627 C CA . ILE D 2 15 ? 34.030 -19.940 -40.755 1.00 19.41 2653 ILE D CA 1
ATOM 2628 C C . ILE D 2 15 ? 32.975 -21.047 -40.766 1.00 18.16 2653 ILE D C 1
ATOM 2629 O O . ILE D 2 15 ? 32.198 -21.192 -41.711 1.00 18.33 2653 ILE D O 1
ATOM 2634 N N . TYR D 2 16 ? 32.954 -21.771 -39.654 1.00 18.18 2654 TYR D N 1
ATOM 2635 C CA . TYR D 2 16 ? 32.026 -22.856 -39.405 1.00 18.80 2654 TYR D CA 1
ATOM 2636 C C . TYR D 2 16 ? 31.388 -22.669 -38.044 1.00 18.52 2654 TYR D C 1
ATOM 2637 O O . TYR D 2 16 ? 31.939 -21.939 -37.241 1.00 19.95 2654 TYR D O 1
ATOM 2646 N N . TYR D 2 17 ? 30.196 -23.243 -37.842 1.00 20.71 2655 TYR D N 1
ATOM 2647 C CA . TYR D 2 17 ? 29.585 -23.153 -36.528 1.00 21.81 2655 TYR D CA 1
ATOM 2648 C C . TYR D 2 17 ? 2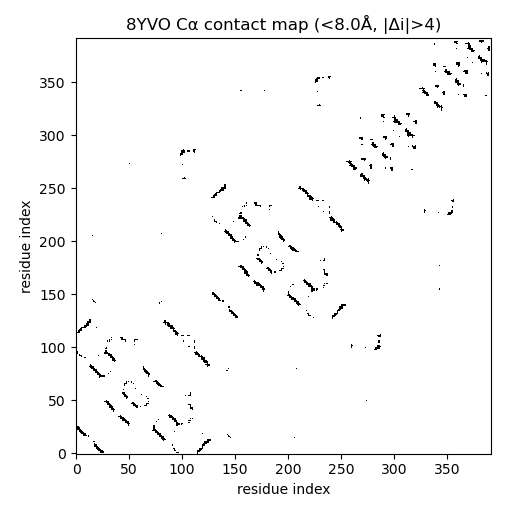9.135 -24.567 -36.165 1.00 19.89 2655 TYR D C 1
ATOM 2649 O O . TYR D 2 17 ? 28.593 -25.291 -36.993 1.00 22.68 2655 TYR D O 1
ATOM 2658 N N . PHE D 2 18 ? 29.369 -24.918 -34.908 1.00 18.67 2656 PHE D N 1
ATOM 2659 C CA . PHE D 2 18 ? 29.039 -26.244 -34.392 1.00 20.25 2656 PHE D CA 1
ATOM 2660 C C . PHE D 2 18 ? 27.903 -26.162 -33.378 1.00 18.62 2656 PHE D C 1
ATOM 2661 O O . PHE D 2 18 ? 27.997 -25.452 -32.378 1.00 20.21 2656 PHE D O 1
ATOM 2669 N N . GLY D 2 19 ? 26.871 -26.963 -33.618 1.00 20.08 2657 GLY D N 1
ATOM 2670 C CA . GLY D 2 19 ? 25.722 -27.085 -32.709 1.00 23.08 2657 GLY D CA 1
ATOM 2671 C C . GLY D 2 19 ? 26.067 -27.946 -31.486 1.00 23.75 2657 GLY D C 1
ATOM 2672 O O . GLY D 2 19 ? 27.221 -28.275 -31.204 1.00 21.22 2657 GLY D O 1
ATOM 2673 N N . ASN D 2 20 ? 25.004 -28.385 -30.813 1.00 24.10 2658 ASN D N 1
ATOM 2674 C CA . ASN D 2 20 ? 25.139 -29.012 -29.514 1.00 23.05 2658 ASN D CA 1
ATOM 2675 C C . ASN D 2 20 ? 25.663 -30.447 -29.645 1.00 24.77 2658 ASN D C 1
ATOM 2676 O O . ASN D 2 20 ? 26.269 -30.991 -28.715 1.00 26.53 2658 ASN D O 1
ATOM 2681 N N . ASN D 2 21 ? 25.392 -31.043 -30.821 1.00 25.78 2659 ASN D N 1
ATOM 2682 C CA . ASN D 2 21 ? 25.820 -32.372 -31.166 1.00 27.18 2659 ASN D CA 1
ATOM 2683 C C . ASN D 2 21 ? 27.211 -32.380 -31.791 1.00 26.94 2659 ASN D C 1
ATOM 2684 O O . ASN D 2 21 ? 27.605 -33.412 -32.306 1.00 30.21 2659 ASN D O 1
ATOM 2689 N N . SER D 2 22 ? 27.987 -31.306 -31.676 1.00 26.85 2660 SER D N 1
ATOM 2690 C CA . SER D 2 22 ? 29.352 -31.284 -32.169 1.00 29.08 2660 SER D CA 1
ATOM 2691 C C . SER D 2 22 ? 29.436 -31.532 -33.693 1.00 25.53 2660 SER D C 1
ATOM 2692 O O . SER D 2 22 ? 30.468 -31.996 -34.159 1.00 27.99 2660 SER D O 1
ATOM 2695 N N . LYS D 2 23 ? 28.399 -31.155 -34.458 1.00 22.87 2661 LYS D N 1
ATOM 2696 C CA . LYS D 2 23 ? 28.426 -31.201 -35.918 1.00 22.61 2661 LYS D CA 1
ATOM 2697 C C . LYS D 2 23 ? 28.346 -29.790 -36.477 1.00 21.23 2661 LYS D C 1
ATOM 2698 O O . LYS D 2 23 ? 27.640 -28.920 -35.912 1.00 18.45 2661 LYS D O 1
ATOM 2704 N N . ALA D 2 24 ? 29.068 -29.578 -37.605 1.00 18.16 2662 ALA D N 1
ATOM 2705 C CA . ALA D 2 24 ? 28.987 -28.324 -38.323 1.00 19.18 2662 ALA D CA 1
ATOM 2706 C C . ALA D 2 24 ? 27.575 -28.093 -38.845 1.00 20.37 2662 ALA D C 1
ATOM 2707 O O . ALA D 2 24 ? 26.979 -28.993 -39.409 1.00 22.27 2662 ALA D O 1
ATOM 2709 N N . VAL D 2 25 ? 27.023 -26.871 -38.631 1.00 19.73 2663 VAL D N 1
ATOM 2710 C CA . VAL D 2 25 ? 25.678 -26.552 -39.087 1.00 20.55 2663 VAL D CA 1
ATOM 2711 C C . VAL D 2 25 ? 25.670 -26.188 -40.579 1.00 19.28 2663 VAL D C 1
ATOM 2712 O O . VAL D 2 25 ? 26.699 -25.922 -41.138 1.00 20.22 2663 VAL D O 1
ATOM 2716 N N . THR D 2 26 ? 24.529 -26.333 -41.238 1.00 20.25 2664 THR D N 1
ATOM 2717 C CA . THR D 2 26 ? 24.334 -25.993 -42.648 1.00 20.14 2664 THR D CA 1
ATOM 2718 C C . THR D 2 26 ? 23.053 -25.187 -42.762 1.00 19.46 2664 THR D C 1
ATOM 2719 O O . THR D 2 26 ? 22.149 -25.357 -41.942 1.00 20.46 2664 THR D O 1
ATOM 2723 N N . GLY D 2 27 ? 22.916 -24.532 -43.912 1.00 20.29 2665 GLY D N 1
ATOM 2724 C CA . GLY D 2 27 ? 21.757 -23.742 -44.248 1.00 20.18 2665 GLY D CA 1
ATOM 2725 C C . GLY D 2 27 ? 21.727 -22.425 -43.453 1.00 17.87 2665 GLY D C 1
ATOM 2726 O O . GLY D 2 27 ? 22.685 -22.015 -42.862 1.00 18.54 2665 GLY D O 1
ATOM 2727 N N . TRP D 2 28 ? 20.570 -21.803 -43.404 1.00 19.21 2666 TRP D N 1
ATOM 2728 C CA . TRP D 2 28 ? 20.323 -20.598 -42.629 1.00 21.02 2666 TRP D CA 1
ATOM 2729 C C . TRP D 2 28 ? 20.398 -20.869 -41.130 1.00 20.45 2666 TRP D C 1
ATOM 2730 O O . TRP D 2 28 ? 19.923 -21.923 -40.696 1.00 22.04 2666 TRP D O 1
ATOM 2741 N N . GLN D 2 29 ? 21.131 -20.021 -40.384 1.00 21.30 2667 GLN D N 1
ATOM 2742 C CA . GLN D 2 29 ? 21.292 -20.155 -38.939 1.00 22.32 2667 GLN D CA 1
ATOM 2743 C C . GLN D 2 29 ? 21.283 -18.762 -38.333 1.00 22.57 2667 GLN D C 1
ATOM 2744 O O . GLN D 2 29 ? 21.812 -17.812 -38.956 1.00 19.42 2667 GLN D O 1
ATOM 2750 N N . THR D 2 30 ? 20.596 -18.608 -37.181 1.00 21.02 2668 THR D N 1
ATOM 2751 C CA . THR D 2 30 ? 20.742 -17.404 -36.372 1.00 20.57 2668 THR D CA 1
ATOM 2752 C C . THR D 2 30 ? 21.577 -17.808 -35.155 1.00 22.51 2668 THR D C 1
ATOM 2753 O O . THR D 2 30 ? 21.190 -18.696 -34.354 1.00 23.99 2668 THR D O 1
ATOM 2757 N N . ILE D 2 31 ? 22.748 -17.198 -35.023 1.00 20.62 2669 ILE D N 1
ATOM 2758 C CA . ILE D 2 31 ? 23.683 -17.464 -33.947 1.00 20.13 2669 ILE D CA 1
ATOM 2759 C C . ILE D 2 31 ? 23.908 -16.140 -33.227 1.00 22.23 2669 ILE D C 1
ATOM 2760 O O . ILE D 2 31 ? 24.302 -15.142 -33.836 1.00 21.94 2669 ILE D O 1
ATOM 2765 N N . ASN D 2 32 ? 23.664 -16.101 -31.934 1.00 23.74 2670 ASN D N 1
ATOM 2766 C CA . ASN D 2 32 ? 23.818 -14.855 -31.180 1.00 24.56 2670 ASN D CA 1
ATOM 2767 C C . ASN D 2 32 ? 23.113 -13.652 -31.783 1.00 22.03 2670 ASN D C 1
ATOM 2768 O O . ASN D 2 32 ? 23.610 -12.534 -31.675 1.00 25.36 2670 ASN D O 1
ATOM 2773 N N . GLY D 2 33 ? 21.939 -13.872 -32.368 1.00 23.07 2671 GLY D N 1
ATOM 2774 C CA . GLY D 2 33 ? 21.105 -12.809 -32.905 1.00 23.11 2671 GLY D CA 1
ATOM 2775 C C . GLY D 2 33 ? 21.498 -12.353 -34.321 1.00 25.40 2671 GLY D C 1
ATOM 2776 O O . GLY D 2 33 ? 20.815 -11.489 -34.863 1.00 23.68 2671 GLY D O 1
ATOM 2777 N N . LYS D 2 34 ? 22.537 -12.957 -34.918 1.00 24.30 2672 LYS D N 1
ATOM 2778 C CA . LYS D 2 34 ? 22.995 -12.636 -36.258 1.00 26.38 2672 LYS D CA 1
ATOM 2779 C C . LYS D 2 34 ? 22.756 -13.816 -37.191 1.00 24.33 2672 LYS D C 1
ATOM 2780 O O . LYS D 2 34 ? 22.797 -14.987 -36.780 1.00 24.11 2672 LYS D O 1
ATOM 2786 N N . VAL D 2 35 ? 22.503 -13.473 -38.454 1.00 23.08 2673 VAL D N 1
ATOM 2787 C CA . VAL D 2 35 ? 22.079 -14.447 -39.445 1.00 22.75 2673 VAL D CA 1
ATOM 2788 C C . VAL D 2 35 ? 23.283 -14.791 -40.310 1.00 22.39 2673 VAL D C 1
ATOM 2789 O O . VAL D 2 35 ? 24.026 -13.891 -40.748 1.00 21.74 2673 VAL D O 1
ATOM 2793 N N . TYR D 2 36 ? 23.418 -16.097 -40.555 1.00 21.30 2674 TYR D N 1
ATOM 2794 C CA . TYR D 2 36 ? 24.454 -16.718 -41.375 1.00 19.00 2674 TYR D CA 1
ATOM 2795 C C . TYR D 2 36 ? 23.806 -17.741 -42.308 1.00 19.78 2674 TYR D C 1
ATOM 2796 O O . TYR D 2 36 ? 22.684 -18.209 -42.030 1.00 19.37 2674 TYR D O 1
ATOM 2805 N N . TYR D 2 37 ? 24.494 -18.035 -43.442 1.00 18.57 2675 TYR D N 1
ATOM 2806 C CA . TYR D 2 37 ? 24.193 -19.138 -44.331 1.00 18.63 2675 TYR D CA 1
ATOM 2807 C C . TYR D 2 37 ? 25.454 -19.990 -44.548 1.00 20.58 2675 TYR D C 1
ATOM 2808 O O . TYR D 2 37 ? 26.490 -19.495 -45.029 1.00 22.97 2675 TYR D O 1
ATOM 2817 N N . PHE D 2 38 ? 25.366 -21.271 -44.104 1.00 17.87 2676 PHE D N 1
ATOM 2818 C CA . PHE D 2 38 ? 26.455 -22.239 -44.194 1.00 19.47 2676 PHE D CA 1
ATOM 2819 C C . PHE D 2 38 ? 26.179 -23.099 -45.436 1.00 20.55 2676 PHE D C 1
ATOM 2820 O O . PHE D 2 38 ? 25.069 -23.652 -45.627 1.00 18.92 2676 PHE D O 1
ATOM 2828 N N . MET D 2 39 ? 27.190 -23.196 -46.315 1.00 19.95 2677 MET D N 1
ATOM 2829 C CA . MET D 2 39 ? 27.016 -23.935 -47.562 1.00 21.41 2677 MET D CA 1
ATOM 2830 C C . MET D 2 39 ? 26.777 -25.428 -47.272 1.00 21.55 2677 MET D C 1
ATOM 2831 O O . MET D 2 39 ? 27.322 -25.962 -46.322 1.00 20.40 2677 MET D O 1
ATOM 2836 N N . PRO D 2 40 ? 25.883 -26.104 -48.008 1.00 25.18 2678 PRO D N 1
ATOM 2837 C CA . PRO D 2 40 ? 25.439 -27.444 -47.631 1.00 29.70 2678 PRO D CA 1
ATOM 2838 C C . PRO D 2 40 ? 26.519 -28.526 -47.804 1.00 28.17 2678 PRO D C 1
ATOM 2839 O O . PRO D 2 40 ? 26.517 -29.459 -47.045 1.00 24.87 2678 PRO D O 1
ATOM 2843 N N . ASP D 2 41 ? 27.519 -28.324 -48.685 1.00 27.65 2679 ASP D N 1
ATOM 2844 C CA . ASP D 2 41 ? 28.580 -29.284 -48.964 1.00 26.72 2679 ASP D CA 1
ATOM 2845 C C . ASP D 2 41 ? 29.791 -29.051 -48.046 1.00 23.66 2679 ASP D C 1
ATOM 2846 O O . ASP D 2 41 ? 30.293 -29.975 -47.384 1.00 20.00 2679 ASP D O 1
ATOM 2851 N N . THR D 2 42 ? 30.298 -27.819 -48.011 1.00 21.29 2680 THR D N 1
ATOM 2852 C CA . THR D 2 42 ? 31.521 -27.513 -47.274 1.00 20.95 2680 THR D CA 1
ATOM 2853 C C . THR D 2 42 ? 31.205 -27.161 -45.804 1.00 21.32 2680 THR D C 1
ATOM 2854 O O . THR D 2 42 ? 32.081 -27.329 -44.985 1.00 22.94 2680 THR D O 1
ATOM 2858 N N . ALA D 2 43 ? 29.968 -26.725 -45.471 1.00 20.20 2681 ALA D N 1
ATOM 2859 C CA . ALA D 2 43 ? 29.585 -26.191 -44.161 1.00 19.50 2681 ALA D CA 1
ATOM 2860 C C . ALA D 2 43 ? 30.166 -24.802 -43.885 1.00 19.12 2681 ALA D C 1
ATOM 2861 O O . ALA D 2 43 ? 30.079 -24.327 -42.747 1.00 19.43 2681 ALA D O 1
ATOM 2863 N N . MET D 2 44 ? 30.773 -24.165 -44.897 1.00 18.68 2682 MET D N 1
ATOM 2864 C CA . MET D 2 44 ? 31.468 -22.896 -44.742 1.00 19.76 2682 MET D CA 1
ATOM 2865 C C . MET D 2 44 ? 30.442 -21.795 -44.802 1.00 16.89 2682 MET D C 1
ATOM 2866 O O . MET D 2 44 ? 29.543 -21.855 -45.617 1.00 17.99 2682 MET D O 1
ATOM 2871 N N . ALA D 2 45 ? 30.649 -20.757 -44.015 1.00 16.02 2683 ALA D N 1
ATOM 2872 C CA . ALA D 2 45 ? 29.786 -19.584 -44.066 1.00 17.22 2683 ALA D CA 1
ATOM 2873 C C . ALA D 2 45 ? 29.966 -18.781 -45.368 1.00 18.40 2683 ALA D C 1
ATOM 2874 O O . ALA D 2 45 ? 31.102 -18.600 -45.740 1.00 19.58 2683 ALA D O 1
ATOM 2876 N N . ALA D 2 46 ? 28.865 -18.410 -46.059 1.00 20.04 2684 ALA D N 1
ATOM 2877 C CA . ALA D 2 46 ? 28.792 -17.306 -47.009 1.00 21.29 2684 ALA D CA 1
ATOM 2878 C C . ALA D 2 46 ? 29.324 -16.037 -46.352 1.00 20.32 2684 ALA D C 1
ATOM 2879 O O . ALA D 2 46 ? 28.928 -15.655 -45.222 1.00 19.19 2684 ALA D O 1
ATOM 2881 N N . ALA D 2 47 ? 30.371 -15.495 -47.010 1.00 19.29 2685 ALA D N 1
ATOM 2882 C CA . ALA D 2 47 ? 31.214 -14.475 -46.433 1.00 19.12 2685 ALA D CA 1
ATOM 2883 C C . ALA D 2 47 ? 31.858 -13.590 -47.496 1.00 22.22 2685 ALA D C 1
ATOM 2884 O O . ALA D 2 47 ? 32.310 -14.033 -48.564 1.00 20.75 2685 ALA D O 1
ATOM 2886 N N . GLY D 2 48 ? 31.844 -12.273 -47.184 1.00 22.57 2686 GLY D N 1
ATOM 2887 C CA . GLY D 2 48 ? 32.724 -11.329 -47.844 1.00 21.00 2686 GLY D CA 1
ATOM 2888 C C . GLY D 2 48 ? 32.239 -10.920 -49.236 1.00 21.31 2686 GLY D C 1
ATOM 2889 O O . GLY D 2 48 ? 33.062 -10.432 -50.016 1.00 25.15 2686 GLY D O 1
ATOM 2890 N N . GLY D 2 49 ? 30.937 -11.018 -49.511 1.00 21.64 2687 GLY D N 1
ATOM 2891 C CA . GLY D 2 49 ? 30.371 -10.607 -50.787 1.00 23.97 2687 GLY D CA 1
ATOM 2892 C C . GLY D 2 49 ? 28.881 -10.923 -50.917 1.00 24.13 2687 GLY D C 1
ATOM 2893 O O . GLY D 2 49 ? 28.177 -11.157 -49.923 1.00 26.84 2687 GLY D O 1
ATOM 2894 N N . LEU D 2 50 ? 28.438 -10.925 -52.174 1.00 20.05 2688 LEU D N 1
ATOM 2895 C CA . LEU D 2 50 ? 27.081 -11.232 -52.582 1.00 22.29 2688 LEU D CA 1
ATOM 2896 C C . LEU D 2 50 ? 26.932 -12.715 -52.948 1.00 24.02 2688 LEU D C 1
ATOM 2897 O O . LEU D 2 50 ? 27.851 -13.298 -53.509 1.00 22.02 2688 LEU D O 1
ATOM 2902 N N . PHE D 2 51 ? 25.820 -13.333 -52.535 1.00 23.32 2689 PHE D N 1
ATOM 2903 C CA . PHE D 2 51 ? 25.507 -14.731 -52.790 1.00 26.06 2689 PHE D CA 1
ATOM 2904 C C . PHE D 2 51 ? 24.015 -14.802 -53.116 1.00 29.82 2689 PHE D C 1
ATOM 2905 O O . PHE D 2 51 ? 23.204 -14.125 -52.464 1.00 26.71 2689 PHE D O 1
ATOM 2913 N N . GLU D 2 52 ? 23.675 -15.659 -54.094 1.00 27.75 2690 GLU D N 1
ATOM 2914 C CA . GLU D 2 52 ? 22.307 -15.979 -54.446 1.00 31.07 2690 GLU D CA 1
ATOM 2915 C C . GLU D 2 52 ? 21.931 -17.261 -53.706 1.00 29.98 2690 GLU D C 1
ATOM 2916 O O . GLU D 2 52 ? 22.629 -18.250 -53.825 1.00 26.77 2690 GLU D O 1
ATOM 2922 N N . ILE D 2 53 ? 20.874 -17.208 -52.886 1.00 28.49 2691 ILE D N 1
ATOM 2923 C CA . ILE D 2 53 ? 20.373 -18.353 -52.132 1.00 30.34 2691 ILE D CA 1
ATOM 2924 C C . ILE D 2 53 ? 18.883 -18.468 -52.432 1.00 31.31 2691 ILE D C 1
ATOM 2925 O O . ILE D 2 53 ? 18.147 -17.517 -52.176 1.00 30.44 2691 ILE D O 1
ATOM 2930 N N . ASP D 2 54 ? 18.458 -19.586 -53.040 1.00 36.15 2692 ASP D N 1
ATOM 2931 C CA . ASP D 2 54 ? 17.075 -19.792 -53.470 1.00 38.43 2692 ASP D CA 1
ATOM 2932 C C . ASP D 2 54 ? 16.523 -18.566 -54.214 1.00 38.16 2692 ASP D C 1
ATOM 2933 O O . ASP D 2 54 ? 15.430 -18.114 -53.915 1.00 46.21 2692 ASP D O 1
ATOM 2938 N N . GLY D 2 55 ? 17.309 -17.977 -55.136 1.00 41.37 2693 GLY D N 1
ATOM 2939 C CA . GLY D 2 55 ? 16.824 -16.930 -56.026 1.00 41.09 2693 GLY D CA 1
ATOM 2940 C C . GLY D 2 55 ? 16.865 -15.523 -55.430 1.00 43.37 2693 GLY D C 1
ATOM 2941 O O . GLY D 2 55 ? 16.424 -14.590 -56.091 1.00 44.00 2693 GLY D O 1
ATOM 2942 N N . VAL D 2 56 ? 17.385 -15.349 -54.199 1.00 39.65 2694 VAL D N 1
ATOM 2943 C CA . VAL D 2 56 ? 17.487 -14.036 -53.577 1.00 37.32 2694 VAL D CA 1
ATOM 2944 C C . VAL D 2 56 ? 18.972 -13.761 -53.354 1.00 31.61 2694 VAL D C 1
ATOM 2945 O O . VAL D 2 56 ? 19.711 -14.644 -52.938 1.00 29.56 2694 VAL D O 1
ATOM 2949 N N . ILE D 2 57 ? 19.411 -12.536 -53.653 1.00 33.34 2695 ILE D N 1
ATOM 2950 C CA . ILE D 2 57 ? 20.802 -12.136 -53.480 1.00 31.23 2695 ILE D CA 1
ATOM 2951 C C . ILE D 2 57 ? 20.911 -11.455 -52.128 1.00 28.84 2695 ILE D C 1
ATOM 2952 O O . ILE D 2 57 ? 20.105 -10.591 -51.820 1.00 27.82 2695 ILE D O 1
ATOM 2957 N N . TYR D 2 58 ? 21.936 -11.818 -51.356 1.00 26.49 2696 TYR D N 1
ATOM 2958 C CA . TYR D 2 58 ? 22.219 -11.185 -50.087 1.00 25.70 2696 TYR D CA 1
ATOM 2959 C C . TYR D 2 58 ? 23.686 -10.801 -50.056 1.00 23.96 2696 TYR D C 1
ATOM 2960 O O . TYR D 2 58 ? 24.496 -11.437 -50.753 1.00 25.67 2696 TYR D O 1
ATOM 2969 N N . PHE D 2 59 ? 24.000 -9.879 -49.151 1.00 20.08 2697 PHE D N 1
ATOM 2970 C CA . PHE D 2 59 ? 25.342 -9.537 -48.769 1.00 21.17 2697 PHE D CA 1
ATOM 2971 C C . PHE D 2 59 ? 25.717 -10.140 -47.421 1.00 20.50 2697 PHE D C 1
ATOM 2972 O O . PHE D 2 59 ? 25.045 -9.883 -46.455 1.00 20.58 2697 PHE D O 1
ATOM 2980 N N . PHE D 2 60 ? 26.918 -10.750 -47.332 1.00 21.57 2698 PHE D N 1
ATOM 2981 C CA . PHE D 2 60 ? 27.463 -11.239 -46.083 1.00 21.16 2698 PHE D CA 1
ATOM 2982 C C . PHE D 2 60 ? 28.767 -10.520 -45.846 1.00 23.72 2698 PHE D C 1
ATOM 2983 O O . PHE D 2 60 ? 29.629 -10.431 -46.735 1.00 26.46 2698 PHE D O 1
ATOM 2991 N N . GLY D 2 61 ? 28.915 -10.035 -44.609 1.00 23.50 2699 GLY D N 1
ATOM 2992 C CA . GLY D 2 61 ? 30.176 -9.491 -44.183 1.00 20.52 2699 GLY D CA 1
ATOM 2993 C C . GLY D 2 61 ? 31.252 -10.552 -44.253 1.00 19.55 2699 GLY D C 1
ATOM 2994 O O . GLY D 2 61 ? 30.957 -11.763 -44.382 1.00 20.72 2699 GLY D O 1
ATOM 2995 N N . VAL D 2 62 ? 32.497 -10.100 -44.083 1.00 20.94 2700 VAL D N 1
ATOM 2996 C CA . VAL D 2 62 ? 33.649 -10.986 -43.954 1.00 22.85 2700 VAL D CA 1
ATOM 2997 C C . VAL D 2 62 ? 33.523 -11.908 -42.714 1.00 24.04 2700 VAL D C 1
ATOM 2998 O O . VAL D 2 62 ? 34.112 -12.995 -42.681 1.00 18.43 2700 VAL D O 1
ATOM 3002 N N . ASP D 2 63 ? 32.779 -11.484 -41.687 1.00 22.30 2701 ASP D N 1
ATOM 3003 C CA . ASP D 2 63 ? 32.572 -12.342 -40.512 1.00 22.30 2701 ASP D CA 1
ATOM 3004 C C . ASP D 2 63 ? 31.457 -13.348 -40.744 1.00 20.07 2701 ASP D C 1
ATOM 3005 O O . ASP D 2 63 ? 31.172 -14.120 -39.839 1.00 19.57 2701 ASP D O 1
ATOM 3010 N N . GLY D 2 64 ? 30.799 -13.320 -41.928 1.00 19.12 2702 GLY D N 1
ATOM 3011 C CA . GLY D 2 64 ? 29.717 -14.239 -42.265 1.00 17.51 2702 GLY D CA 1
ATOM 3012 C C . GLY D 2 64 ? 28.299 -13.707 -42.025 1.00 18.51 2702 GLY D C 1
ATOM 3013 O O . GLY D 2 64 ? 27.322 -14.368 -42.361 1.00 20.26 2702 GLY D O 1
ATOM 3014 N N . VAL D 2 65 ? 28.155 -12.532 -41.414 1.00 20.94 2703 VAL D N 1
ATOM 3015 C CA . VAL D 2 65 ? 26.857 -12.023 -40.990 1.00 20.16 2703 VAL D CA 1
ATOM 3016 C C . VAL D 2 65 ? 26.108 -11.406 -42.167 1.00 20.86 2703 VAL D C 1
ATOM 3017 O O . VAL D 2 65 ? 26.658 -10.578 -42.889 1.00 20.77 2703 VAL D O 1
ATOM 3021 N N . LYS D 2 66 ? 24.825 -11.774 -42.285 1.00 21.29 2704 LYS D N 1
ATOM 3022 C CA . LYS D 2 66 ? 23.990 -11.290 -43.342 1.00 22.24 2704 LYS D CA 1
ATOM 3023 C C . LYS D 2 66 ? 23.695 -9.839 -42.995 1.00 23.95 2704 LYS D C 1
ATOM 3024 O O . LYS D 2 66 ? 23.376 -9.561 -41.820 1.00 24.75 2704 LYS D O 1
ATOM 3030 N N . ALA D 2 67 ? 23.897 -8.929 -43.982 1.00 22.08 2705 ALA D N 1
ATOM 3031 C CA . ALA D 2 67 ? 23.565 -7.533 -43.777 1.00 24.54 2705 ALA D CA 1
ATOM 3032 C C . ALA D 2 67 ? 22.041 -7.380 -43.672 1.00 27.42 2705 ALA D C 1
ATOM 3033 O O . ALA D 2 67 ? 21.301 -7.811 -44.560 1.00 31.31 2705 ALA D O 1
ATOM 3035 N N . MET D 2 68 ? 21.589 -6.744 -42.597 1.00 28.78 2706 MET D N 1
ATOM 3036 C CA . MET D 2 68 ? 20.186 -6.423 -42.412 1.00 39.36 2706 MET D CA 1
ATOM 3037 C C . MET D 2 68 ? 19.994 -5.055 -41.769 1.00 45.47 2706 MET D C 1
ATOM 3038 O O . MET D 2 68 ? 18.837 -4.729 -41.491 1.00 43.87 2706 MET D O 1
ATOM 3043 N N . GLY D 2 69 ? 21.069 -4.223 -41.685 1.00 43.01 2707 GLY D N 1
ATOM 3044 C CA . GLY D 2 69 ? 21.160 -3.101 -40.753 1.00 49.60 2707 GLY D CA 1
ATOM 3045 C C . GLY D 2 69 ? 21.542 -3.540 -39.340 1.00 52.97 2707 GLY D C 1
ATOM 3046 O O . GLY D 2 69 ? 21.036 -2.884 -38.389 1.00 61.78 2707 GLY D O 1
#

Secondary structure (DSSP, 8-state):
---EEEE---EEETT--EEEEEEESS--SEEEEEEE-TTSPPEEEEEEETTT--EEE-GGGTTTEEEEEEGGGTEEEEEE-S--GGG-EEEEEEE--TTEE--GGGTTSGGG--EE---EEEEEE--/---EEEE--EEEETT--EEEEEEESS--SEEEEEEE-TTSPEEEEEEEETTT--EEE-GGGTTTEEEEEEGGGTEEEEEE-S--GGG-EEEEEEE--TTEE--GGGTTSGGG--EE---EEEEEE--/-----SEEEEETTEEEEE-TTS-B--EEEEETTEEEEE-TTT-PBP-SEEEEETTEEEEE-TTSPBS--/-----SEEEEETTEEEEE-TTS-B--EEEEETTEEEEE-TTT-PBP-SEEEEETTEEEEE-TTSPBP--

Organism: Clostridioides difficile (NCBI:txid1496)